Protein AF-0000000066996188 (afdb_homodimer)

Organism: NCBI:txid100816

pLDDT: mean 95.83, std 4.75, range [58.34, 98.81]

Solvent-accessible surface area (backbone atoms only — not comparable to full-atom values): 23812 Å² total; per-residue (Å²): 125,74,28,26,43,34,37,38,39,37,60,37,50,24,24,52,21,24,34,49,82,71,39,87,42,70,38,63,34,30,40,26,41,38,33,54,40,78,43,59,65,12,20,74,63,42,36,66,86,48,48,69,54,63,67,57,24,48,52,48,44,52,72,70,45,49,72,36,77,34,44,23,61,64,58,47,35,51,48,50,31,51,48,39,28,62,55,47,65,50,52,38,27,40,19,34,33,33,30,46,64,29,29,84,47,14,50,67,97,70,11,15,38,33,35,39,36,31,36,33,50,44,96,86,66,51,71,43,80,72,46,63,39,42,32,40,26,38,35,50,46,50,19,30,53,36,80,48,74,78,36,64,76,45,65,42,61,30,36,32,36,38,40,40,25,65,58,74,82,61,84,55,37,39,57,35,68,70,46,41,62,59,52,51,50,50,44,71,37,69,41,40,28,71,44,21,50,48,43,53,50,51,47,42,42,34,74,71,60,49,24,43,33,38,36,43,31,42,30,32,53,74,75,40,95,55,26,58,24,42,32,39,34,41,53,47,38,59,84,71,52,75,131,124,74,28,25,43,34,37,38,39,37,60,37,48,23,24,54,21,24,34,47,80,70,40,86,43,70,38,65,34,30,40,26,38,39,34,55,41,77,44,60,64,13,20,74,62,42,35,67,88,48,47,70,55,63,68,56,24,49,51,45,44,49,72,70,45,48,74,36,76,35,44,24,61,64,58,46,34,50,49,50,32,52,46,39,29,62,56,46,65,48,52,38,25,40,20,36,34,33,31,47,65,29,28,85,47,16,48,67,95,70,12,15,37,33,37,40,35,32,35,33,52,43,96,86,65,50,71,41,78,73,47,63,38,42,33,39,26,40,35,49,45,51,19,30,50,39,80,50,73,78,37,64,75,47,66,42,62,32,36,32,36,37,42,40,26,66,57,76,82,61,85,53,36,41,57,34,66,71,46,39,62,59,53,49,51,50,45,71,36,68,40,40,26,71,42,21,50,48,43,52,51,51,48,43,44,34,74,71,60,48,24,44,33,40,34,43,31,44,31,32,52,76,74,40,94,55,27,56,24,43,35,38,34,42,52,48,37,58,85,71,53,74,133

Radius of gyration: 23.63 Å; Cα contacts (8 Å, |Δi|>4): 1275; chains: 2; bounding box: 61×65×53 Å

Secondary structure (DSSP, 8-state):
---EEEEEEEEEEEEES--TTS----EEEEEEEEEE---HHHHHHT-GGGS--HHHHHHHHHHHHTT-EES-HHHHHHHHHHHHHHHHT-SEEEEEEEETTSSTTB-STT-EEEEEEEEEE-TTS-EEEEEEEEEEEEEEEEE---SSGGGGSS-EEEEEEEEEESPPPPSS--HHHHTHHHHHHHHH---SSHHHHHHHHHHIIIIIT--SEEEEEEE-TTS-TTEEEEEEEEEEEGGGS--/---EEEEEEEEEEEEES--TTS----EEEEEEEEEE---HHHHHHT-GGGS--HHHHHHHHHHHHTT-EES-HHHHHHHHHHHHHHHHT-SEEEEEEEETTSSTTB-STT-EEEEEEEEEE-TTS-EEEEEEEEEEEEEEEEE---SSGGGGSS-EEEEEEEEEESPPPPSS--HHHHTHHHHHHHHH---SSHHHHHHHHHHIIIIIT--SEEEEEEE-TTS-TTEEEEEEEEEEEGGGS--

Foldseek 3Di:
DADWDKDWFDWAWEQAFAAQVRHRGTAIKTKMKIAGDHCVVCVVPVDCVRAFDVVQLSVQLCVQGHHYHDQHLVVSQVSNQLSNCVSRVGFKMKMKMFGAGRAPQQDDPFAGKMKIWIWGADPVRDIDTDAMKIKGFFRWAWAQEAQDPVSRVGTAIKTKIKIFGDFDDDSGDRPNVLCVVLRVLRHPDNYHHLVVNQVVSQCCCCVVRPTFKMKMKMWGCVPDPVDSTDIDIDIDGPVRRDD/DADWDKDWFPWAWEQAFAAQVRHRGTAIKTKMKIFGDHCVVCVVPVDCVRAFDVVQLSVQLCVQGHHYHDQHPVVSQVSNQLSNCVSRVGFKMKMKMFGAGRAPQQDDPFAGKMKIWMWGADPVRDIDTDAMKIKGFFRWAWAQEAQDPVSRPGTAIKTKIKIFGDFDDDSGDRPNVLCVVLRVLRHPDHYHDLVVNQVVSQCCCCVVRPTFKMKMKMWGCVPDPVDSTDIDIDIDGPVRRDD

Sequence (486 aa):
MGDAVFLRNIRLSANVGLDCWHRDKAQPALVSLSLPTDIQLAGETDDVVNTINYGTVYKAIDSGLAGTSYDTLDAFTEAAARIGLEAGGGKTVKATVKLPKVILQAEGDDGGVAMDVEMAAGEDGTMTVQSKVLHVHNLRVACVLGVNDHERTGKQLVALNLDLYGGNLPAKTDYQKDFAPVIKLVEDSSYLTLEALCWAVAKLLILGLAFSTVRVSIEKPNAYGVVDCPGVVMTRSVMDIKPMGDAVFLRNIRLSANVGLDCWHRDKAQPALVSLSLPTDIQLAGETDDVVNTINYGTVYKAIDSGLAGTSYDTLDAFTEAAARIGLEAGGGKTVKATVKLPKVILQAEGDDGGVAMDVEMAAGEDGTMTVQSKVLHVHNLRVACVLGVNDHERTGKQLVALNLDLYGGNLPAKTDYQKDFAPVIKLVEDSSYLTLEALCWAVAKLLILGLAFSTVRVSIEKPNAYGVVDCPGVVMTRSVMDIKP

Structure (mmCIF, N/CA/C/O backbone):
data_AF-0000000066996188-model_v1
#
loop_
_entity.id
_entity.type
_entity.pdbx_description
1 polymer 'dihydroneopterin aldolase'
#
loop_
_atom_site.group_PDB
_atom_site.id
_atom_site.type_symbol
_atom_site.label_atom_id
_atom_site.label_alt_id
_atom_site.label_comp_id
_atom_site.label_asym_id
_atom_site.label_entity_id
_atom_site.label_seq_id
_atom_site.pdbx_PDB_ins_code
_atom_site.Cartn_x
_atom_site.Cartn_y
_atom_site.Cartn_z
_atom_site.occupancy
_atom_site.B_iso_or_equiv
_atom_site.auth_seq_id
_atom_site.auth_comp_id
_atom_site.auth_asym_id
_atom_site.auth_atom_id
_atom_site.pdbx_PDB_model_num
ATOM 1 N N . MET A 1 1 ? 4.879 -12.992 7.602 1 64.19 1 MET A N 1
ATOM 2 C CA . MET A 1 1 ? 4.16 -12.805 6.344 1 64.19 1 MET A CA 1
ATOM 3 C C . MET A 1 1 ? 4.121 -14.102 5.539 1 64.19 1 MET A C 1
ATOM 5 O O . MET A 1 1 ? 5.164 -14.695 5.262 1 64.19 1 MET A O 1
ATOM 9 N N . GLY A 1 2 ? 2.938 -14.797 5.52 1 85.81 2 GLY A N 1
ATOM 10 C CA . GLY A 1 2 ? 2.912 -16.172 5.051 1 85.81 2 GLY A CA 1
ATOM 11 C C . GLY A 1 2 ? 2.51 -16.312 3.594 1 85.81 2 GLY A C 1
ATOM 12 O O . GLY A 1 2 ? 2.383 -15.305 2.889 1 85.81 2 GLY A O 1
ATOM 13 N N . ASP A 1 3 ? 2.5 -17.438 3.08 1 97.12 3 ASP A N 1
ATOM 14 C CA . ASP A 1 3 ? 2.119 -17.75 1.708 1 97.12 3 ASP A CA 1
ATOM 15 C C . ASP A 1 3 ? 0.634 -17.484 1.474 1 97.12 3 ASP A C 1
ATOM 17 O O . ASP A 1 3 ? -0.176 -17.609 2.396 1 97.12 3 ASP A O 1
ATOM 21 N N . ALA A 1 4 ? 0.322 -17.047 0.292 1 98.19 4 ALA A N 1
ATOM 22 C CA . ALA A 1 4 ? -1.091 -16.859 -0.03 1 98.19 4 ALA A CA 1
ATOM 23 C C . ALA A 1 4 ? -1.323 -16.922 -1.536 1 98.19 4 ALA A C 1
ATOM 25 O O . ALA A 1 4 ? -0.408 -16.672 -2.324 1 98.19 4 ALA A O 1
ATOM 26 N N . VAL A 1 5 ? -2.461 -17.344 -1.923 1 97.94 5 VAL A N 1
ATOM 27 C CA . VAL A 1 5 ? -3.031 -17.125 -3.248 1 97.94 5 VAL A CA 1
ATOM 28 C C . VAL A 1 5 ? -3.996 -15.938 -3.211 1 97.94 5 VAL A C 1
ATOM 30 O O . VAL A 1 5 ? -4.773 -15.797 -2.262 1 97.94 5 VAL A O 1
ATOM 33 N N . PHE A 1 6 ? -3.881 -15.109 -4.215 1 98.38 6 PHE A N 1
ATOM 34 C CA . PHE A 1 6 ? -4.75 -13.938 -4.121 1 98.38 6 PHE A CA 1
ATOM 35 C C . PHE A 1 6 ? -5.352 -13.602 -5.48 1 98.38 6 PHE A C 1
ATOM 37 O O . PHE A 1 6 ? -4.852 -14.055 -6.516 1 98.38 6 PHE A O 1
ATOM 44 N N . LEU A 1 7 ? -6.469 -12.961 -5.504 1 98.25 7 LEU A N 1
ATOM 45 C CA . LEU A 1 7 ? -7.145 -12.312 -6.621 1 98.25 7 LEU A CA 1
ATOM 46 C C . LEU A 1 7 ? -7.336 -10.828 -6.348 1 98.25 7 LEU A C 1
ATOM 48 O O . LEU A 1 7 ? -7.875 -10.445 -5.305 1 98.25 7 LEU A O 1
ATOM 52 N N . ARG A 1 8 ? -6.891 -10.07 -7.301 1 97.88 8 ARG A N 1
ATOM 53 C CA . ARG A 1 8 ? -7.012 -8.633 -7.105 1 97.88 8 ARG A CA 1
ATOM 54 C C . ARG A 1 8 ? -8.07 -8.039 -8.031 1 97.88 8 ARG A C 1
ATOM 56 O O . ARG A 1 8 ? -8.047 -8.273 -9.242 1 97.88 8 ARG A O 1
ATOM 63 N N . ASN A 1 9 ? -9 -7.316 -7.484 1 97.62 9 ASN A N 1
ATOM 64 C CA . ASN A 1 9 ? -9.977 -6.465 -8.148 1 97.62 9 ASN A CA 1
ATOM 65 C C . ASN A 1 9 ? -10.773 -7.242 -9.203 1 97.62 9 ASN A C 1
ATOM 67 O O . ASN A 1 9 ? -10.742 -6.902 -10.383 1 97.62 9 ASN A O 1
ATOM 71 N N . ILE A 1 10 ? -11.461 -8.211 -8.766 1 98.19 10 ILE A N 1
ATOM 72 C CA . ILE A 1 10 ? -12.516 -8.766 -9.609 1 98.19 10 ILE A CA 1
ATOM 73 C C . ILE A 1 10 ? -13.586 -7.707 -9.859 1 98.19 10 ILE A C 1
ATOM 75 O O . ILE A 1 10 ? -14.234 -7.238 -8.914 1 98.19 10 ILE A O 1
ATOM 79 N N . ARG A 1 11 ? -13.742 -7.332 -11.062 1 97.31 11 ARG A N 1
ATOM 80 C CA . ARG A 1 11 ? -14.68 -6.266 -11.391 1 97.31 11 ARG A CA 1
ATOM 81 C C . ARG A 1 11 ? -16.094 -6.812 -11.57 1 97.31 11 ARG A C 1
ATOM 83 O O . ARG A 1 11 ? -16.328 -7.656 -12.43 1 97.31 11 ARG A O 1
ATOM 90 N N . LEU A 1 12 ? -16.938 -6.324 -10.734 1 97.5 12 LEU A N 1
ATOM 91 C CA . LEU A 1 12 ? -18.344 -6.711 -10.766 1 97.5 12 LEU A CA 1
ATOM 92 C C . LEU A 1 12 ? -19.234 -5.48 -10.844 1 97.5 12 LEU A C 1
ATOM 94 O O . LEU A 1 12 ? -18.781 -4.359 -10.602 1 97.5 12 LEU A O 1
ATOM 98 N N . SER A 1 13 ? -20.453 -5.699 -11.266 1 97.25 13 SER A N 1
ATOM 99 C CA . SER A 1 13 ? -21.547 -4.75 -11.109 1 97.25 13 SER A CA 1
ATOM 100 C C . SER A 1 13 ? -22.578 -5.25 -10.102 1 97.25 13 SER A C 1
ATOM 102 O O . SER A 1 13 ? -23.047 -6.387 -10.203 1 97.25 13 SER A O 1
ATOM 104 N N . ALA A 1 14 ? -22.797 -4.48 -9.047 1 97.31 14 ALA A N 1
ATOM 105 C CA . ALA A 1 14 ? -23.734 -4.875 -8 1 97.31 14 ALA A CA 1
ATOM 106 C C . ALA A 1 14 ? -24.406 -3.652 -7.379 1 97.31 14 ALA A C 1
ATOM 108 O O . ALA A 1 14 ? -23.891 -2.533 -7.5 1 97.31 14 ALA A O 1
ATOM 109 N N . ASN A 1 15 ? -25.609 -3.895 -6.863 1 97.56 15 ASN A N 1
ATOM 110 C CA . ASN A 1 15 ? -26.266 -2.875 -6.062 1 97.56 15 ASN A CA 1
ATOM 111 C C . ASN A 1 15 ? -25.859 -2.949 -4.598 1 97.56 15 ASN A C 1
ATOM 113 O O . ASN A 1 15 ? -26.344 -3.801 -3.852 1 97.56 15 ASN A O 1
ATOM 117 N N . VAL A 1 16 ? -24.953 -2.092 -4.184 1 97.94 16 VAL A N 1
ATOM 118 C CA . VAL A 1 16 ? -24.453 -2.074 -2.816 1 97.94 16 VAL A CA 1
ATOM 119 C C . VAL A 1 16 ? -24.781 -0.732 -2.162 1 97.94 16 VAL A C 1
ATOM 121 O O . VAL A 1 16 ? -24.078 0.26 -2.385 1 97.94 16 VAL A O 1
ATOM 124 N N . GLY A 1 17 ? -25.719 -0.728 -1.229 1 97.69 17 GLY A N 1
ATOM 125 C CA . GLY A 1 17 ? -26.188 0.537 -0.688 1 97.69 17 GLY A CA 1
ATOM 126 C C . GLY A 1 17 ? -26.672 1.502 -1.757 1 97.69 17 GLY A C 1
ATOM 127 O O . GLY A 1 17 ? -27.344 1.101 -2.707 1 97.69 17 GLY A O 1
ATOM 128 N N . LEU A 1 18 ? -26.406 2.801 -1.525 1 97.88 18 LEU A N 1
ATOM 129 C CA . LEU A 1 18 ? -26.797 3.834 -2.477 1 97.88 18 LEU A CA 1
ATOM 130 C C . LEU A 1 18 ? -25.594 4.383 -3.217 1 97.88 18 LEU A C 1
ATOM 132 O O . LEU A 1 18 ? -24.469 4.371 -2.686 1 97.88 18 LEU A O 1
ATOM 136 N N . ASP A 1 19 ? -25.844 4.773 -4.445 1 97.06 19 ASP A N 1
ATOM 137 C CA . ASP A 1 19 ? -24.75 5.367 -5.211 1 97.06 19 ASP A CA 1
ATOM 138 C C . ASP A 1 19 ? -24.484 6.805 -4.766 1 97.06 19 ASP A C 1
ATOM 140 O O . ASP A 1 19 ? -25.062 7.273 -3.785 1 97.06 19 ASP A O 1
ATOM 144 N N . CYS A 1 20 ? -23.562 7.531 -5.414 1 96.5 20 CYS A N 1
ATOM 145 C CA . CYS A 1 20 ? -23.078 8.844 -4.992 1 96.5 20 CYS A CA 1
ATOM 146 C C . CYS A 1 20 ? -24.172 9.891 -5.145 1 96.5 20 CYS A C 1
ATOM 148 O O . CYS A 1 20 ? -24.047 11.016 -4.652 1 96.5 20 CYS A O 1
ATOM 150 N N . TRP A 1 21 ? -25.266 9.531 -5.77 1 97.44 21 TRP A N 1
ATOM 151 C CA . TRP A 1 21 ? -26.406 10.43 -5.926 1 97.44 21 TRP A CA 1
ATOM 152 C C . TRP A 1 21 ? -27.594 9.969 -5.066 1 97.44 21 TRP A C 1
ATOM 154 O O . TRP A 1 21 ? -28.719 10.406 -5.277 1 97.44 21 TRP A O 1
ATOM 164 N N . HIS A 1 22 ? -27.312 9.07 -4.191 1 97.25 22 HIS A N 1
ATOM 165 C CA . HIS A 1 22 ? -28.281 8.578 -3.207 1 97.25 22 HIS A CA 1
ATOM 166 C C . HIS A 1 22 ? -29.328 7.684 -3.859 1 97.25 22 HIS A C 1
ATOM 168 O O . HIS A 1 22 ? -30.453 7.605 -3.389 1 97.25 22 HIS A O 1
ATOM 174 N N . ARG A 1 23 ? -29.016 7.051 -5.012 1 97.62 23 ARG A N 1
ATOM 175 C CA . ARG A 1 23 ? -29.953 6.207 -5.73 1 97.62 23 ARG A CA 1
ATOM 176 C C . ARG A 1 23 ? -29.641 4.73 -5.52 1 97.62 23 ARG A C 1
ATOM 178 O O . ARG A 1 23 ? -28.484 4.355 -5.316 1 97.62 23 ARG A O 1
ATOM 185 N N . ASP A 1 24 ? -30.672 3.971 -5.469 1 96.69 24 ASP A N 1
ATOM 186 C CA . ASP A 1 24 ? -30.562 2.518 -5.398 1 96.69 24 ASP A CA 1
ATOM 187 C C . ASP A 1 24 ? -30.281 1.921 -6.773 1 96.69 24 ASP A C 1
ATOM 189 O O . ASP A 1 24 ? -31.203 1.453 -7.453 1 96.69 24 ASP A O 1
ATOM 193 N N . LYS A 1 25 ? -29.016 1.917 -7.223 1 96.38 25 LYS A N 1
ATOM 194 C CA . LYS A 1 25 ? -28.594 1.493 -8.555 1 96.38 25 LYS A CA 1
ATOM 195 C C . LYS A 1 25 ? -27.312 0.667 -8.492 1 96.38 25 LYS A C 1
ATOM 197 O O . LYS A 1 25 ? -26.531 0.803 -7.555 1 96.38 25 LYS A O 1
ATOM 202 N N . ALA A 1 26 ? -27.219 -0.136 -9.531 1 96.62 26 ALA A N 1
ATOM 203 C CA . ALA A 1 26 ? -25.984 -0.905 -9.664 1 96.62 26 ALA A CA 1
ATOM 204 C C . ALA A 1 26 ? -24.781 0.017 -9.828 1 96.62 26 ALA A C 1
ATOM 206 O O . ALA A 1 26 ? -24.875 1.071 -10.461 1 96.62 26 ALA A O 1
ATOM 207 N N . GLN A 1 27 ? -23.672 -0.391 -9.273 1 96.31 27 GLN A N 1
ATOM 208 C CA . GLN A 1 27 ? -22.406 0.346 -9.359 1 96.31 27 GLN A CA 1
ATOM 209 C C . GLN A 1 27 ? -21.219 -0.604 -9.414 1 96.31 27 GLN A C 1
ATOM 211 O O . GLN A 1 27 ? -21.328 -1.773 -9.047 1 96.31 27 GLN A O 1
ATOM 216 N N . PRO A 1 28 ? -20.125 -0.096 -9.945 1 96.19 28 PRO A N 1
ATOM 217 C CA . PRO A 1 28 ? -18.938 -0.954 -9.953 1 96.19 28 PRO A CA 1
ATOM 218 C C . PRO A 1 28 ? -18.469 -1.336 -8.555 1 96.19 28 PRO A C 1
ATOM 220 O O . PRO A 1 28 ? -18.453 -0.495 -7.648 1 96.19 28 PRO A O 1
ATOM 223 N N . ALA A 1 29 ? -18.156 -2.607 -8.383 1 97.75 29 ALA A N 1
ATOM 224 C CA . ALA A 1 29 ? -17.562 -3.164 -7.168 1 97.75 29 ALA A CA 1
ATOM 225 C C . ALA A 1 29 ? -16.328 -4.004 -7.484 1 97.75 29 ALA A C 1
ATOM 227 O O . ALA A 1 29 ? -16.391 -4.898 -8.336 1 97.75 29 ALA A O 1
ATOM 228 N N . LEU A 1 30 ? -15.234 -3.674 -6.871 1 98.25 30 LEU A N 1
ATOM 229 C CA . LEU A 1 30 ? -13.984 -4.41 -7.062 1 98.25 30 LEU A CA 1
ATOM 230 C C . LEU A 1 30 ? -13.719 -5.34 -5.883 1 98.25 30 LEU A C 1
ATOM 232 O O . LEU A 1 30 ? -13.516 -4.879 -4.758 1 98.25 30 LEU A O 1
ATOM 236 N N . VAL A 1 31 ? -13.664 -6.617 -6.137 1 98.75 31 VAL A N 1
ATOM 237 C CA . VAL A 1 31 ? -13.5 -7.609 -5.078 1 98.75 31 VAL A CA 1
ATOM 238 C C . VAL A 1 31 ? -12.086 -8.195 -5.137 1 98.75 31 VAL A C 1
ATOM 240 O O . VAL A 1 31 ? -11.664 -8.703 -6.176 1 98.75 31 VAL A O 1
ATOM 243 N N . SER A 1 32 ? -11.398 -8.109 -4.086 1 98.81 32 SER A N 1
ATOM 244 C CA . SER A 1 32 ? -10.086 -8.734 -3.926 1 98.81 32 SER A CA 1
ATOM 245 C C . SER A 1 32 ? -10.102 -9.75 -2.785 1 98.81 32 SER A C 1
ATOM 247 O O . SER A 1 32 ? -10.758 -9.539 -1.766 1 98.81 32 SER A O 1
ATOM 249 N N . LEU A 1 33 ? -9.336 -10.812 -2.965 1 98.56 33 LEU A N 1
ATOM 250 C CA . LEU A 1 33 ? -9.227 -11.852 -1.95 1 98.56 33 LEU A CA 1
ATOM 251 C C . LEU A 1 33 ? -7.777 -12.281 -1.761 1 98.56 33 LEU A C 1
ATOM 253 O O . LEU A 1 33 ? -7.016 -12.359 -2.729 1 98.56 33 LEU A O 1
ATOM 257 N N . SER A 1 34 ? -7.422 -12.547 -0.577 1 98.5 34 SER A N 1
ATOM 258 C CA . SER A 1 34 ? -6.18 -13.219 -0.21 1 98.5 34 SER A CA 1
ATOM 259 C C . SER A 1 34 ? -6.449 -14.445 0.647 1 98.5 34 SER A C 1
ATOM 261 O O . SER A 1 34 ? -7.094 -14.352 1.694 1 98.5 34 SER A O 1
ATOM 263 N N . LEU A 1 35 ? -6.004 -15.508 0.183 1 97.75 35 LEU A N 1
ATOM 264 C CA . LEU A 1 35 ? -6.23 -16.781 0.846 1 97.75 35 LEU A CA 1
ATOM 265 C C . LEU A 1 35 ? -4.914 -17.391 1.324 1 97.75 35 LEU A C 1
ATOM 267 O O . LEU A 1 35 ? -4.188 -18 0.542 1 97.75 35 LEU A O 1
ATOM 271 N N . PRO A 1 36 ? -4.645 -17.234 2.607 1 96.81 36 PRO A N 1
ATOM 272 C CA . PRO A 1 36 ? -3.438 -17.875 3.145 1 96.81 36 PRO A CA 1
ATOM 273 C C . PRO A 1 36 ? -3.422 -19.391 2.936 1 96.81 36 PRO A C 1
ATOM 275 O O . PRO A 1 36 ? -4.418 -20.062 3.209 1 96.81 36 PRO 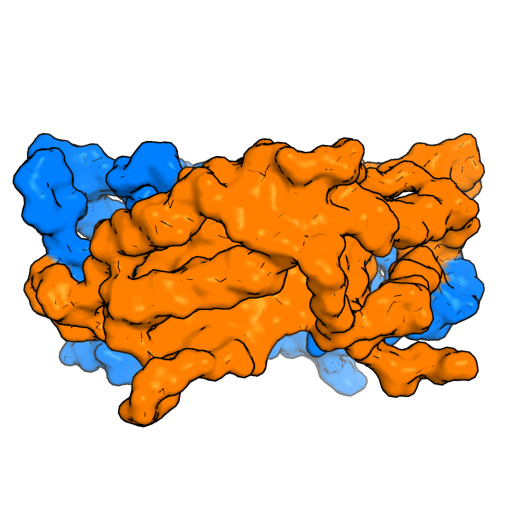A O 1
ATOM 278 N N . THR A 1 37 ? -2.367 -19.828 2.371 1 94.25 37 THR A N 1
ATOM 279 C CA . THR A 1 37 ? -2.176 -21.25 2.111 1 94.25 37 THR A CA 1
ATOM 280 C C . THR A 1 37 ? -0.696 -21.578 1.913 1 94.25 37 THR A C 1
ATOM 282 O O . THR A 1 37 ? 0.05 -20.766 1.358 1 94.25 37 THR A O 1
ATOM 285 N N . ASP A 1 38 ? -0.28 -22.734 2.455 1 93.56 38 ASP A N 1
ATOM 286 C CA . ASP A 1 38 ? 1.08 -23.188 2.18 1 93.56 38 ASP A CA 1
ATOM 287 C C . ASP A 1 38 ? 1.237 -23.594 0.716 1 93.56 38 ASP A C 1
ATOM 289 O O . ASP A 1 38 ? 0.588 -24.531 0.255 1 93.56 38 ASP A O 1
ATOM 293 N N . ILE A 1 39 ? 2.125 -22.891 0.03 1 93.94 39 ILE A N 1
ATOM 294 C CA . ILE A 1 39 ? 2.23 -23.188 -1.393 1 93.94 39 ILE A CA 1
ATOM 295 C C . ILE A 1 39 ? 3.564 -23.875 -1.676 1 93.94 39 ILE A C 1
ATOM 297 O O . ILE A 1 39 ? 4.008 -23.938 -2.826 1 93.94 39 ILE A O 1
ATOM 301 N N . GLN A 1 40 ? 4.188 -24.422 -0.676 1 93.5 40 GLN A N 1
ATOM 302 C CA . GLN A 1 40 ? 5.496 -25.047 -0.813 1 93.5 40 GLN A CA 1
ATOM 303 C C . GLN A 1 40 ? 5.41 -26.328 -1.654 1 93.5 40 GLN A C 1
ATOM 305 O O . GLN A 1 40 ? 6.199 -26.516 -2.582 1 93.5 40 GLN A O 1
ATOM 310 N N . LEU A 1 41 ? 4.5 -27.188 -1.338 1 95.19 41 LEU A N 1
ATOM 311 C CA . LEU A 1 41 ? 4.379 -28.453 -2.053 1 95.19 41 LEU A CA 1
ATOM 312 C C . LEU A 1 41 ? 4.094 -28.203 -3.533 1 95.19 41 LEU A C 1
ATOM 314 O O . LEU A 1 41 ? 4.699 -28.844 -4.395 1 95.19 41 LEU A O 1
ATOM 318 N N . ALA A 1 42 ? 3.172 -27.328 -3.807 1 95.38 42 ALA A N 1
ATOM 319 C CA . ALA A 1 42 ? 2.887 -26.984 -5.199 1 95.38 42 ALA A CA 1
ATOM 320 C C . ALA A 1 42 ? 4.125 -26.406 -5.883 1 95.38 42 ALA A C 1
ATOM 322 O O . ALA A 1 42 ? 4.371 -26.672 -7.059 1 95.38 42 ALA A O 1
ATOM 323 N N . GLY A 1 43 ? 4.871 -25.609 -5.191 1 95.31 43 GLY A N 1
ATOM 324 C CA . GLY A 1 43 ? 6.109 -25.062 -5.707 1 95.31 43 GLY A CA 1
ATOM 325 C C . GLY A 1 43 ? 7.137 -26.125 -6.059 1 95.31 43 GLY A C 1
ATOM 326 O O . GLY A 1 43 ? 7.812 -26.016 -7.086 1 95.31 43 GLY A O 1
ATOM 327 N N . GLU A 1 44 ? 7.16 -27.125 -5.258 1 95.38 44 GLU A N 1
ATOM 328 C CA . GLU A 1 44 ? 8.148 -28.188 -5.445 1 95.38 44 GLU A CA 1
ATOM 329 C C . GLU A 1 44 ? 7.707 -29.156 -6.531 1 95.38 44 GLU A C 1
ATOM 331 O O . GLU A 1 44 ? 8.531 -29.672 -7.285 1 95.38 44 GLU A O 1
ATOM 336 N N . THR A 1 45 ? 6.422 -29.328 -6.676 1 96.44 45 THR A N 1
ATOM 337 C CA . THR A 1 45 ? 5.934 -30.406 -7.531 1 96.44 45 THR A CA 1
ATOM 338 C C . THR A 1 45 ? 5.398 -29.859 -8.852 1 96.44 45 THR A C 1
ATOM 340 O O . THR A 1 45 ? 5.164 -30.609 -9.797 1 96.44 45 THR A O 1
ATOM 343 N N . ASP A 1 46 ? 5.168 -28.531 -8.891 1 97.38 46 ASP A N 1
ATOM 344 C CA . ASP A 1 46 ? 4.574 -27.906 -10.062 1 97.38 46 ASP A CA 1
ATOM 345 C C . ASP A 1 46 ? 3.25 -28.562 -10.438 1 97.38 46 ASP A C 1
ATOM 347 O O . ASP A 1 46 ? 3.039 -28.922 -11.594 1 97.38 46 ASP A O 1
ATOM 351 N N . ASP A 1 47 ? 2.541 -28.781 -9.406 1 95.12 47 ASP A N 1
ATOM 352 C CA . ASP A 1 47 ? 1.245 -29.438 -9.555 1 95.12 47 ASP A CA 1
ATOM 353 C C . ASP A 1 47 ? 0.136 -28.625 -8.898 1 95.12 47 ASP A C 1
ATOM 355 O O . ASP A 1 47 ? 0.137 -28.438 -7.684 1 95.12 47 ASP A O 1
ATOM 359 N N . VAL A 1 48 ? -0.772 -28.266 -9.68 1 91.06 48 VAL A N 1
ATOM 360 C CA . VAL A 1 48 ? -1.819 -27.328 -9.266 1 91.06 48 VAL A CA 1
ATOM 361 C C . VAL A 1 48 ? -2.715 -28 -8.219 1 91.06 48 VAL A C 1
ATOM 363 O O . VAL A 1 48 ? -3.385 -27.312 -7.445 1 91.06 48 VAL A O 1
ATOM 366 N N . VAL A 1 49 ? -2.689 -29.328 -8.109 1 92.31 49 VAL A N 1
ATOM 367 C CA . VAL A 1 49 ? -3.551 -30.047 -7.176 1 92.31 49 VAL A CA 1
ATOM 368 C C . VAL A 1 49 ? -3.121 -29.75 -5.742 1 92.31 49 VAL A C 1
ATOM 370 O O . VAL A 1 49 ? -3.891 -29.953 -4.801 1 92.31 49 VAL A O 1
ATOM 373 N N . ASN A 1 50 ? -1.939 -29.188 -5.559 1 93.5 50 ASN A N 1
ATOM 374 C CA . ASN A 1 50 ? -1.364 -28.953 -4.238 1 93.5 50 ASN A CA 1
ATOM 375 C C . ASN A 1 50 ? -1.526 -27.5 -3.803 1 93.5 50 ASN A C 1
ATOM 377 O O . ASN A 1 50 ? -0.849 -27.047 -2.879 1 93.5 50 ASN A O 1
ATOM 381 N N . THR A 1 51 ? -2.383 -26.734 -4.469 1 93.38 51 THR A N 1
ATOM 382 C CA . THR A 1 51 ? -2.627 -25.328 -4.121 1 93.38 51 THR A CA 1
ATOM 383 C C . THR A 1 51 ? -4.078 -24.953 -4.398 1 93.38 51 THR A C 1
ATOM 385 O O . THR A 1 51 ? -4.898 -25.812 -4.734 1 93.38 51 THR A O 1
ATOM 388 N N . ILE A 1 52 ? -4.402 -23.719 -4.055 1 94.56 52 ILE A N 1
ATOM 389 C CA . ILE A 1 52 ? -5.75 -23.219 -4.277 1 94.56 52 ILE A CA 1
ATOM 390 C C . ILE A 1 52 ? -5.926 -22.844 -5.746 1 94.56 52 ILE A C 1
ATOM 392 O O . ILE A 1 52 ? -5.086 -22.141 -6.32 1 94.56 52 ILE A O 1
ATOM 396 N N . ASN A 1 53 ? -6.957 -23.391 -6.348 1 94 53 ASN A N 1
ATOM 397 C CA . ASN A 1 53 ? -7.32 -23 -7.703 1 94 53 ASN A CA 1
ATOM 398 C C . ASN A 1 53 ? -8.023 -21.656 -7.727 1 94 53 ASN A C 1
ATOM 400 O O . ASN A 1 53 ? -9.211 -21.562 -7.41 1 94 53 ASN A O 1
ATOM 404 N N . TYR A 1 54 ? -7.27 -20.625 -8.164 1 94.94 54 TYR A N 1
ATOM 405 C CA . TYR A 1 54 ? -7.848 -19.281 -8.125 1 94.94 54 TYR A CA 1
ATOM 406 C C . TYR A 1 54 ? -8.961 -19.141 -9.148 1 94.94 54 TYR A C 1
ATOM 408 O O . TYR A 1 54 ? -9.812 -18.25 -9.031 1 94.94 54 TYR A O 1
ATOM 416 N N . GLY A 1 55 ? -8.961 -19.938 -10.234 1 94.88 55 GLY A N 1
ATOM 417 C CA . GLY A 1 55 ? -10.062 -19.922 -11.188 1 94.88 55 GLY A CA 1
ATOM 418 C C . GLY A 1 55 ? -11.391 -20.312 -10.562 1 94.88 55 GLY A C 1
ATOM 419 O O . GLY A 1 55 ? -12.422 -19.672 -10.836 1 94.88 55 GLY A O 1
ATOM 420 N N . THR A 1 56 ? -11.336 -21.344 -9.758 1 96.06 56 THR A N 1
ATOM 421 C CA . THR A 1 56 ? -12.523 -21.797 -9.039 1 96.06 56 THR A CA 1
ATOM 422 C C . THR A 1 56 ? -13.039 -20.688 -8.117 1 96.06 56 THR A C 1
ATOM 424 O O . THR A 1 56 ? -14.25 -20.453 -8.047 1 96.06 56 THR A O 1
ATOM 427 N N . VAL A 1 57 ? -12.164 -20.047 -7.418 1 97.56 57 VAL A N 1
ATOM 428 C CA . VAL A 1 57 ? -12.531 -18.969 -6.492 1 97.56 57 VAL A CA 1
ATOM 429 C C . VAL A 1 57 ? -13.148 -17.812 -7.262 1 97.56 57 VAL A C 1
ATOM 431 O O . VAL A 1 57 ? -14.203 -17.281 -6.875 1 97.56 57 VAL A O 1
ATOM 434 N N . TYR A 1 58 ? -12.547 -17.453 -8.383 1 97.75 58 TYR A N 1
ATOM 435 C CA . TYR A 1 58 ? -13.07 -16.375 -9.211 1 97.75 58 TYR A CA 1
ATOM 436 C C . TYR A 1 58 ? -14.492 -16.672 -9.672 1 97.75 58 TYR A C 1
ATOM 438 O O . TYR A 1 58 ? -15.391 -15.836 -9.516 1 97.75 58 TYR A O 1
ATOM 446 N N . LYS A 1 59 ? -14.656 -17.812 -10.195 1 97.25 59 LYS A N 1
ATOM 447 C CA . LYS A 1 59 ? -15.969 -18.203 -10.719 1 97.25 59 LYS A CA 1
ATOM 448 C C . LYS A 1 59 ? -17.031 -18.172 -9.617 1 97.25 59 LYS A C 1
ATOM 450 O O . LYS A 1 59 ? -18.156 -17.75 -9.844 1 97.25 59 LYS A O 1
ATOM 455 N N . ALA A 1 60 ? -16.656 -18.656 -8.453 1 98.25 60 ALA A N 1
ATOM 456 C CA . ALA A 1 60 ? -17.578 -18.641 -7.316 1 98.25 60 ALA A CA 1
ATOM 457 C C . ALA A 1 60 ? -17.984 -17.203 -6.957 1 98.25 60 ALA A C 1
ATOM 459 O O . ALA A 1 60 ? -19.172 -16.938 -6.715 1 98.25 60 ALA A O 1
ATOM 460 N N . ILE A 1 61 ? -17.031 -16.281 -6.91 1 98.5 61 ILE A N 1
ATOM 461 C CA . ILE A 1 61 ? -17.297 -14.891 -6.574 1 98.5 61 ILE A CA 1
ATOM 462 C C . ILE A 1 61 ? -18.203 -14.258 -7.633 1 98.5 61 ILE A C 1
ATOM 464 O O . ILE A 1 61 ? -19.188 -13.609 -7.305 1 98.5 61 ILE A O 1
ATOM 468 N N . ASP A 1 62 ? -17.828 -14.43 -8.875 1 97.5 62 ASP A N 1
ATOM 469 C CA . ASP A 1 62 ? -18.578 -13.852 -9.984 1 97.5 62 ASP A CA 1
ATOM 470 C C . ASP A 1 62 ? -20.031 -14.336 -9.977 1 97.5 62 ASP A C 1
ATOM 472 O O . ASP A 1 62 ? -20.953 -13.531 -10.016 1 97.5 62 ASP A O 1
ATOM 476 N N . SER A 1 63 ? -20.219 -15.656 -9.859 1 97.44 63 SER A N 1
ATOM 477 C CA . SER A 1 63 ? -21.562 -16.25 -9.859 1 97.44 63 SER A CA 1
ATOM 478 C C . SER A 1 63 ? -22.344 -15.844 -8.617 1 97.44 63 SER A C 1
ATOM 480 O O . SER A 1 63 ? -23.562 -15.688 -8.672 1 97.44 63 SER A O 1
ATOM 482 N N . GLY A 1 64 ? -2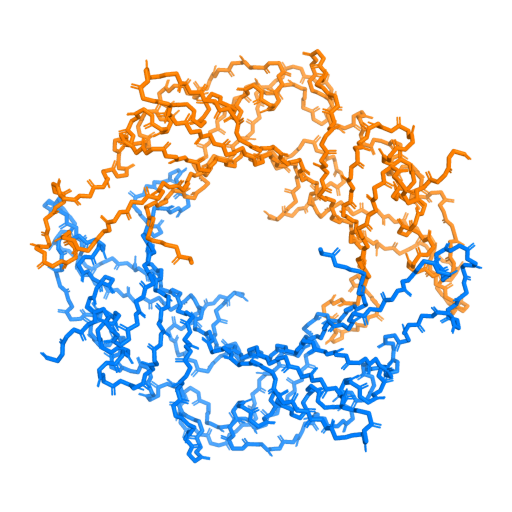1.688 -15.664 -7.539 1 98 64 GLY A N 1
ATOM 483 C CA . GLY A 1 64 ? -22.344 -15.438 -6.262 1 98 64 GLY A CA 1
ATOM 484 C C . GLY A 1 64 ? -22.703 -13.977 -6.027 1 98 64 GLY A C 1
ATOM 485 O O . GLY A 1 64 ? -23.625 -13.68 -5.273 1 98 64 GLY A O 1
ATOM 486 N N . LEU A 1 65 ? -21.938 -13.055 -6.668 1 98 65 LEU A N 1
ATOM 487 C CA . LEU A 1 65 ? -22.094 -11.672 -6.242 1 98 65 LEU A CA 1
ATOM 488 C C . LEU A 1 65 ? -22.531 -10.781 -7.406 1 98 65 LEU A C 1
ATOM 490 O O . LEU A 1 65 ? -23.062 -9.695 -7.199 1 98 65 LEU A O 1
ATOM 494 N N . ALA A 1 66 ? -22.203 -11.133 -8.609 1 96.06 66 ALA A N 1
ATOM 495 C CA . ALA A 1 66 ? -22.562 -10.305 -9.758 1 96.06 66 ALA A CA 1
ATOM 496 C C . ALA A 1 66 ? -24.062 -10.125 -9.859 1 96.06 66 ALA A C 1
ATOM 498 O O . ALA A 1 66 ? -24.828 -11.094 -9.758 1 96.06 66 ALA A O 1
ATOM 499 N N . GLY A 1 67 ? -24.531 -8.859 -9.977 1 95.69 67 GLY A N 1
ATOM 500 C CA . GLY A 1 67 ? -25.938 -8.562 -10.188 1 95.69 67 GLY A CA 1
ATOM 501 C C . GLY A 1 67 ? -26.766 -8.664 -8.93 1 95.69 67 GLY A C 1
ATOM 502 O O . GLY A 1 67 ? -28 -8.578 -8.977 1 95.69 67 GLY A O 1
ATOM 503 N N . THR A 1 68 ? -26.094 -8.797 -7.82 1 96.75 68 THR A N 1
ATOM 504 C CA . THR A 1 68 ? -26.828 -8.93 -6.559 1 96.75 68 THR A CA 1
ATOM 505 C C . THR A 1 68 ? -27.062 -7.559 -5.926 1 96.75 68 THR A C 1
ATOM 507 O O . THR A 1 68 ? -26.547 -6.547 -6.414 1 96.75 68 THR A O 1
ATOM 510 N N . SER A 1 69 ? -27.906 -7.621 -4.906 1 97.69 69 SER A N 1
ATOM 511 C CA . SER A 1 69 ? -28.219 -6.418 -4.141 1 97.69 69 SER A CA 1
ATOM 512 C C . SER A 1 69 ? -27.969 -6.637 -2.65 1 97.69 69 SER A C 1
ATOM 514 O O . SER A 1 69 ? -28.406 -7.633 -2.08 1 97.69 69 SER A O 1
ATOM 516 N N . TYR A 1 70 ? -27.219 -5.824 -2.068 1 97.94 70 TYR A N 1
ATOM 517 C CA . TYR A 1 70 ? -26.969 -5.77 -0.63 1 97.94 70 TYR A CA 1
ATOM 518 C C . TYR A 1 70 ? -27.219 -4.371 -0.085 1 97.94 70 TYR A C 1
ATOM 520 O O . TYR A 1 70 ? -26.875 -3.377 -0.727 1 97.94 70 TYR A O 1
ATOM 528 N N . ASP A 1 71 ? -27.703 -4.301 1.078 1 97.69 71 ASP A N 1
ATOM 529 C CA . ASP A 1 71 ? -27.984 -3 1.677 1 97.69 71 ASP A CA 1
ATOM 530 C C . ASP A 1 71 ? -26.703 -2.312 2.145 1 97.69 71 ASP A C 1
ATOM 532 O O . ASP A 1 71 ? -26.641 -1.083 2.189 1 97.69 71 ASP A O 1
ATOM 536 N N . THR A 1 72 ? -25.766 -3.09 2.541 1 97.62 72 THR A N 1
ATOM 537 C CA . THR A 1 72 ? -24.562 -2.49 3.1 1 97.62 72 THR A CA 1
ATOM 538 C C . THR A 1 72 ? -23.312 -3.096 2.465 1 97.62 72 THR A C 1
ATOM 540 O O . THR A 1 72 ? -23.312 -4.27 2.088 1 97.62 72 THR A O 1
ATOM 543 N N . LEU A 1 73 ? -22.281 -2.264 2.387 1 97.75 73 LEU A N 1
ATOM 544 C CA . LEU A 1 73 ? -20.984 -2.746 1.938 1 97.75 73 LEU A CA 1
ATOM 545 C C . LEU A 1 73 ? -20.453 -3.834 2.869 1 97.75 73 LEU A C 1
ATOM 547 O O . LEU A 1 73 ? -19.797 -4.773 2.42 1 97.75 73 LEU A O 1
ATOM 551 N N . ASP A 1 74 ? -20.812 -3.717 4.113 1 97 74 ASP A N 1
ATOM 552 C CA . ASP A 1 74 ? -20.438 -4.711 5.117 1 97 74 ASP A CA 1
ATOM 553 C C . ASP A 1 74 ? -20.953 -6.098 4.73 1 97 74 ASP A C 1
ATOM 555 O O . ASP A 1 74 ? -20.188 -7.055 4.66 1 97 74 ASP A O 1
ATOM 559 N N . ALA A 1 75 ? -22.188 -6.109 4.504 1 97.5 75 ALA A N 1
ATOM 560 C CA . ALA A 1 75 ? -22.812 -7.383 4.176 1 97.5 75 ALA A CA 1
ATOM 561 C C . ALA A 1 75 ? -22.266 -7.949 2.871 1 97.5 75 ALA A C 1
ATOM 563 O O . ALA A 1 75 ? -22.016 -9.156 2.76 1 97.5 75 ALA A O 1
ATOM 564 N N . PHE A 1 76 ? -22.125 -7.086 1.908 1 98.44 76 PHE A N 1
ATOM 565 C CA . PHE A 1 76 ? -21.578 -7.496 0.615 1 98.44 76 PHE A CA 1
ATOM 566 C C . PHE A 1 76 ? -20.172 -8.055 0.766 1 98.44 76 PHE A C 1
ATOM 568 O O . PHE A 1 76 ? -19.859 -9.102 0.193 1 98.44 76 PHE A O 1
ATOM 575 N N . THR A 1 77 ? -19.312 -7.395 1.535 1 98.69 77 THR A N 1
ATOM 576 C CA . THR A 1 77 ? -17.922 -7.82 1.729 1 98.69 77 THR A CA 1
ATOM 577 C C . THR A 1 77 ? -17.875 -9.125 2.512 1 98.69 77 THR A C 1
ATOM 579 O O . THR A 1 77 ? -17.047 -10 2.217 1 98.69 77 THR A O 1
ATOM 582 N N . GLU A 1 78 ? -18.719 -9.242 3.504 1 98.25 78 GLU A N 1
ATOM 583 C CA . GLU A 1 78 ? -18.781 -10.5 4.25 1 98.25 78 GLU A CA 1
ATOM 584 C C . GLU A 1 78 ? -19.203 -11.656 3.344 1 98.25 78 GLU A C 1
ATOM 586 O O . GLU A 1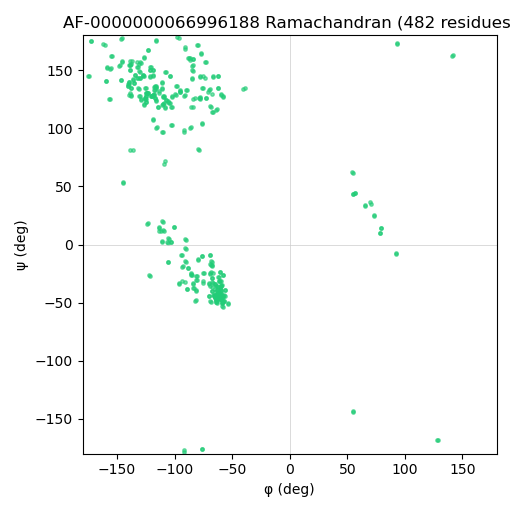 78 ? -18.703 -12.766 3.477 1 98.25 78 GLU A O 1
ATOM 591 N N . ALA A 1 79 ? -20.156 -11.383 2.482 1 98.56 79 ALA A N 1
ATOM 592 C CA . ALA A 1 79 ? -20.562 -12.406 1.517 1 98.56 79 ALA A CA 1
ATOM 593 C C . ALA A 1 79 ? -19.375 -12.805 0.627 1 98.56 79 ALA A C 1
ATOM 595 O O . ALA A 1 79 ? -19.156 -13.992 0.379 1 98.56 79 ALA A O 1
ATOM 596 N N . ALA A 1 80 ? -18.641 -11.859 0.164 1 98.81 80 ALA A N 1
ATOM 597 C CA . ALA A 1 80 ? -17.453 -12.141 -0.641 1 98.81 80 ALA A CA 1
ATOM 598 C C . ALA A 1 80 ? -16.469 -13.016 0.125 1 98.81 80 ALA A C 1
ATOM 600 O O . ALA A 1 80 ? -15.938 -13.984 -0.422 1 98.81 80 ALA A O 1
ATOM 601 N N . ALA A 1 81 ? -16.266 -12.641 1.385 1 98.69 81 ALA A N 1
ATOM 602 C CA . ALA A 1 81 ? -15.352 -13.398 2.234 1 98.69 81 ALA A CA 1
ATOM 603 C C . ALA A 1 81 ? -15.828 -14.844 2.389 1 98.69 81 ALA A C 1
ATOM 605 O O . ALA A 1 81 ? -15.031 -15.781 2.242 1 98.69 81 ALA A O 1
ATOM 606 N N . ARG A 1 82 ? -17.078 -14.984 2.631 1 98.12 82 ARG A N 1
ATOM 607 C CA . ARG A 1 82 ? -17.641 -16.312 2.83 1 98.12 82 ARG A CA 1
ATOM 608 C C . ARG A 1 82 ? -17.5 -17.156 1.569 1 98.12 82 ARG A C 1
ATOM 610 O O . ARG A 1 82 ? -17.047 -18.312 1.629 1 98.12 82 ARG A O 1
ATOM 617 N N . ILE A 1 83 ? -17.891 -16.641 0.449 1 98.25 83 ILE A N 1
ATOM 618 C CA . ILE A 1 83 ? -17.844 -17.344 -0.828 1 98.25 83 ILE A CA 1
ATOM 619 C C . ILE A 1 83 ? -16.391 -17.719 -1.15 1 98.25 83 ILE A C 1
ATOM 621 O O . ILE A 1 83 ? -16.109 -18.844 -1.545 1 98.25 83 ILE A O 1
ATOM 625 N N . GLY A 1 84 ? -15.477 -16.734 -0.984 1 97.94 84 GLY A N 1
ATOM 626 C CA . GLY A 1 84 ? -14.062 -17 -1.247 1 97.94 84 GLY A CA 1
ATOM 627 C C . GLY A 1 84 ? -13.484 -18.094 -0.372 1 97.94 84 GLY A C 1
ATOM 628 O O . GLY A 1 84 ? -12.75 -18.953 -0.855 1 97.94 84 GLY A O 1
ATOM 629 N N . LEU A 1 85 ? -13.82 -17.969 0.879 1 97.12 85 LEU A N 1
ATOM 630 C CA . LEU A 1 85 ? -13.312 -18.953 1.832 1 97.12 85 LEU A CA 1
ATOM 631 C C . LEU A 1 85 ? -13.82 -20.344 1.489 1 97.12 85 LEU A C 1
ATOM 633 O O . LEU A 1 85 ? -13.047 -21.312 1.485 1 97.12 85 LEU A O 1
ATOM 637 N N . GLU A 1 86 ? -15.055 -20.484 1.183 1 96.19 86 GLU A N 1
ATOM 638 C CA . GLU A 1 86 ? -15.656 -21.766 0.831 1 96.19 86 GLU A CA 1
ATOM 639 C C . GLU A 1 86 ? -15.055 -22.328 -0.455 1 96.19 86 GLU A C 1
ATOM 641 O O . GLU A 1 86 ? -14.688 -23.5 -0.515 1 96.19 86 GLU A O 1
ATOM 646 N N . ALA A 1 87 ? -14.953 -21.531 -1.439 1 96.69 87 ALA A N 1
ATOM 647 C CA . ALA A 1 87 ? -14.445 -21.969 -2.738 1 96.69 87 ALA A CA 1
ATOM 648 C C . ALA A 1 87 ? -12.961 -22.328 -2.66 1 96.69 87 ALA A C 1
ATOM 650 O O . ALA A 1 87 ? -12.5 -23.234 -3.355 1 96.69 87 ALA A O 1
ATOM 651 N N . GLY A 1 88 ? -12.211 -21.578 -1.867 1 94.75 88 GLY A N 1
ATOM 652 C CA . GLY A 1 88 ? -10.773 -21.781 -1.763 1 94.75 88 GLY A CA 1
ATOM 653 C C . GLY A 1 88 ? -10.398 -22.938 -0.839 1 94.75 88 GLY A C 1
ATOM 654 O O . GLY A 1 88 ? -9.297 -23.484 -0.943 1 94.75 88 GLY A O 1
ATOM 655 N N . GLY A 1 89 ? -11.273 -23.234 0.14 1 90.31 89 GLY A N 1
ATOM 656 C CA . GLY A 1 89 ? -11.062 -24.344 1.051 1 90.31 89 GLY A CA 1
ATOM 657 C C . GLY A 1 89 ? -10.078 -24.031 2.162 1 90.31 89 GLY A C 1
ATOM 658 O O . G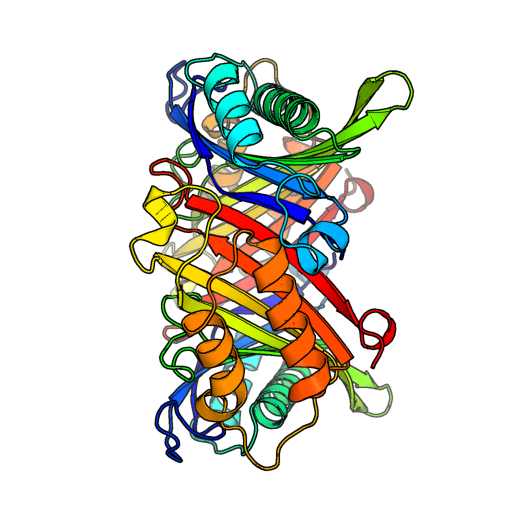LY A 1 89 ? -9.555 -24.938 2.816 1 90.31 89 GLY A O 1
ATOM 659 N N . GLY A 1 90 ? -9.672 -22.859 2.482 1 88.94 90 GLY A N 1
ATOM 660 C CA . GLY A 1 90 ? -8.703 -22.5 3.51 1 88.94 90 GLY A CA 1
ATOM 661 C C . GLY A 1 90 ? -9.352 -22.203 4.848 1 88.94 90 GLY A C 1
ATOM 662 O O . GLY A 1 90 ? -10.547 -22.438 5.039 1 88.94 90 GLY A O 1
ATOM 663 N N . LYS A 1 91 ? -8.547 -21.812 5.766 1 92.94 91 LYS A N 1
ATOM 664 C CA . LYS A 1 91 ? -8.992 -21.562 7.129 1 92.94 91 LYS A CA 1
ATOM 665 C C . LYS A 1 91 ? -9.352 -20.078 7.32 1 92.94 91 LYS A C 1
ATOM 667 O O . LYS A 1 91 ? -10.195 -19.75 8.148 1 92.94 91 LYS A O 1
ATOM 672 N N . THR A 1 92 ? -8.672 -19.297 6.609 1 96.62 92 THR A N 1
ATOM 673 C CA . THR A 1 92 ? -8.906 -17.859 6.746 1 96.62 92 THR A CA 1
ATOM 674 C C . THR A 1 92 ? -8.906 -17.188 5.379 1 96.62 92 THR A C 1
ATOM 676 O O . THR A 1 92 ? -8.406 -17.75 4.398 1 96.62 92 THR A O 1
ATOM 679 N N . VAL A 1 93 ? -9.531 -16.031 5.316 1 98.06 93 VAL A N 1
ATOM 680 C CA . VAL A 1 93 ? -9.547 -15.227 4.102 1 98.06 93 VAL A CA 1
ATOM 681 C C . VAL A 1 93 ? -9.547 -13.742 4.469 1 98.06 93 VAL A C 1
ATOM 683 O O . VAL A 1 93 ? -10.086 -13.359 5.508 1 98.06 93 VAL A O 1
ATOM 686 N N . LYS A 1 94 ? -8.852 -13 3.734 1 98.5 94 LYS A N 1
ATOM 687 C CA . LYS A 1 94 ? -9.008 -11.547 3.727 1 98.5 94 LYS A CA 1
ATOM 688 C C . LYS A 1 94 ? -9.727 -11.078 2.463 1 98.5 94 LYS A C 1
ATOM 690 O O . LYS A 1 94 ? -9.281 -11.367 1.35 1 98.5 94 LYS A O 1
ATOM 695 N N . ALA A 1 95 ? -10.781 -10.414 2.623 1 98.75 95 ALA A N 1
ATOM 696 C CA . ALA A 1 95 ? -11.547 -9.867 1.505 1 98.75 95 ALA A CA 1
ATOM 697 C C . ALA A 1 95 ? -11.594 -8.344 1.564 1 98.75 95 ALA A C 1
ATOM 699 O O . ALA A 1 95 ? -11.75 -7.762 2.641 1 98.75 95 ALA A O 1
ATOM 700 N N . THR A 1 96 ? -11.391 -7.73 0.469 1 98.81 96 THR A N 1
ATOM 701 C CA . THR A 1 96 ? -11.562 -6.293 0.305 1 98.81 96 THR A CA 1
ATOM 702 C C . THR A 1 96 ? -12.531 -5.992 -0.84 1 98.81 96 THR A C 1
ATOM 704 O O . THR A 1 96 ? -12.367 -6.504 -1.948 1 98.81 96 THR A O 1
ATOM 707 N N . VAL A 1 97 ? -13.5 -5.223 -0.574 1 98.75 97 VAL A N 1
ATOM 708 C CA . VAL A 1 97 ? -14.367 -4.73 -1.639 1 98.75 97 VAL A CA 1
ATOM 709 C C . VAL A 1 97 ? -14.273 -3.207 -1.717 1 98.75 97 VAL A C 1
ATOM 711 O O . VAL A 1 97 ? -14.445 -2.516 -0.709 1 98.75 97 VAL A O 1
ATOM 714 N N . LYS A 1 98 ? -14.055 -2.703 -2.846 1 98.44 98 LYS A N 1
ATOM 715 C CA . LYS A 1 98 ? -13.977 -1.267 -3.09 1 98.44 98 LYS A CA 1
ATOM 716 C C . LYS A 1 98 ? -15.125 -0.793 -3.977 1 98.44 98 LYS A C 1
ATOM 718 O O . LYS A 1 98 ? -15.461 -1.444 -4.969 1 98.44 98 LYS A O 1
ATOM 723 N N . LEU A 1 99 ? -15.75 0.233 -3.568 1 98.06 99 LEU A N 1
ATOM 724 C CA . LEU A 1 99 ? -16.672 1.013 -4.391 1 98.06 99 LEU A CA 1
ATOM 725 C C . LEU A 1 99 ? -16.016 2.307 -4.859 1 98.06 99 LEU A C 1
ATOM 727 O O . LEU A 1 99 ? -15.969 3.289 -4.113 1 98.06 99 LEU A O 1
ATOM 731 N N . PRO A 1 100 ? -15.602 2.344 -6.098 1 97.69 100 PRO A N 1
ATOM 732 C CA . PRO A 1 100 ? -14.734 3.449 -6.516 1 97.69 100 PRO A CA 1
ATOM 733 C C . PRO A 1 100 ? -15.508 4.734 -6.797 1 97.69 100 PRO A C 1
ATOM 735 O O . PRO A 1 100 ? -14.922 5.82 -6.824 1 97.69 100 PRO A O 1
ATOM 738 N N . LYS A 1 101 ? -16.828 4.742 -6.902 1 95.94 101 LYS A N 1
ATOM 739 C CA . LYS A 1 101 ? -17.547 5.91 -7.402 1 95.94 101 LYS A CA 1
ATOM 740 C C . LYS A 1 101 ? -18.594 6.387 -6.391 1 95.94 101 LYS A C 1
ATOM 742 O O . LYS A 1 101 ? -19.453 7.211 -6.719 1 95.94 101 LYS A O 1
ATOM 747 N N . VAL A 1 102 ? -18.453 5.969 -5.195 1 96.75 102 VAL A N 1
ATOM 748 C CA . VAL A 1 102 ? -19.578 6.082 -4.281 1 96.75 102 VAL A CA 1
ATOM 749 C C . VAL A 1 102 ? -19.547 7.445 -3.586 1 96.75 102 VAL A C 1
ATOM 751 O O . VAL A 1 102 ? -20.547 7.867 -2.99 1 96.75 102 VAL A O 1
ATOM 754 N N . ILE A 1 103 ? -18.453 8.102 -3.547 1 97.69 103 ILE A N 1
ATOM 755 C CA . ILE A 1 103 ? -18.328 9.461 -3.031 1 97.69 103 ILE A CA 1
ATOM 756 C C . ILE A 1 103 ? -17.844 10.391 -4.141 1 97.69 103 ILE A C 1
ATOM 758 O O . ILE A 1 103 ? -16.828 10.133 -4.777 1 97.69 103 ILE A O 1
ATOM 762 N N . LEU A 1 104 ? -18.531 11.5 -4.367 1 96.75 104 LEU A N 1
ATOM 763 C CA . LEU A 1 104 ? -18.281 12.414 -5.473 1 96.75 104 LEU A CA 1
ATOM 764 C C . LEU A 1 104 ? -16.875 12.992 -5.379 1 96.75 104 LEU A C 1
ATOM 766 O O . LEU A 1 104 ? -16.219 13.234 -6.402 1 96.75 104 LEU A O 1
ATOM 770 N N . GLN A 1 105 ? -16.359 13.164 -4.195 1 96.75 105 GLN A N 1
ATOM 771 C CA . GLN A 1 105 ? -15.094 13.852 -3.988 1 96.75 105 GLN A CA 1
ATOM 772 C C . GLN A 1 105 ? -13.938 12.859 -3.916 1 96.75 105 GLN A C 1
ATOM 774 O O . GLN A 1 105 ? -12.781 13.25 -3.775 1 96.75 105 GLN A O 1
ATOM 779 N N . ALA A 1 106 ? -14.289 11.594 -3.865 1 96 106 ALA A N 1
ATOM 780 C CA . ALA A 1 106 ? -13.242 10.586 -3.83 1 96 106 ALA A CA 1
ATOM 781 C C . ALA A 1 106 ? -12.891 10.109 -5.238 1 96 106 ALA A C 1
ATOM 783 O O . ALA A 1 106 ? -13.609 9.297 -5.82 1 96 106 ALA A O 1
ATOM 784 N N . GLU A 1 107 ? -11.891 10.664 -5.762 1 83.69 107 GLU A N 1
ATOM 785 C CA . GLU A 1 107 ? -11.68 10.414 -7.188 1 83.69 107 GLU A CA 1
ATOM 786 C C . GLU A 1 107 ? -10.297 9.812 -7.441 1 83.69 107 GLU A C 1
ATOM 788 O O . GLU A 1 107 ? -9.469 9.758 -6.535 1 83.69 107 GLU A O 1
ATOM 793 N N . GLY A 1 108 ? -10.125 9.305 -8.711 1 83.88 108 GLY A N 1
ATOM 794 C CA . GLY A 1 108 ? -8.883 8.695 -9.164 1 83.88 108 GLY A CA 1
ATOM 795 C C . GLY A 1 108 ? -8.859 7.191 -8.992 1 83.88 108 GLY A C 1
ATOM 796 O O . GLY A 1 108 ? -9.773 6.609 -8.414 1 83.88 108 GLY A O 1
ATOM 797 N N . ASP A 1 109 ? -7.816 6.547 -9.516 1 80.81 109 ASP A N 1
ATOM 798 C CA . ASP A 1 109 ? -7.695 5.094 -9.516 1 80.81 109 ASP A CA 1
ATOM 799 C C . ASP A 1 109 ? -7.691 4.539 -8.094 1 80.81 109 ASP A C 1
ATOM 801 O O . ASP A 1 109 ? -8.125 3.412 -7.855 1 80.81 109 ASP A O 1
ATOM 805 N N . ASP A 1 110 ? -7.301 5.426 -7.262 1 89.81 110 ASP A N 1
ATOM 806 C CA . ASP A 1 110 ? -7.184 4.949 -5.887 1 89.81 110 ASP A CA 1
ATOM 807 C C . ASP A 1 110 ? -8.32 5.488 -5.02 1 89.81 110 ASP A C 1
ATOM 809 O O . ASP A 1 110 ? -8.391 5.195 -3.826 1 89.81 110 ASP A O 1
ATOM 813 N N . GLY A 1 111 ? -9.211 6.219 -5.59 1 96.69 111 GLY A N 1
ATOM 814 C CA . GLY A 1 111 ? -10.273 6.836 -4.82 1 96.69 111 GLY A CA 1
ATOM 815 C C . GLY A 1 111 ? -11.453 5.91 -4.586 1 96.69 111 GLY A C 1
ATOM 816 O O . GLY A 1 111 ? -11.602 4.898 -5.273 1 96.69 111 GLY A O 1
ATOM 817 N N . GLY A 1 112 ? -12.266 6.227 -3.551 1 98 112 GLY A N 1
ATOM 818 C CA . GLY A 1 112 ? -13.469 5.469 -3.258 1 98 112 GLY A CA 1
ATOM 819 C C . GLY A 1 112 ? -13.555 5.016 -1.813 1 98 112 GLY A C 1
ATOM 820 O O . GLY A 1 112 ? -12.875 5.566 -0.944 1 98 112 GLY A O 1
ATOM 821 N N . VAL A 1 113 ? -14.492 4.133 -1.577 1 98.31 113 VAL A N 1
ATOM 822 C CA . VAL A 1 113 ? -14.672 3.535 -0.26 1 98.31 113 VAL A CA 1
ATOM 823 C C . VAL A 1 113 ? -14.406 2.033 -0.334 1 98.31 113 VAL A C 1
ATOM 825 O O . VAL A 1 113 ? -14.828 1.368 -1.286 1 98.31 113 VAL A O 1
ATOM 828 N N . ALA A 1 114 ? -13.695 1.541 0.588 1 98.5 114 ALA A N 1
ATOM 829 C CA . ALA A 1 114 ? -13.391 0.112 0.621 1 98.5 114 ALA A CA 1
ATOM 830 C C . ALA A 1 114 ? -13.633 -0.467 2.012 1 98.5 114 ALA A C 1
ATOM 832 O O . ALA A 1 114 ? -13.555 0.25 3.012 1 98.5 114 ALA A O 1
ATOM 833 N N . MET A 1 115 ? -13.922 -1.71 2.043 1 98.38 115 MET A N 1
ATOM 834 C CA . MET A 1 115 ? -14.078 -2.461 3.285 1 98.38 115 MET A CA 1
ATOM 835 C C . MET A 1 115 ? -13.18 -3.691 3.293 1 98.38 115 MET A C 1
ATOM 837 O O . MET A 1 115 ? -13.188 -4.48 2.346 1 98.38 115 MET A O 1
ATOM 841 N N . ASP A 1 116 ? -12.359 -3.818 4.293 1 98.75 116 ASP A N 1
ATOM 842 C CA . ASP A 1 116 ? -11.594 -5.031 4.555 1 98.75 116 ASP A CA 1
ATOM 843 C C . ASP A 1 116 ? -12.305 -5.922 5.574 1 98.75 116 ASP A C 1
ATOM 845 O O . ASP A 1 116 ? -12.727 -5.445 6.629 1 98.75 116 ASP A O 1
ATOM 849 N N . VAL A 1 117 ? -12.391 -7.16 5.277 1 98.44 117 VAL A N 1
ATOM 850 C CA . VAL A 1 117 ? -12.93 -8.141 6.215 1 98.44 117 VAL A CA 1
ATOM 851 C C . VAL A 1 117 ? -11.992 -9.336 6.309 1 98.44 117 VAL A C 1
ATOM 853 O O . VAL A 1 117 ? -11.539 -9.867 5.285 1 98.44 117 VAL A O 1
ATOM 856 N N . GLU A 1 118 ? -11.625 -9.688 7.449 1 98.38 118 GLU A N 1
ATOM 857 C CA . GLU A 1 118 ? -10.969 -10.969 7.707 1 98.38 118 GLU A CA 1
ATOM 858 C C . GLU A 1 118 ? -11.945 -11.977 8.312 1 98.38 118 GLU A C 1
ATOM 860 O O . GLU A 1 118 ? -12.633 -11.664 9.289 1 98.38 118 GLU A O 1
ATOM 865 N N . MET A 1 119 ? -12 -13.07 7.719 1 98.31 119 MET A N 1
ATOM 866 C CA . MET A 1 119 ? -12.93 -14.109 8.148 1 98.31 119 MET A CA 1
ATOM 867 C C . MET A 1 119 ? -12.203 -15.43 8.359 1 98.31 119 MET A C 1
ATOM 869 O O . MET A 1 119 ? -11.25 -15.742 7.641 1 98.31 119 MET A O 1
ATOM 873 N N . ALA A 1 120 ? -12.688 -16.203 9.375 1 97.62 120 ALA A N 1
ATOM 874 C CA . ALA A 1 120 ? -12.102 -17.516 9.672 1 97.62 120 ALA A CA 1
ATOM 875 C C . ALA A 1 120 ? -13.18 -18.594 9.773 1 97.62 120 ALA A C 1
ATOM 877 O O . ALA A 1 120 ? -14.289 -18.312 10.234 1 97.62 120 ALA A O 1
ATOM 878 N N . ALA A 1 121 ? -12.766 -19.688 9.297 1 94.69 121 ALA A N 1
ATOM 879 C CA . ALA A 1 121 ? -13.625 -20.859 9.461 1 94.69 121 ALA A CA 1
ATOM 880 C C . ALA A 1 121 ? -13.281 -21.609 10.742 1 94.69 121 ALA A C 1
ATOM 882 O O . ALA A 1 121 ? -12.117 -21.938 10.984 1 94.69 121 ALA A O 1
ATOM 883 N N . GLY A 1 122 ? -14.336 -21.844 11.508 1 91.12 122 GLY A N 1
ATOM 884 C CA . GLY A 1 122 ? -14.133 -22.656 12.688 1 91.12 122 GLY A CA 1
ATOM 885 C C . GLY A 1 122 ? -14.102 -24.141 12.391 1 91.12 122 GLY A C 1
ATOM 886 O O . GLY A 1 122 ? -14.391 -24.562 11.266 1 91.12 122 GLY A O 1
ATOM 887 N N . GLU A 1 123 ? -13.75 -24.922 13.414 1 89.81 123 GLU A N 1
ATOM 888 C CA . GLU A 1 123 ? -13.703 -26.375 13.273 1 89.81 123 GLU A CA 1
ATOM 889 C C . GLU A 1 123 ? -15.086 -26.938 12.953 1 89.81 123 GLU A C 1
ATOM 891 O O . GLU A 1 123 ? -15.203 -27.953 12.266 1 89.81 123 GLU A O 1
ATOM 896 N N . ASP A 1 124 ? -16.109 -26.266 13.375 1 89.62 124 ASP A N 1
ATOM 897 C CA . ASP A 1 124 ? -17.469 -26.75 13.164 1 89.62 124 ASP A CA 1
ATOM 898 C C . ASP A 1 124 ? -18.047 -26.203 11.852 1 89.62 124 ASP A C 1
ATOM 900 O O . ASP A 1 124 ? -19.219 -26.406 11.555 1 89.62 124 ASP A O 1
ATOM 904 N N . GLY A 1 125 ? -17.25 -25.5 11.109 1 85.62 125 GLY A N 1
ATOM 905 C CA . GLY A 1 125 ? -17.672 -24.969 9.828 1 85.62 125 GLY A CA 1
ATOM 906 C C . GLY A 1 125 ? -18.234 -23.562 9.914 1 85.62 125 GLY A C 1
ATOM 907 O O . GLY A 1 125 ? -18.547 -22.953 8.891 1 85.62 125 GLY A O 1
ATOM 908 N N . THR A 1 126 ? -18.375 -23.188 11.141 1 92.81 126 THR A N 1
ATOM 909 C CA . THR A 1 126 ? -18.891 -21.828 11.305 1 92.81 126 THR A CA 1
ATOM 910 C C . THR A 1 126 ? -17.859 -20.797 10.859 1 92.81 126 THR A C 1
ATOM 912 O O . THR A 1 126 ? -16.672 -20.953 11.125 1 92.81 126 THR A O 1
ATOM 915 N N . MET A 1 127 ? -18.297 -19.844 10.109 1 95.31 127 MET A N 1
ATOM 916 C CA . MET A 1 127 ? -17.422 -18.766 9.672 1 95.31 127 MET A CA 1
ATOM 917 C C . MET A 1 127 ? -17.625 -17.516 10.531 1 95.31 127 MET A C 1
ATOM 919 O O . MET A 1 127 ? -18.766 -17.094 10.75 1 95.31 127 MET A O 1
ATOM 923 N N . THR A 1 128 ? -16.547 -17 11.016 1 97 128 THR A N 1
ATOM 924 C CA . THR A 1 128 ? -16.609 -15.867 11.922 1 97 128 THR A CA 1
ATOM 925 C C . THR A 1 128 ? -15.758 -14.711 11.406 1 97 128 THR A C 1
ATOM 927 O O . THR A 1 128 ? -14.625 -14.922 10.961 1 97 128 THR A O 1
ATOM 930 N N . VAL A 1 129 ? -16.312 -13.516 11.453 1 97.25 129 VAL A N 1
ATOM 931 C CA . VAL A 1 129 ? -15.562 -12.312 11.102 1 97.25 129 VAL A CA 1
ATOM 932 C C . VAL A 1 129 ? -14.555 -11.984 12.195 1 97.25 129 VAL A C 1
ATOM 934 O O . VAL A 1 129 ? -14.922 -11.875 13.367 1 97.25 129 VAL A O 1
ATOM 937 N N . GLN A 1 130 ? -13.312 -11.836 11.805 1 97.19 130 GLN A N 1
ATOM 938 C CA . GLN A 1 130 ? -12.25 -11.562 12.766 1 97.19 130 GLN A CA 1
ATOM 939 C C . GLN A 1 130 ? -11.953 -10.07 12.859 1 97.19 130 GLN A C 1
ATOM 941 O O . GLN A 1 130 ? -11.516 -9.586 13.898 1 97.19 130 GLN A O 1
ATOM 946 N N . SER A 1 131 ? -12.07 -9.359 11.852 1 97.5 131 SER A N 1
ATOM 947 C CA . SER A 1 131 ? -11.82 -7.918 11.828 1 97.5 131 SER A CA 1
ATOM 948 C C . SER A 1 131 ? -12.516 -7.254 10.648 1 97.5 131 SER A C 1
ATOM 950 O O . SER A 1 131 ? -12.812 -7.91 9.648 1 97.5 131 SER A O 1
ATOM 952 N N . LYS A 1 132 ? -12.859 -6.012 10.797 1 97.25 132 LYS A N 1
ATOM 953 C CA . LYS A 1 132 ? -13.445 -5.148 9.773 1 97.25 132 LYS A CA 1
ATOM 954 C C . LYS A 1 132 ? -12.828 -3.752 9.82 1 97.25 132 LYS A C 1
ATOM 956 O O . LYS A 1 132 ? -12.617 -3.195 10.898 1 97.25 132 LYS A O 1
ATOM 961 N N . VAL A 1 133 ? -12.484 -3.232 8.68 1 98.44 133 VAL A N 1
ATOM 962 C CA . VAL A 1 133 ? -11.969 -1.871 8.586 1 98.44 133 VAL A CA 1
ATOM 963 C C . VAL A 1 133 ? -12.578 -1.169 7.379 1 98.44 133 VAL A C 1
ATOM 965 O O . VAL A 1 133 ? -12.562 -1.706 6.266 1 98.44 133 VAL A O 1
ATOM 968 N N . LEU A 1 134 ? -13.125 -0.021 7.562 1 98.56 134 LEU A N 1
ATOM 969 C CA . LEU A 1 134 ? -13.648 0.816 6.484 1 98.56 134 LEU A CA 1
ATOM 970 C C . LEU A 1 134 ? -12.609 1.847 6.051 1 98.56 134 LEU A C 1
ATOM 972 O O . LEU A 1 134 ? -12.008 2.518 6.891 1 98.56 134 LEU A O 1
ATOM 976 N N . HIS A 1 135 ? -12.391 1.938 4.781 1 98.62 135 HIS A N 1
ATOM 977 C CA . HIS A 1 135 ? -11.445 2.898 4.227 1 98.62 135 HIS A CA 1
ATOM 978 C C . HIS A 1 135 ? -12.148 3.914 3.334 1 98.62 135 HIS A C 1
ATOM 980 O O . HIS A 1 135 ? -13.047 3.555 2.564 1 98.62 135 HIS A O 1
ATOM 986 N N . VAL A 1 136 ? -11.805 5.129 3.461 1 98.56 136 VAL A N 1
ATOM 987 C CA . VAL A 1 136 ? -12.102 6.164 2.477 1 98.56 136 VAL A CA 1
ATOM 988 C C . VAL A 1 136 ? -10.797 6.672 1.858 1 98.56 136 VAL A C 1
ATOM 990 O O . VAL A 1 136 ? -9.93 7.199 2.562 1 98.56 136 VAL A O 1
ATOM 993 N N . HIS A 1 137 ? -10.727 6.477 0.591 1 98.31 137 HIS A N 1
ATOM 994 C CA . HIS A 1 137 ? -9.461 6.75 -0.076 1 98.31 137 HIS A CA 1
ATOM 995 C C . HIS A 1 137 ? -9.562 7.965 -0.988 1 98.31 137 HIS A C 1
ATOM 997 O O . HIS A 1 137 ? -10.531 8.094 -1.747 1 98.31 137 HIS A O 1
ATOM 1003 N N . ASN A 1 138 ? -8.562 8.797 -0.864 1 97.5 138 ASN A N 1
ATOM 1004 C CA . ASN A 1 138 ? -8.312 9.914 -1.774 1 97.5 138 ASN A CA 1
ATOM 1005 C C . ASN A 1 138 ? -9.516 10.852 -1.848 1 97.5 138 ASN A C 1
ATOM 1007 O O . ASN A 1 138 ? -10 11.164 -2.938 1 97.5 138 ASN A O 1
ATOM 1011 N N . LEU A 1 139 ? -10.078 11.164 -0.732 1 97.69 139 LEU A N 1
ATOM 1012 C CA . LEU A 1 139 ? -11.055 12.242 -0.634 1 97.69 139 LEU A CA 1
ATOM 1013 C C . LEU A 1 139 ? -10.406 13.594 -0.895 1 97.69 139 LEU A C 1
ATOM 1015 O O . LEU A 1 139 ? -9.562 14.047 -0.115 1 97.69 139 LEU A O 1
ATOM 1019 N N . ARG A 1 140 ? -10.766 14.258 -1.965 1 97.06 140 ARG A N 1
ATOM 1020 C CA . ARG A 1 140 ? -10.18 15.531 -2.373 1 97.06 140 ARG A CA 1
ATOM 1021 C C . ARG A 1 140 ? -11.125 16.688 -2.068 1 97.06 140 ARG A C 1
ATOM 1023 O O . ARG A 1 140 ? -12.25 16.734 -2.578 1 97.06 140 ARG A O 1
ATOM 1030 N N . VAL A 1 141 ? -10.625 17.578 -1.292 1 97.88 141 VAL A N 1
ATOM 1031 C CA . VAL A 1 141 ? -11.461 18.688 -0.852 1 97.88 141 VAL A CA 1
ATOM 1032 C C . VAL A 1 141 ? -10.641 19.984 -0.849 1 97.88 141 VAL A C 1
ATOM 1034 O O . VAL A 1 141 ? -9.477 19.984 -0.439 1 97.88 141 VAL A O 1
ATOM 1037 N N . ALA A 1 142 ? -11.227 21.078 -1.347 1 97.75 142 ALA A N 1
ATOM 1038 C CA . ALA A 1 142 ? -10.547 22.359 -1.374 1 97.75 142 ALA A CA 1
ATOM 1039 C C . ALA A 1 142 ? -10.82 23.156 -0.097 1 97.75 142 ALA A C 1
ATOM 1041 O O . ALA A 1 142 ? -11.953 23.203 0.38 1 97.75 142 ALA A O 1
ATOM 1042 N N . CYS A 1 143 ? -9.719 23.719 0.51 1 98.19 143 CYS A N 1
ATOM 1043 C CA . CYS A 1 143 ? -9.867 24.547 1.698 1 98.19 143 CYS A CA 1
ATOM 1044 C C . CYS A 1 143 ? -8.703 25.531 1.824 1 98.19 143 CYS A C 1
ATOM 1046 O O . CYS A 1 143 ? -7.738 25.453 1.065 1 98.19 143 CYS A O 1
ATOM 1048 N N . VAL A 1 144 ? -8.914 26.578 2.648 1 97.81 144 VAL A N 1
ATOM 1049 C CA . VAL A 1 144 ? -7.809 27.453 3.029 1 97.81 144 VAL A CA 1
ATOM 1050 C C . VAL A 1 144 ? -6.961 26.781 4.105 1 97.81 144 VAL A C 1
ATOM 1052 O O . VAL A 1 144 ? -7.488 26.312 5.121 1 97.81 144 VAL A O 1
ATOM 1055 N N . LEU A 1 145 ? -5.66 26.688 3.844 1 97.44 145 LEU A N 1
ATOM 1056 C CA . LEU A 1 145 ? -4.793 25.938 4.75 1 97.44 145 LEU A CA 1
ATOM 1057 C C . LEU A 1 145 ? -3.348 26.406 4.625 1 97.44 145 LEU A C 1
ATOM 1059 O O . LEU A 1 145 ? -2.803 26.453 3.52 1 97.44 145 LEU A O 1
ATOM 1063 N N . GLY A 1 146 ? -2.846 26.766 5.734 1 95.44 146 GLY A N 1
ATOM 1064 C CA . GLY A 1 146 ? -1.421 27.047 5.691 1 95.44 146 GLY A CA 1
ATOM 1065 C C . GLY A 1 146 ? -1.026 28.25 6.543 1 95.44 146 GLY A C 1
ATOM 1066 O O . GLY A 1 146 ? -1.862 29.094 6.863 1 95.44 146 GLY A O 1
ATOM 1067 N N . VAL A 1 147 ? 0.293 28.359 6.859 1 93.81 147 VAL A N 1
ATOM 1068 C CA . VAL A 1 147 ? 0.804 29.422 7.738 1 93.81 147 VAL A CA 1
ATOM 1069 C C . VAL A 1 147 ? 1.259 30.609 6.902 1 93.81 147 VAL A C 1
ATOM 1071 O O . VAL A 1 147 ? 1.393 31.719 7.418 1 93.81 147 VAL A O 1
ATOM 1074 N N . ASN A 1 148 ? 1.483 30.359 5.652 1 92.44 148 ASN A N 1
ATOM 1075 C CA . ASN A 1 148 ? 1.997 31.422 4.809 1 92.44 148 ASN A CA 1
ATOM 1076 C C . ASN A 1 148 ? 0.871 32.312 4.277 1 92.44 148 ASN A C 1
ATOM 1078 O O . ASN A 1 148 ? -0.204 31.812 3.934 1 92.44 148 ASN A O 1
ATOM 1082 N N . ASP A 1 149 ? 1.182 33.562 4.062 1 94.19 149 ASP A N 1
ATOM 1083 C CA . ASP A 1 149 ? 0.169 34.531 3.65 1 94.19 149 ASP A CA 1
ATOM 1084 C C . ASP A 1 149 ? -0.442 34.156 2.305 1 94.19 149 ASP A C 1
ATOM 1086 O O . ASP A 1 149 ? -1.655 34.25 2.117 1 94.19 149 ASP A O 1
ATOM 1090 N N . HIS A 1 150 ? 0.354 33.719 1.398 1 93.44 150 HIS A N 1
ATOM 1091 C CA . HIS A 1 150 ? -0.141 33.438 0.059 1 93.44 150 HIS A CA 1
ATOM 1092 C C . HIS A 1 150 ? -1.087 32.219 0.071 1 93.44 150 HIS A C 1
ATOM 1094 O O . HIS A 1 150 ? -1.949 32.094 -0.801 1 93.44 150 HIS A O 1
ATOM 1100 N N . GLU A 1 151 ? -0.966 31.375 1.013 1 93.44 151 GLU A N 1
ATOM 1101 C CA . GLU A 1 151 ? -1.802 30.188 1.126 1 93.44 151 GLU A CA 1
ATOM 1102 C C . GLU A 1 151 ? -3.191 30.531 1.65 1 93.44 151 GLU A C 1
ATOM 1104 O O . GLU A 1 151 ? -4.086 29.688 1.671 1 93.44 151 GLU A O 1
ATOM 1109 N N . ARG A 1 152 ? -3.334 31.75 2.09 1 94.69 152 ARG A N 1
ATOM 1110 C CA . ARG A 1 152 ? -4.574 32.125 2.762 1 94.69 152 ARG A CA 1
ATOM 1111 C C . ARG A 1 152 ? -5.48 32.938 1.837 1 94.69 152 ARG A C 1
ATOM 1113 O O . ARG A 1 152 ? -6.586 33.312 2.223 1 94.69 152 ARG A O 1
ATOM 1120 N N . THR A 1 153 ? -5 33.094 0.663 1 94.5 153 THR A N 1
ATOM 1121 C CA . THR A 1 153 ? -5.723 33.969 -0.279 1 94.5 153 THR A CA 1
ATOM 1122 C C . THR A 1 153 ? -6.723 33.125 -1.086 1 94.5 153 THR A C 1
ATOM 1124 O O . THR A 1 153 ? -7.609 33.688 -1.737 1 94.5 153 THR A O 1
ATOM 1127 N N . GLY A 1 154 ? -6.633 31.828 -1.073 1 94.75 154 GLY A N 1
ATOM 1128 C CA . GLY A 1 154 ? -7.527 30.953 -1.805 1 94.75 154 GLY A CA 1
ATOM 1129 C C . GLY A 1 154 ? -7.5 29.516 -1.294 1 94.75 154 GLY A C 1
ATOM 1130 O O . GLY A 1 154 ? -6.645 29.156 -0.48 1 94.75 154 GLY A O 1
ATOM 1131 N N . LYS A 1 155 ? -8.406 28.812 -1.854 1 97.25 155 LYS A N 1
ATOM 1132 C CA . LYS A 1 155 ? -8.5 27.422 -1.429 1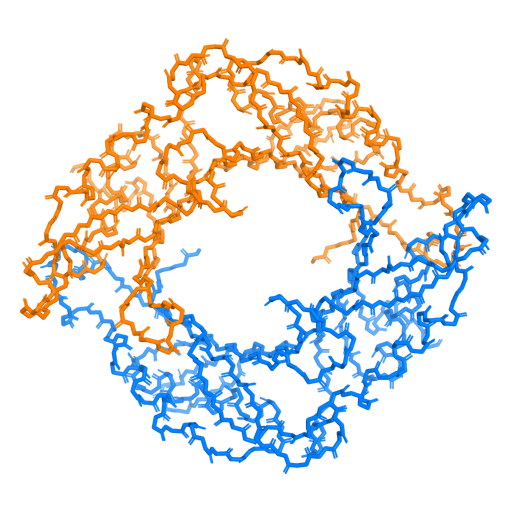 97.25 155 LYS A CA 1
ATOM 1133 C C . LYS A 1 155 ? -7.52 26.547 -2.201 1 97.25 155 LYS A C 1
ATOM 1135 O O . LYS A 1 155 ? -7.238 26.812 -3.373 1 97.25 155 LYS A O 1
ATOM 1140 N N . GLN A 1 156 ? -6.977 25.609 -1.552 1 96.69 156 GLN A N 1
ATOM 1141 C CA . GLN A 1 156 ? -6.141 24.578 -2.164 1 96.69 156 GLN A CA 1
ATOM 1142 C C . GLN A 1 156 ? -6.707 23.188 -1.913 1 96.69 156 GLN A C 1
ATOM 1144 O O . GLN A 1 156 ? -7.367 22.953 -0.898 1 96.69 156 GLN A O 1
ATOM 1149 N N . LEU A 1 157 ? -6.402 22.266 -2.838 1 95.56 157 LEU A N 1
ATOM 1150 C CA . LEU A 1 157 ? -6.859 20.891 -2.666 1 95.56 157 LEU A CA 1
ATOM 1151 C C . LEU A 1 157 ? -6.02 20.172 -1.621 1 95.56 157 LEU A C 1
ATOM 1153 O O . LEU A 1 157 ? -4.793 20.312 -1.595 1 95.56 157 LEU A O 1
ATOM 1157 N N . VAL A 1 158 ? -6.703 19.469 -0.76 1 97.62 158 VAL A N 1
ATOM 1158 C CA . VAL A 1 158 ? -6.07 18.484 0.112 1 97.62 158 VAL A CA 1
ATOM 1159 C C . VAL A 1 158 ? -6.645 17.094 -0.167 1 97.62 158 VAL A C 1
ATOM 1161 O O . VAL A 1 158 ? -7.75 16.969 -0.695 1 97.62 158 VAL A O 1
ATOM 1164 N N . ALA A 1 159 ? -5.836 16.109 0.04 1 97.38 159 ALA A N 1
ATOM 1165 C CA . ALA A 1 159 ? -6.266 14.711 -0.101 1 97.38 159 ALA A CA 1
ATOM 1166 C C . ALA A 1 159 ? -6.336 14.023 1.257 1 97.38 159 ALA A C 1
ATOM 1168 O O . ALA A 1 159 ? -5.367 14.039 2.02 1 97.38 159 ALA A O 1
ATOM 1169 N N . LEU A 1 160 ? -7.43 13.438 1.563 1 98.25 160 LEU A N 1
ATOM 1170 C CA . LEU A 1 160 ? -7.617 12.727 2.822 1 98.25 160 LEU A CA 1
ATOM 1171 C C . LEU A 1 160 ? -7.719 11.219 2.588 1 98.25 160 LEU A C 1
ATOM 1173 O O . LEU A 1 160 ? -8.352 10.773 1.629 1 98.25 160 LEU A O 1
ATOM 1177 N N . ASN A 1 161 ? -7.121 10.461 3.418 1 98.5 161 ASN A N 1
ATOM 1178 C CA . ASN A 1 161 ? -7.297 9.016 3.539 1 98.5 161 ASN A CA 1
ATOM 1179 C C . ASN A 1 161 ? -7.676 8.617 4.961 1 98.5 161 ASN A C 1
ATOM 1181 O O . ASN A 1 161 ? -7.023 9.023 5.922 1 98.5 161 ASN A O 1
ATOM 1185 N N . LEU A 1 162 ? -8.703 7.836 5.051 1 98.75 162 LEU A N 1
ATOM 1186 C CA . LEU A 1 162 ? -9.258 7.477 6.352 1 98.75 162 LEU A CA 1
ATOM 1187 C C . LEU A 1 162 ? -9.289 5.961 6.523 1 98.75 162 LEU A C 1
ATOM 1189 O O . LEU A 1 162 ? -9.703 5.234 5.617 1 98.75 162 LEU A O 1
ATOM 1193 N N . ASP A 1 163 ? -8.805 5.445 7.586 1 98.75 163 ASP A N 1
ATOM 1194 C CA . ASP A 1 163 ? -9.055 4.094 8.078 1 98.75 163 ASP A CA 1
ATOM 1195 C C . ASP A 1 163 ? -9.922 4.121 9.336 1 98.75 163 ASP A C 1
ATOM 1197 O O . ASP A 1 163 ? -9.539 4.715 10.344 1 98.75 163 ASP A O 1
ATOM 1201 N N . LEU A 1 164 ? -11 3.482 9.25 1 98.62 164 LEU A N 1
ATOM 1202 C CA . LEU A 1 164 ? -12.031 3.643 10.266 1 98.62 164 LEU A CA 1
ATOM 1203 C C . LEU A 1 164 ? -12.406 2.297 10.883 1 98.62 164 LEU A C 1
ATOM 1205 O O . LEU A 1 164 ? -12.719 1.347 10.164 1 98.62 164 LEU A O 1
ATOM 1209 N N . TYR A 1 165 ? -12.414 2.264 12.219 1 97.81 165 TYR A N 1
ATOM 1210 C CA . TYR A 1 165 ? -12.688 1.038 12.961 1 97.81 165 TYR A CA 1
ATOM 1211 C C . TYR A 1 165 ? -13.898 1.217 13.875 1 97.81 165 TYR A C 1
ATOM 1213 O O . TYR A 1 165 ? -14.117 2.303 14.414 1 97.81 165 TYR A O 1
ATOM 1221 N N . GLY A 1 166 ? -14.672 0.112 14 1 95 166 GLY A N 1
ATOM 1222 C CA . GLY A 1 166 ? -15.719 0.038 15.008 1 95 166 GLY A CA 1
ATOM 1223 C C . GLY A 1 166 ? -16.891 0.954 14.719 1 95 166 GLY A C 1
ATOM 1224 O O . GLY A 1 166 ? -17.484 1.53 15.633 1 95 166 GLY A O 1
ATOM 1225 N N . GLY A 1 167 ? -17.281 1.135 13.539 1 88.44 167 GLY A N 1
ATOM 1226 C CA . GLY A 1 167 ? -18.453 1.927 13.203 1 88.44 167 GLY A CA 1
ATOM 1227 C C . GLY A 1 167 ? -19.734 1.137 13.273 1 88.44 167 GLY A C 1
ATOM 1228 O O . GLY A 1 167 ? -19.734 -0.093 13.188 1 88.44 167 GLY A O 1
ATOM 1229 N N . ASN A 1 168 ? -20.797 1.906 13.516 1 85.56 168 ASN A N 1
ATOM 1230 C CA . ASN A 1 168 ? -22.109 1.276 13.492 1 85.56 168 ASN A CA 1
ATOM 1231 C C . ASN A 1 168 ? -22.562 0.951 12.07 1 85.56 168 ASN A C 1
ATOM 1233 O O . ASN A 1 168 ? -22.297 1.716 11.141 1 85.56 168 ASN A O 1
ATOM 1237 N N . LEU A 1 169 ? -23.219 -0.161 12.039 1 82.81 169 LEU A N 1
ATOM 1238 C CA . LEU A 1 169 ? -23.75 -0.545 10.734 1 82.81 169 LEU A CA 1
ATOM 1239 C C . LEU A 1 169 ? -25.078 0.141 10.469 1 82.81 169 LEU A C 1
ATOM 1241 O O . LEU A 1 169 ? -26.016 0.041 11.273 1 82.81 169 LEU A O 1
ATOM 1245 N N . PRO A 1 170 ? -25.078 0.809 9.359 1 87.06 170 PRO A N 1
ATOM 1246 C CA . PRO A 1 170 ? -26.375 1.376 8.977 1 87.06 170 PRO A CA 1
ATOM 1247 C C . PRO A 1 170 ? -27.328 0.333 8.398 1 87.06 170 PRO A C 1
ATOM 1249 O O . PRO A 1 170 ? -26.906 -0.785 8.086 1 87.06 170 PRO A O 1
ATOM 1252 N N . ALA A 1 171 ? -28.594 0.711 8.336 1 91.75 171 ALA A N 1
ATOM 1253 C CA . ALA A 1 171 ? -29.547 -0.161 7.652 1 91.75 171 ALA A CA 1
ATOM 1254 C C . ALA A 1 171 ? -29.203 -0.28 6.168 1 91.75 171 ALA A C 1
ATOM 1256 O O . ALA A 1 171 ? -29.219 -1.379 5.609 1 91.75 171 ALA A O 1
ATOM 1257 N N . LYS A 1 172 ? -28.906 0.886 5.613 1 95.94 172 LYS A N 1
ATOM 1258 C CA . LYS A 1 172 ? -28.469 0.956 4.223 1 95.94 172 LYS A CA 1
ATOM 1259 C C . LYS A 1 172 ? -27.328 1.961 4.059 1 95.94 172 LYS A C 1
ATOM 1261 O O . LYS A 1 172 ? -27.422 3.09 4.547 1 95.94 172 LYS A O 1
ATOM 1266 N N . THR A 1 173 ? -26.266 1.571 3.406 1 95.38 173 THR A N 1
ATOM 1267 C CA . THR A 1 173 ? -25.094 2.445 3.26 1 95.38 173 THR A CA 1
ATOM 1268 C C . THR A 1 173 ? -25.406 3.594 2.301 1 95.38 173 THR A C 1
ATOM 1270 O O . THR A 1 173 ? -25.984 3.379 1.231 1 95.38 173 THR A O 1
ATOM 1273 N N . ASP A 1 174 ? -25.125 4.758 2.662 1 97.56 174 ASP A N 1
ATOM 1274 C CA . ASP A 1 174 ? -25.109 5.992 1.882 1 97.56 174 ASP A CA 1
ATOM 1275 C C . ASP A 1 174 ? -23.875 6.824 2.195 1 97.56 174 ASP A C 1
ATOM 1277 O O . ASP A 1 174 ? -23.953 7.812 2.928 1 97.56 174 ASP A O 1
ATOM 1281 N N . TYR A 1 175 ? -22.797 6.43 1.549 1 97.44 175 TYR A N 1
ATOM 1282 C CA . TYR A 1 175 ? -21.516 6.984 1.947 1 97.44 175 TYR A CA 1
ATOM 1283 C C . TYR A 1 175 ? -21.406 8.453 1.569 1 97.44 175 TYR A C 1
ATOM 1285 O O . TYR A 1 175 ? -20.75 9.234 2.256 1 97.44 175 TYR A O 1
ATOM 1293 N N . GLN A 1 176 ? -22.016 8.852 0.451 1 97.38 176 GLN A N 1
ATOM 1294 C CA . GLN A 1 176 ? -22.031 10.266 0.114 1 97.38 176 GLN A CA 1
ATOM 1295 C C . GLN A 1 176 ? -22.656 11.094 1.234 1 97.38 176 GLN A C 1
ATOM 1297 O O . GLN A 1 176 ? -22.141 12.148 1.604 1 97.38 176 GLN A O 1
ATOM 1302 N N . LYS A 1 177 ? -23.719 10.594 1.732 1 97.44 177 LYS A N 1
ATOM 1303 C CA . LYS A 1 177 ? -24.391 11.258 2.854 1 97.44 177 LYS A CA 1
ATOM 1304 C C . LYS A 1 177 ? -23.562 11.133 4.129 1 97.44 177 LYS A C 1
ATOM 1306 O O . LYS A 1 177 ? -23.375 12.117 4.852 1 97.44 177 LYS A O 1
ATOM 1311 N N . ASP A 1 178 ? -23.031 9.977 4.426 1 96.62 178 ASP A N 1
ATOM 1312 C CA . ASP A 1 178 ? -22.359 9.672 5.688 1 96.62 178 ASP A CA 1
ATOM 1313 C C . ASP A 1 178 ? -21.094 10.5 5.844 1 96.62 178 ASP A C 1
ATOM 1315 O O . ASP A 1 178 ? -20.734 10.883 6.961 1 96.62 178 ASP A O 1
ATOM 1319 N N . PHE A 1 179 ? -20.406 10.789 4.715 1 97.81 179 PHE A N 1
ATOM 1320 C CA . PHE A 1 179 ? -19.141 11.484 4.828 1 97.81 179 PHE A CA 1
ATOM 1321 C C . PHE A 1 179 ? -19.266 12.938 4.395 1 97.81 179 PHE A C 1
ATOM 1323 O O . PHE A 1 179 ? -18.281 13.68 4.375 1 97.81 179 PHE A O 1
ATOM 1330 N N . ALA A 1 180 ? -20.484 13.406 4.086 1 97.88 180 ALA A N 1
ATOM 1331 C CA . ALA A 1 180 ? -20.75 14.805 3.752 1 97.88 180 ALA A CA 1
ATOM 1332 C C . ALA A 1 180 ? -20.281 15.734 4.875 1 97.88 180 ALA A C 1
ATOM 1334 O O . ALA A 1 180 ? -19.719 16.797 4.621 1 97.88 180 ALA A O 1
ATOM 1335 N N . PRO A 1 181 ? -20.469 15.359 6.164 1 98.5 181 PRO A N 1
ATOM 1336 C CA . PRO A 1 181 ? -20.016 16.25 7.234 1 98.5 181 PRO A CA 1
ATOM 1337 C C . PRO A 1 181 ? -18.5 16.422 7.238 1 98.5 181 PRO A C 1
ATOM 1339 O O . PRO A 1 181 ? -18 17.5 7.605 1 98.5 181 PRO A O 1
ATOM 1342 N N . VAL A 1 182 ? -17.75 15.383 6.91 1 98.69 182 VAL A N 1
ATOM 1343 C CA . VAL A 1 182 ? -16.297 15.484 6.84 1 98.69 182 VAL A CA 1
ATOM 1344 C C . VAL A 1 182 ? -15.898 16.453 5.73 1 98.69 182 VAL A C 1
ATOM 1346 O O . VAL A 1 182 ? -15.055 17.328 5.938 1 98.69 182 VAL A O 1
ATOM 1349 N N . ILE A 1 183 ? -16.5 16.281 4.586 1 98.38 183 ILE A N 1
ATOM 1350 C CA . ILE A 1 183 ? -16.234 17.141 3.434 1 98.38 183 ILE A CA 1
ATOM 1351 C C . ILE A 1 183 ? -16.547 18.594 3.785 1 98.38 183 ILE A C 1
ATOM 1353 O O . ILE A 1 183 ? -15.734 19.484 3.529 1 98.38 183 ILE A O 1
ATOM 1357 N N . LYS A 1 184 ? -17.703 18.812 4.375 1 98.62 184 LYS A N 1
ATOM 1358 C CA . LYS A 1 184 ? -18.125 20.156 4.75 1 98.62 184 LYS A CA 1
ATOM 1359 C C . LYS A 1 184 ? -17.172 20.781 5.766 1 98.62 184 LYS A C 1
ATOM 1361 O O . LYS A 1 184 ? -16.812 21.953 5.652 1 98.62 184 LYS A O 1
ATOM 1366 N N . LEU A 1 185 ? -16.766 19.969 6.738 1 98.75 185 LEU A N 1
ATOM 1367 C CA . LEU A 1 185 ? -15.82 20.453 7.734 1 98.75 185 LEU A CA 1
ATOM 1368 C C . LEU A 1 185 ? -14.539 20.953 7.074 1 98.75 185 LEU A C 1
ATOM 1370 O O . LEU A 1 185 ? -14.07 22.062 7.375 1 98.75 185 LEU A O 1
ATOM 1374 N N . VAL A 1 186 ? -13.977 20.172 6.188 1 98.69 186 VAL A N 1
ATOM 1375 C CA . VAL A 1 186 ? -12.727 20.531 5.527 1 98.69 186 VAL A CA 1
ATOM 1376 C C . VAL A 1 186 ? -12.93 21.766 4.648 1 98.69 186 VAL A C 1
ATOM 1378 O O . VAL A 1 186 ? -12.148 22.703 4.715 1 98.69 186 VAL A O 1
ATOM 1381 N N . GLU A 1 187 ? -13.977 21.781 3.914 1 98.06 187 GLU A N 1
ATOM 1382 C CA . GLU A 1 187 ? -14.273 22.891 3.006 1 98.06 187 GLU A CA 1
ATOM 1383 C C . GLU A 1 187 ? -14.398 24.219 3.762 1 98.06 187 GLU A C 1
ATOM 1385 O O . GLU A 1 187 ? -14.008 25.266 3.25 1 98.06 187 GLU A O 1
ATOM 1390 N N . ASP A 1 188 ? -14.93 24.156 4.934 1 98.06 188 ASP A N 1
ATOM 1391 C CA . ASP A 1 188 ? -15.25 25.359 5.699 1 98.06 188 ASP A CA 1
ATOM 1392 C C . ASP A 1 188 ? -14.078 25.766 6.586 1 98.06 188 ASP A C 1
ATOM 1394 O O . ASP A 1 188 ? -14.102 26.828 7.203 1 98.06 188 ASP A O 1
ATOM 1398 N N . SER A 1 189 ? -13.062 24.984 6.57 1 97.19 189 SER A N 1
ATOM 1399 C CA . SER A 1 189 ? -11.977 25.234 7.516 1 97.19 189 SER A CA 1
ATOM 1400 C C . SER A 1 189 ? -10.969 26.234 6.953 1 97.19 189 SER A C 1
ATOM 1402 O O . SER A 1 189 ? -10.977 26.516 5.754 1 97.19 189 SER A O 1
ATOM 1404 N N . SER A 1 190 ? -10.234 26.828 7.855 1 97.56 190 SER A N 1
ATOM 1405 C CA . SER A 1 190 ? -9.125 27.719 7.52 1 97.56 190 SER A CA 1
ATOM 1406 C C . SER A 1 190 ? -7.988 27.594 8.523 1 97.56 190 SER A C 1
ATOM 1408 O O . SER A 1 190 ? -7.516 28.594 9.07 1 97.56 190 SER A O 1
ATOM 1410 N N . TYR A 1 191 ? -7.57 26.406 8.727 1 97.81 191 TYR A N 1
ATOM 1411 C CA . TYR A 1 191 ? -6.523 26.125 9.695 1 97.81 191 TYR A CA 1
ATOM 1412 C C . TYR A 1 191 ? -5.164 26.594 9.188 1 97.81 191 TYR A C 1
ATOM 1414 O O . TYR A 1 191 ? -4.957 26.703 7.977 1 97.81 191 TYR A O 1
ATOM 1422 N N . LEU A 1 192 ? -4.305 26.812 10.109 1 97.38 192 LEU A N 1
ATOM 1423 C CA . LEU A 1 192 ? -2.926 27.125 9.758 1 97.38 192 LEU A CA 1
ATOM 1424 C C . LEU A 1 192 ? -2.119 25.859 9.508 1 97.38 192 LEU A C 1
ATOM 1426 O O . LEU A 1 192 ? -1.215 25.844 8.672 1 97.38 192 LEU A O 1
ATOM 1430 N N . THR A 1 193 ? -2.436 24.797 10.219 1 97.12 193 THR A N 1
ATOM 1431 C CA . THR A 1 193 ? -1.614 23.594 10.148 1 97.12 193 THR A CA 1
ATOM 1432 C C . THR A 1 193 ? -2.439 22.406 9.68 1 97.12 193 THR A C 1
ATOM 1434 O O . THR A 1 193 ? -3.637 22.312 9.961 1 97.12 193 THR A O 1
ATOM 1437 N N . LEU A 1 194 ? -1.75 21.453 8.977 1 97.94 194 LEU A N 1
ATOM 1438 C CA . LEU A 1 194 ? -2.352 20.172 8.625 1 97.94 194 LEU A CA 1
ATOM 1439 C C . LEU A 1 194 ? -2.789 19.406 9.875 1 97.94 194 LEU A C 1
ATOM 1441 O O . LEU A 1 194 ? -3.824 18.734 9.867 1 97.94 194 LEU A O 1
ATOM 1445 N N . GLU A 1 195 ? -2.01 19.562 10.93 1 98 195 GLU A N 1
ATOM 1446 C CA . GLU A 1 195 ? -2.256 18.859 12.18 1 98 195 GLU A CA 1
ATOM 1447 C C . GLU A 1 195 ? -3.602 19.25 12.781 1 98 195 GLU A C 1
ATOM 1449 O O . GLU A 1 195 ? -4.352 18.391 13.25 1 98 195 GLU A O 1
ATOM 1454 N N . ALA A 1 196 ? -3.85 20.516 12.758 1 98.5 196 ALA A N 1
ATOM 1455 C CA . ALA A 1 196 ? -5.113 21 13.305 1 98.5 196 ALA A CA 1
ATOM 1456 C C . ALA A 1 196 ? -6.297 20.484 12.492 1 98.5 196 ALA A C 1
ATOM 1458 O O . ALA A 1 196 ? -7.324 20.094 13.047 1 98.5 196 ALA A O 1
ATOM 1459 N N . LEU A 1 197 ? -6.145 20.547 11.195 1 98.62 197 LEU A N 1
ATOM 1460 C CA . LEU A 1 197 ? -7.191 20.016 10.328 1 98.62 197 LEU A CA 1
ATOM 1461 C C . LEU A 1 197 ? -7.395 18.531 10.57 1 98.62 197 LEU A C 1
ATOM 1463 O O . LEU A 1 197 ? -8.531 18.062 10.695 1 98.62 197 LEU A O 1
ATOM 1467 N N . CYS A 1 198 ? -6.332 17.812 10.656 1 98.38 198 CYS A N 1
ATOM 1468 C CA . CYS A 1 198 ? -6.371 16.375 10.906 1 98.38 198 CYS A CA 1
ATOM 1469 C C . CYS A 1 198 ? -7.066 16.062 12.219 1 98.38 198 CYS A C 1
ATOM 1471 O O . CYS A 1 198 ? -7.887 15.148 12.297 1 98.38 198 CYS A O 1
ATOM 1473 N N . TRP A 1 199 ? -6.723 16.812 13.18 1 97.88 199 TRP A N 1
ATOM 1474 C CA . TRP A 1 199 ? -7.32 16.656 14.5 1 97.88 199 TRP A CA 1
ATOM 1475 C C . TRP A 1 199 ? -8.828 16.891 14.453 1 97.88 199 TRP A C 1
ATOM 1477 O O . TRP A 1 199 ? -9.602 16.141 15.031 1 97.88 199 TRP A O 1
ATOM 1487 N N . ALA A 1 200 ? -9.242 17.922 13.781 1 98.56 200 ALA A N 1
ATOM 1488 C CA . ALA A 1 200 ? -10.664 18.234 13.648 1 98.56 200 ALA A CA 1
ATOM 1489 C C . ALA A 1 200 ? -11.422 17.109 12.961 1 98.56 200 ALA A C 1
ATOM 1491 O O . ALA A 1 200 ? -12.523 16.734 13.383 1 98.56 200 ALA A O 1
ATOM 1492 N N . VAL A 1 201 ? -10.836 16.562 11.93 1 98.75 201 VAL A N 1
ATOM 1493 C CA . VAL A 1 201 ? -11.461 15.477 11.195 1 98.75 201 VAL A CA 1
ATOM 1494 C C . VAL A 1 201 ? -11.562 14.242 12.086 1 98.75 201 VAL A C 1
ATOM 1496 O O . VAL A 1 201 ? -12.617 13.594 12.141 1 98.75 201 VAL A O 1
ATOM 1499 N N . ALA A 1 202 ? -10.492 13.945 12.82 1 98.5 202 ALA A N 1
ATOM 1500 C CA . ALA A 1 202 ? -10.5 12.797 13.719 1 98.5 202 ALA A CA 1
ATOM 1501 C C . ALA A 1 202 ? -11.609 12.922 14.758 1 98.5 202 ALA A C 1
ATOM 1503 O O . ALA A 1 202 ? -12.336 11.961 15.023 1 98.5 202 ALA A O 1
ATOM 1504 N N . LYS A 1 203 ? -11.742 14.094 15.297 1 98.19 203 LYS A N 1
ATOM 1505 C CA . LYS A 1 203 ? -12.773 14.336 16.297 1 98.19 203 LYS A CA 1
ATOM 1506 C C . LYS A 1 203 ? -14.172 14.125 15.711 1 98.19 203 LYS A C 1
ATOM 1508 O O . LYS A 1 203 ? -15.023 13.5 16.344 1 98.19 203 LYS A O 1
ATOM 1513 N N . LEU A 1 204 ? -14.383 14.648 14.547 1 98.38 204 LEU A N 1
ATOM 1514 C CA . LEU A 1 204 ? -15.68 14.5 13.898 1 98.38 204 LEU A CA 1
ATOM 1515 C C . LEU A 1 204 ? -16 13.031 13.656 1 98.38 204 LEU A C 1
ATOM 1517 O O . LEU A 1 204 ? -17.125 12.594 13.898 1 98.38 204 LEU A O 1
ATOM 1521 N N . LEU A 1 205 ? -15.062 12.25 13.195 1 98.38 205 LEU A N 1
ATOM 1522 C CA . LEU A 1 205 ? -15.266 10.844 12.883 1 98.38 205 LEU A CA 1
ATOM 1523 C C . LEU A 1 205 ? -15.617 10.047 14.133 1 98.38 205 LEU A C 1
ATOM 1525 O O . LEU A 1 205 ? -16.469 9.164 14.094 1 98.38 205 LEU A O 1
ATOM 1529 N N . ILE A 1 206 ? -14.953 10.383 15.227 1 97.88 206 ILE A N 1
ATOM 1530 C CA . ILE A 1 206 ? -15.141 9.633 16.453 1 97.88 206 ILE A CA 1
ATOM 1531 C C . ILE A 1 206 ? -16.406 10.109 17.172 1 97.88 206 ILE A C 1
ATOM 1533 O O . ILE A 1 206 ? -17.266 9.305 17.516 1 97.88 206 ILE A O 1
ATOM 1537 N N . LEU A 1 207 ? -16.578 11.422 17.328 1 96.94 207 LEU A N 1
ATOM 1538 C CA . LEU A 1 207 ? -17.672 11.969 18.109 1 96.94 207 LEU A CA 1
ATOM 1539 C C . LEU A 1 207 ? -18.938 12.07 17.281 1 96.94 207 LEU A C 1
ATOM 1541 O O . LEU A 1 207 ? -20.047 11.898 17.797 1 96.94 207 LEU A O 1
ATOM 1545 N N . GLY A 1 208 ? -18.812 12.406 16.031 1 95.75 208 GLY A N 1
ATOM 1546 C CA . GLY A 1 208 ? -19.969 12.633 15.172 1 95.75 208 GLY A CA 1
ATOM 1547 C C . GLY A 1 208 ? -20.453 11.375 14.469 1 95.75 208 GLY A C 1
ATOM 1548 O O . GLY A 1 208 ? -21.656 11.156 14.328 1 95.75 208 GLY A O 1
ATOM 1549 N N . LEU A 1 209 ? -19.5 10.562 14.055 1 95.88 209 LEU A N 1
ATOM 1550 C CA . LEU A 1 209 ? -19.891 9.414 13.242 1 95.88 209 LEU A CA 1
ATOM 1551 C C . LEU A 1 209 ? -19.688 8.109 14.008 1 95.88 209 LEU A C 1
ATOM 1553 O O . LEU A 1 209 ? -19.891 7.023 13.469 1 95.88 209 LEU A O 1
ATOM 1557 N N . ALA A 1 210 ? -19.266 8.164 15.266 1 95.81 210 ALA A N 1
ATOM 1558 C CA . ALA A 1 210 ? -19.266 7.094 16.266 1 95.81 210 ALA A CA 1
ATOM 1559 C C . ALA A 1 210 ? -18.328 5.969 15.867 1 95.81 210 ALA A C 1
ATOM 1561 O O . ALA A 1 210 ? -18.625 4.789 16.078 1 95.81 210 ALA A O 1
ATOM 1562 N N . PHE A 1 211 ? -17.203 6.254 15.195 1 97.62 211 PHE A N 1
ATOM 1563 C CA . PHE A 1 211 ? -16.141 5.277 15.031 1 97.62 211 PHE A CA 1
ATOM 1564 C C . PHE A 1 211 ? -15.305 5.172 16.312 1 97.62 211 PHE A C 1
ATOM 1566 O O . PHE A 1 211 ? -15.094 6.172 17 1 97.62 211 PHE A O 1
ATOM 1573 N N . SER A 1 212 ? -14.836 3.986 16.625 1 97.44 212 SER A N 1
ATOM 1574 C CA . SER A 1 212 ? -14.102 3.779 17.875 1 97.44 212 SER A CA 1
ATOM 1575 C C . SER A 1 212 ? -12.648 4.211 17.734 1 97.44 212 SER A C 1
ATOM 1577 O O . SER A 1 212 ? -12.031 4.668 18.703 1 97.44 212 SER A O 1
ATOM 1579 N N . THR A 1 213 ? -12.055 3.941 16.641 1 98.06 213 THR A N 1
ATOM 1580 C CA . THR A 1 213 ? -10.68 4.297 16.328 1 98.06 213 THR A CA 1
ATOM 1581 C C . THR A 1 213 ? -10.555 4.746 14.867 1 98.06 213 THR A C 1
ATOM 1583 O O . THR A 1 213 ? -11.156 4.145 13.977 1 98.06 213 THR A O 1
ATOM 1586 N N . VAL A 1 214 ? -9.773 5.824 14.656 1 98.44 214 VAL A N 1
ATOM 1587 C CA . VAL A 1 214 ? -9.633 6.348 13.297 1 98.44 214 VAL A CA 1
ATOM 1588 C C . VAL A 1 214 ? -8.156 6.652 13.023 1 98.44 214 VAL A C 1
ATOM 1590 O O . VAL A 1 214 ? -7.426 7.082 13.914 1 98.44 214 VAL A O 1
ATOM 1593 N N . ARG A 1 215 ? -7.703 6.32 11.836 1 98.75 215 ARG A N 1
ATOM 1594 C CA . ARG A 1 215 ? -6.453 6.805 11.266 1 98.75 215 ARG A CA 1
ATOM 1595 C C . ARG A 1 215 ? -6.715 7.797 10.133 1 98.75 215 ARG A C 1
ATOM 1597 O O . ARG A 1 215 ? -7.352 7.453 9.141 1 98.75 215 ARG A O 1
ATOM 1604 N N . VAL A 1 216 ? -6.273 9 10.312 1 98.75 216 VAL A N 1
ATOM 1605 C CA . VAL A 1 216 ? -6.516 10.078 9.367 1 98.75 216 VAL A CA 1
ATOM 1606 C C . VAL A 1 216 ? -5.191 10.555 8.773 1 98.75 216 VAL A C 1
ATOM 1608 O O . VAL A 1 216 ? -4.266 10.898 9.508 1 98.75 216 VAL A O 1
ATOM 1611 N N . SER A 1 217 ? -5.141 10.5 7.516 1 98.5 217 SER A N 1
ATOM 1612 C CA . SER A 1 217 ? -4.004 11.055 6.781 1 98.5 217 SER A CA 1
ATOM 1613 C C . SER A 1 217 ? -4.438 12.195 5.867 1 98.5 217 SER A C 1
ATOM 1615 O O . SER A 1 217 ? -5.434 12.078 5.152 1 98.5 217 SER A O 1
ATOM 1617 N N . ILE A 1 218 ? -3.727 13.305 5.898 1 98.44 218 ILE A N 1
ATOM 1618 C CA . ILE A 1 218 ? -4.016 14.445 5.035 1 98.44 218 ILE A CA 1
ATOM 1619 C C . ILE A 1 218 ? -2.729 14.922 4.359 1 98.44 218 ILE A C 1
ATOM 1621 O O . ILE A 1 218 ? -1.687 15.031 5.008 1 98.44 218 ILE A O 1
ATOM 1625 N N . GLU A 1 219 ? -2.859 15.141 3.119 1 97.19 219 GLU A N 1
ATOM 1626 C CA . GLU A 1 219 ? -1.689 15.539 2.344 1 97.19 219 GLU A CA 1
ATOM 1627 C C . GLU A 1 219 ? -1.989 16.766 1.481 1 97.19 219 GLU A C 1
ATOM 1629 O O . GLU A 1 219 ? -3.15 17.062 1.19 1 97.19 219 GLU A O 1
ATOM 1634 N N . LYS A 1 220 ? -0.953 17.531 1.124 1 96.81 220 LYS A N 1
ATOM 1635 C CA . LYS A 1 220 ? -1 18.672 0.227 1 96.81 220 LYS A CA 1
ATOM 1636 C C . LYS A 1 220 ? -0.306 18.375 -1.097 1 96.81 220 LYS A C 1
ATOM 1638 O O . LYS A 1 220 ? 0.891 18.625 -1.25 1 96.81 220 LYS A O 1
ATOM 1643 N N . PRO A 1 221 ? -1.114 18 -2.068 1 93.69 221 PRO A N 1
ATOM 1644 C CA . PRO A 1 221 ? -0.484 17.578 -3.322 1 93.69 221 PRO A CA 1
ATOM 1645 C C . PRO A 1 221 ? 0.179 18.734 -4.062 1 93.69 221 PRO A C 1
ATOM 1647 O O . PRO A 1 221 ? 1.088 18.531 -4.867 1 93.69 221 PRO A O 1
ATOM 1650 N N . ASN A 1 222 ? -0.133 19.953 -3.738 1 91.38 222 ASN A N 1
ATOM 1651 C CA . ASN A 1 222 ? 0.381 21.078 -4.512 1 91.38 222 ASN A CA 1
ATOM 1652 C C . ASN A 1 222 ? 1.342 21.938 -3.688 1 91.38 222 ASN A C 1
ATOM 1654 O O . ASN A 1 222 ? 1.664 23.062 -4.07 1 91.38 222 ASN A O 1
ATOM 1658 N N . ALA A 1 223 ? 1.78 21.375 -2.576 1 90.31 223 ALA A N 1
ATOM 1659 C CA . ALA A 1 223 ? 2.645 22.156 -1.696 1 90.31 223 ALA A CA 1
ATOM 1660 C C . ALA A 1 223 ? 3.975 22.484 -2.373 1 90.31 223 ALA A C 1
ATOM 1662 O O . ALA A 1 223 ? 4.508 23.578 -2.225 1 90.31 223 ALA A O 1
ATOM 1663 N N . TYR A 1 224 ? 4.566 21.516 -3.037 1 89.69 224 TYR A N 1
ATOM 1664 C CA . TYR A 1 224 ? 5.832 21.688 -3.746 1 89.69 224 TYR A CA 1
ATOM 1665 C C . TYR A 1 224 ? 5.75 21.109 -5.152 1 89.69 224 TYR A C 1
ATOM 1667 O O . TYR A 1 224 ? 5.164 20.031 -5.363 1 89.69 224 TYR A O 1
ATOM 1675 N N . GLY A 1 225 ? 6.395 21.766 -6.066 1 86 225 GLY A N 1
ATOM 1676 C CA . GLY A 1 225 ? 6.367 21.312 -7.453 1 86 225 GLY A CA 1
ATOM 1677 C C . GLY A 1 225 ? 7.074 20 -7.672 1 86 225 GLY A C 1
ATOM 1678 O O . GLY A 1 225 ? 6.719 19.234 -8.57 1 86 225 GLY A O 1
ATOM 1679 N N . VAL A 1 226 ? 8.078 19.703 -6.855 1 90.56 226 VAL A N 1
ATOM 1680 C CA . VAL A 1 226 ? 8.93 18.547 -7.129 1 90.56 226 VAL A CA 1
ATOM 1681 C C . VAL A 1 226 ? 8.727 17.5 -6.043 1 90.56 226 VAL A C 1
ATOM 1683 O O . VAL A 1 226 ? 9.555 16.594 -5.879 1 90.56 226 VAL A O 1
ATOM 1686 N N . VAL A 1 227 ? 7.723 17.703 -5.258 1 91.81 227 VAL A N 1
ATOM 1687 C CA . VAL A 1 227 ? 7.32 16.719 -4.242 1 91.81 227 VAL A CA 1
ATOM 1688 C C . VAL A 1 227 ? 5.887 16.266 -4.508 1 91.81 227 VAL A C 1
ATOM 1690 O O . VAL A 1 227 ? 4.996 17.094 -4.738 1 91.81 227 VAL A O 1
ATOM 1693 N N . ASP A 1 228 ? 5.699 14.906 -4.57 1 91.44 228 ASP A N 1
ATOM 1694 C CA . ASP A 1 228 ? 4.312 14.477 -4.738 1 91.44 228 ASP A CA 1
ATOM 1695 C C . ASP A 1 228 ? 3.416 15.086 -3.66 1 91.44 228 ASP A C 1
ATOM 1697 O O . ASP A 1 228 ? 2.371 15.664 -3.969 1 91.44 228 ASP A O 1
ATOM 1701 N N . CYS A 1 229 ? 3.947 14.875 -2.363 1 91.5 229 CYS A N 1
ATOM 1702 C CA . CYS A 1 229 ? 3.168 15.578 -1.346 1 91.5 229 CYS A CA 1
ATOM 1703 C C . CYS A 1 229 ? 3.83 15.461 0.022 1 91.5 229 CYS A C 1
ATOM 1705 O O . CYS A 1 229 ? 4.473 14.453 0.323 1 91.5 229 CYS A O 1
ATOM 1707 N N . PRO A 1 230 ? 3.697 16.562 0.799 1 96.31 230 PRO A N 1
ATOM 1708 C CA . PRO A 1 230 ? 3.805 16.422 2.254 1 96.31 230 PRO A CA 1
ATOM 1709 C C . PRO A 1 230 ? 2.473 16.078 2.914 1 96.31 230 PRO A C 1
ATOM 1711 O O . PRO A 1 230 ? 1.416 16.219 2.297 1 96.31 230 PRO A O 1
ATOM 1714 N N . GLY A 1 231 ? 2.596 15.555 4.129 1 97.81 231 GLY A N 1
ATOM 1715 C CA . GLY A 1 231 ? 1.359 15.25 4.836 1 97.81 231 GLY A CA 1
ATOM 1716 C C . GLY A 1 231 ? 1.581 14.82 6.27 1 97.81 231 GLY A C 1
ATOM 1717 O O . GLY A 1 231 ? 2.717 14.797 6.75 1 97.81 231 GLY A O 1
ATOM 1718 N N . VAL A 1 232 ? 0.479 14.633 6.957 1 98.25 232 VAL A N 1
ATOM 1719 C CA . VAL A 1 232 ? 0.489 14.125 8.328 1 98.25 232 VAL A CA 1
ATOM 1720 C C . VAL A 1 232 ? -0.489 12.961 8.453 1 98.25 232 VAL A C 1
ATOM 1722 O O . VAL A 1 232 ? -1.394 12.805 7.629 1 98.25 232 VAL A O 1
ATOM 1725 N N . VAL A 1 233 ? -0.225 12.188 9.422 1 98.56 233 VAL A N 1
ATOM 1726 C CA . VAL A 1 233 ? -1.132 11.094 9.758 1 98.56 233 VAL A CA 1
ATOM 1727 C C . VAL A 1 233 ? -1.254 10.969 11.273 1 98.56 233 VAL A C 1
ATOM 1729 O O . VAL A 1 233 ? -0.275 11.156 12 1 98.56 233 VAL A O 1
ATOM 1732 N N . MET A 1 234 ? -2.428 10.711 11.75 1 97.62 234 MET A N 1
ATOM 1733 C CA . MET A 1 234 ? -2.631 10.453 13.172 1 97.62 234 MET A CA 1
ATOM 1734 C C . MET A 1 234 ? -3.617 9.312 13.375 1 97.62 234 MET A C 1
ATOM 1736 O O . MET A 1 234 ? -4.492 9.078 12.539 1 97.62 234 MET A O 1
ATOM 1740 N N . THR A 1 235 ? -3.475 8.609 14.406 1 98.19 235 THR A N 1
ATOM 1741 C CA . THR A 1 235 ? -4.422 7.605 14.891 1 98.19 235 THR A CA 1
ATOM 1742 C C . THR A 1 235 ? -4.973 8 16.25 1 98.19 235 THR A C 1
ATOM 1744 O O . THR A 1 235 ? -4.215 8.367 17.156 1 98.19 235 THR A O 1
ATOM 1747 N N . ARG A 1 236 ? -6.254 8.031 16.344 1 97.75 236 ARG A N 1
ATOM 1748 C CA . ARG A 1 236 ? -6.914 8.375 17.594 1 97.75 236 ARG A CA 1
ATOM 1749 C C . ARG A 1 236 ? -8.055 7.414 17.906 1 97.75 236 ARG A C 1
ATOM 1751 O O . ARG A 1 236 ? -8.727 6.926 16.984 1 97.75 236 ARG A O 1
ATOM 1758 N N . SER A 1 237 ? -8.266 7.152 19.156 1 96.94 237 SER A N 1
ATOM 1759 C CA . SER A 1 237 ? -9.406 6.391 19.641 1 96.94 237 SER A CA 1
ATOM 1760 C C . SER A 1 237 ? -10.305 7.25 20.531 1 96.94 237 SER A C 1
ATOM 1762 O O . SER A 1 237 ? -9.961 8.391 20.859 1 96.94 237 SER A O 1
ATOM 1764 N N . VAL A 1 238 ? -11.414 6.609 20.922 1 95.62 238 VAL A N 1
ATOM 1765 C CA . VAL A 1 238 ? -12.359 7.277 21.828 1 95.62 238 VAL A CA 1
ATOM 1766 C C . VAL A 1 238 ? -11.648 7.68 23.109 1 95.62 238 VAL A C 1
ATOM 1768 O O . VAL A 1 238 ? -11.984 8.703 23.719 1 95.62 238 VAL A O 1
ATOM 1771 N N . MET A 1 239 ? -10.633 7.016 23.469 1 94.5 239 MET A N 1
ATOM 1772 C CA . MET A 1 239 ? -9.906 7.266 24.703 1 94.5 239 MET A CA 1
ATOM 1773 C C . MET A 1 239 ? -9.047 8.523 24.594 1 94.5 239 MET A C 1
ATOM 1775 O O . MET A 1 239 ? -8.703 9.141 25.609 1 94.5 239 MET A O 1
ATOM 1779 N N . ASP A 1 240 ? -8.695 8.875 23.375 1 93.62 240 ASP A N 1
ATOM 1780 C CA . ASP A 1 240 ? -7.82 10.023 23.125 1 93.62 240 ASP A CA 1
ATOM 1781 C C . ASP A 1 240 ? -8.625 11.32 23.062 1 93.62 240 ASP A C 1
ATOM 1783 O O . ASP A 1 240 ? -8.062 12.414 23.125 1 93.62 240 ASP A O 1
ATOM 1787 N N . ILE A 1 241 ? -9.898 11.211 22.719 1 90 241 ILE A N 1
ATOM 1788 C CA . ILE A 1 241 ? -10.711 12.398 22.438 1 90 241 ILE A CA 1
ATOM 1789 C C . ILE A 1 241 ? -11.719 12.617 23.562 1 90 241 ILE A C 1
ATOM 1791 O O . ILE A 1 241 ? -12.516 11.727 23.859 1 90 241 ILE A O 1
ATOM 1795 N N . LYS A 1 242 ? -11.297 13.047 24.781 1 70.56 242 LYS A N 1
ATOM 1796 C CA . LYS A 1 242 ? -12.219 13.328 25.891 1 70.56 242 LYS A CA 1
ATOM 1797 C C . LYS A 1 242 ? -13.469 14.047 25.391 1 70.56 242 LYS A C 1
ATOM 1799 O O . LYS A 1 242 ? -13.375 14.992 24.609 1 70.56 242 LYS A O 1
ATOM 1804 N N . PRO A 1 243 ? -14.727 13.523 25.906 1 58.34 243 PRO A N 1
ATOM 1805 C CA . PRO A 1 243 ? -15.922 14.297 25.562 1 58.34 243 PRO A CA 1
ATOM 1806 C C . PRO A 1 243 ? -15.82 15.758 26 1 58.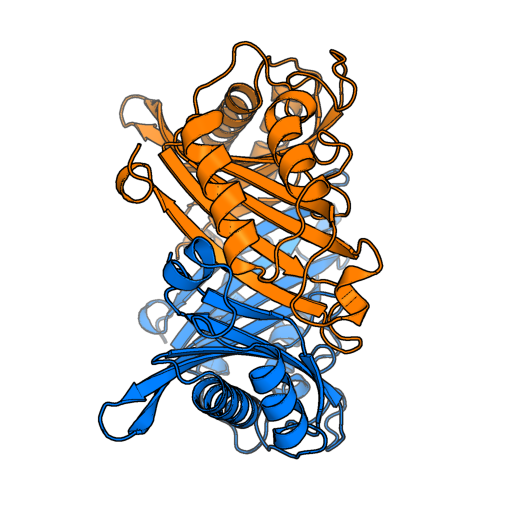34 243 PRO A C 1
ATOM 1808 O O . PRO A 1 243 ? -15.109 16.062 26.953 1 58.34 243 PRO A O 1
ATOM 1811 N N . MET B 1 1 ? -0.028 2.105 15.375 1 64.06 1 MET B N 1
ATOM 1812 C CA . MET B 1 1 ? 0.243 2.998 14.25 1 64.06 1 MET B CA 1
ATOM 1813 C C . MET B 1 1 ? 0.212 4.457 14.695 1 64.06 1 MET B C 1
ATOM 1815 O O . MET B 1 1 ? -0.773 4.91 15.281 1 64.06 1 MET B O 1
ATOM 1819 N N . GLY B 1 2 ? 1.416 5.117 14.82 1 85.88 2 GLY B N 1
ATOM 1820 C CA . GLY B 1 2 ? 1.482 6.379 15.539 1 85.88 2 GLY B CA 1
ATOM 1821 C C . GLY B 1 2 ? 1.455 7.59 14.625 1 85.88 2 GLY B C 1
ATOM 1822 O O . GLY B 1 2 ? 1.229 7.457 13.414 1 85.88 2 GLY B O 1
ATOM 1823 N N . ASP B 1 3 ? 1.476 8.719 15.125 1 97.12 3 ASP B N 1
ATOM 1824 C CA . ASP B 1 3 ? 1.482 9.992 14.406 1 97.12 3 ASP B CA 1
ATOM 1825 C C . ASP B 1 3 ? 2.783 10.18 13.633 1 97.12 3 ASP B C 1
ATOM 1827 O O . ASP B 1 3 ? 3.834 9.672 14.039 1 97.12 3 ASP B O 1
ATOM 1831 N N . ALA B 1 4 ? 2.672 10.789 12.492 1 98.25 4 ALA B N 1
ATOM 1832 C CA . ALA B 1 4 ? 3.891 11.086 11.742 1 98.25 4 ALA B CA 1
ATOM 1833 C C . ALA B 1 4 ? 3.68 12.266 10.797 1 98.25 4 ALA B C 1
ATOM 1835 O O . ALA B 1 4 ? 2.551 12.547 10.391 1 98.25 4 ALA B O 1
ATOM 1836 N N . VAL B 1 5 ? 4.703 12.969 10.523 1 97.94 5 VAL B N 1
ATOM 1837 C CA . VAL B 1 5 ? 4.824 13.867 9.383 1 97.94 5 VAL B CA 1
ATOM 1838 C C . VAL B 1 5 ? 5.59 13.18 8.258 1 97.94 5 VAL B C 1
ATOM 1840 O O . VAL B 1 5 ? 6.582 12.492 8.508 1 97.94 5 VAL B O 1
ATOM 1843 N N . PHE B 1 6 ? 5.074 13.344 7.062 1 98.38 6 PHE B N 1
ATOM 1844 C CA . PHE B 1 6 ? 5.766 12.609 6.012 1 98.38 6 PHE B CA 1
ATOM 1845 C C . PHE B 1 6 ? 5.887 13.453 4.75 1 98.38 6 PHE B C 1
ATOM 1847 O O . PHE B 1 6 ? 5.168 14.445 4.59 1 98.38 6 PHE B O 1
ATOM 1854 N N . LEU B 1 7 ? 6.852 13.188 3.938 1 98.19 7 LEU B N 1
ATOM 1855 C CA . LEU B 1 7 ? 7.074 13.664 2.574 1 98.19 7 LEU B CA 1
ATOM 1856 C C . LEU B 1 7 ? 7.141 12.492 1.597 1 98.19 7 LEU B C 1
ATOM 1858 O O . LEU B 1 7 ? 7.906 11.555 1.803 1 98.19 7 LEU B O 1
ATOM 1862 N N . ARG B 1 8 ? 6.336 12.625 0.588 1 97.88 8 ARG B N 1
ATOM 1863 C CA . ARG B 1 8 ? 6.32 11.531 -0.383 1 97.88 8 ARG B CA 1
ATOM 1864 C C . ARG B 1 8 ? 6.973 11.961 -1.694 1 97.88 8 ARG B C 1
ATOM 1866 O O . ARG B 1 8 ? 6.625 13 -2.256 1 97.88 8 ARG B O 1
ATOM 1873 N N . ASN B 1 9 ? 7.914 11.203 -2.156 1 97.62 9 ASN B N 1
ATOM 1874 C CA . ASN B 1 9 ? 8.539 11.258 -3.477 1 97.62 9 ASN B CA 1
ATOM 1875 C C . ASN B 1 9 ? 9.078 12.656 -3.783 1 97.62 9 ASN B C 1
ATOM 1877 O O . ASN B 1 9 ? 8.648 13.289 -4.746 1 97.62 9 ASN B O 1
ATOM 1881 N N . ILE B 1 10 ? 9.992 13.078 -3.002 1 98.19 10 ILE B N 1
ATOM 1882 C CA . ILE B 1 10 ? 10.812 14.211 -3.426 1 98.19 10 ILE B CA 1
ATOM 1883 C C . ILE B 1 10 ? 11.617 13.828 -4.668 1 98.19 10 ILE B C 1
ATOM 1885 O O . ILE B 1 10 ? 12.445 12.914 -4.621 1 98.19 10 ILE B O 1
ATOM 1889 N N . ARG B 1 11 ? 11.344 14.469 -5.734 1 97.31 11 ARG B N 1
ATOM 1890 C CA . ARG B 1 11 ? 11.984 14.125 -7 1 97.31 11 ARG B CA 1
ATOM 1891 C C . ARG B 1 11 ? 13.344 14.805 -7.121 1 97.31 11 ARG B C 1
ATOM 1893 O O . ARG B 1 11 ? 13.438 16.031 -7.113 1 97.31 11 ARG B O 1
ATOM 1900 N N . LEU B 1 12 ? 14.336 13.977 -7.223 1 97.5 12 LEU B N 1
ATOM 1901 C CA . LEU B 1 12 ? 15.703 14.445 -7.375 1 97.5 12 LEU B CA 1
ATOM 1902 C C . LEU B 1 12 ? 16.375 13.805 -8.586 1 97.5 12 LEU B C 1
ATOM 1904 O O . LEU B 1 12 ? 15.859 12.82 -9.125 1 97.5 12 LEU B O 1
ATOM 1908 N N . SER B 1 13 ? 17.438 14.422 -9.023 1 97.31 13 SER B N 1
ATOM 1909 C CA . SER B 1 13 ? 18.391 13.828 -9.953 1 97.31 13 SER B CA 1
ATOM 1910 C C . SER B 1 13 ? 19.719 13.562 -9.273 1 97.31 13 SER B C 1
ATOM 1912 O O . SER B 1 13 ? 20.297 14.453 -8.641 1 97.31 13 SER B O 1
ATOM 1914 N N . ALA B 1 14 ? 20.125 12.305 -9.25 1 97.38 14 ALA B N 1
ATOM 1915 C CA . ALA B 1 14 ? 21.375 11.93 -8.602 1 97.38 14 ALA B CA 1
ATOM 1916 C C . ALA B 1 14 ? 22.031 10.75 -9.312 1 97.38 14 ALA B C 1
ATOM 1918 O O . ALA B 1 14 ? 21.375 10.023 -10.062 1 97.38 14 ALA B O 1
ATOM 1919 N N . ASN B 1 15 ? 23.359 10.688 -9.164 1 97.56 15 ASN B N 1
ATOM 1920 C CA . ASN B 1 15 ? 24.094 9.508 -9.609 1 97.56 15 ASN B CA 1
ATOM 1921 C C . ASN B 1 15 ? 24.125 8.43 -8.531 1 97.56 15 ASN B C 1
ATOM 1923 O O . ASN B 1 15 ? 24.922 8.523 -7.586 1 97.56 15 ASN B O 1
ATOM 1927 N N . VAL B 1 16 ? 23.297 7.438 -8.648 1 98 16 VAL B N 1
ATOM 1928 C CA . VAL B 1 16 ? 23.219 6.352 -7.672 1 98 16 VAL B CA 1
ATOM 1929 C C . VAL B 1 16 ? 23.547 5.027 -8.352 1 98 16 VAL B C 1
ATOM 1931 O O . VAL B 1 16 ? 22.703 4.43 -9.016 1 98 16 VAL B O 1
ATOM 1934 N N . GLY B 1 17 ? 24.734 4.48 -8.055 1 97.81 17 GLY B N 1
ATOM 1935 C CA . GLY B 1 17 ? 25.172 3.307 -8.789 1 97.81 17 GLY B CA 1
ATOM 1936 C C . GLY B 1 17 ? 25.188 3.506 -10.289 1 97.81 17 GLY B C 1
ATOM 1937 O O . GLY B 1 17 ? 25.609 4.555 -10.781 1 97.81 17 GLY B O 1
ATOM 1938 N N . LEU B 1 18 ? 24.812 2.426 -11.023 1 97.94 18 LEU B N 1
ATOM 1939 C CA . LEU B 1 18 ? 24.766 2.48 -12.477 1 97.94 18 LEU B CA 1
ATOM 1940 C C . LEU B 1 18 ? 23.312 2.492 -12.969 1 97.94 18 LEU B C 1
ATOM 1942 O O . LEU B 1 18 ? 22.422 1.97 -12.305 1 97.94 18 LEU B O 1
ATOM 1946 N N . ASP B 1 19 ? 23.141 3.164 -14.094 1 97.06 19 ASP B N 1
ATOM 1947 C CA . ASP B 1 19 ? 21.797 3.182 -14.672 1 97.06 19 ASP B CA 1
ATOM 1948 C C . ASP B 1 19 ? 21.484 1.86 -15.367 1 97.06 19 ASP B C 1
ATOM 1950 O O . ASP B 1 19 ? 22.266 0.906 -15.281 1 97.06 19 ASP B O 1
ATOM 1954 N N . CYS B 1 20 ? 20.328 1.72 -16.031 1 96.5 20 CYS B N 1
ATOM 1955 C CA . CYS B 1 20 ? 19.828 0.468 -16.594 1 96.5 20 CYS B CA 1
ATOM 1956 C C . CYS B 1 20 ? 20.672 0.022 -17.766 1 96.5 20 CYS B C 1
ATOM 1958 O O . CYS B 1 20 ? 20.531 -1.107 -18.25 1 96.5 20 CYS B O 1
ATOM 1960 N N . TRP B 1 21 ? 21.562 0.86 -18.203 1 97.44 21 TRP B N 1
ATOM 1961 C CA . TRP B 1 21 ? 22.484 0.527 -19.297 1 97.44 21 TRP B CA 1
ATOM 1962 C C . TRP B 1 21 ? 23.906 0.358 -18.781 1 97.44 21 TRP B C 1
ATOM 1964 O O . TRP B 1 21 ? 24.859 0.369 -19.562 1 97.44 21 TRP B O 1
ATOM 1974 N N . HIS B 1 22 ? 24.031 0.29 -17.516 1 97.25 22 HIS B N 1
ATOM 1975 C CA . HIS B 1 22 ? 25.297 0.026 -16.828 1 97.25 22 HIS B CA 1
ATOM 1976 C C . HIS B 1 22 ? 26.219 1.24 -16.891 1 97.25 22 HIS B C 1
ATOM 1978 O O . HIS B 1 22 ? 27.438 1.097 -16.875 1 97.25 22 HIS B O 1
ATOM 1984 N N . ARG B 1 23 ? 25.672 2.469 -17.047 1 97.62 23 ARG B N 1
ATOM 1985 C CA . ARG B 1 23 ? 26.469 3.684 -17.156 1 97.62 23 ARG B CA 1
ATOM 1986 C C . ARG B 1 23 ? 26.438 4.477 -15.859 1 97.62 23 ARG B C 1
ATOM 1988 O O . ARG B 1 23 ? 25.438 4.43 -15.117 1 97.62 23 ARG B O 1
ATOM 1995 N N . ASP B 1 24 ? 27.516 5.082 -15.562 1 96.69 24 ASP B N 1
ATOM 1996 C CA . ASP B 1 24 ? 27.625 5.988 -14.422 1 96.69 24 ASP B CA 1
ATOM 1997 C C . ASP B 1 24 ? 27.031 7.355 -14.75 1 96.69 24 ASP B C 1
ATOM 1999 O O . ASP B 1 24 ? 27.75 8.289 -15.094 1 96.69 24 ASP B O 1
ATOM 2003 N N . LYS B 1 25 ? 25.703 7.516 -14.664 1 96.44 25 LYS B N 1
ATOM 2004 C CA . LYS B 1 25 ? 24.969 8.719 -15.047 1 96.44 25 LYS B CA 1
ATOM 2005 C C . LYS B 1 25 ? 23.891 9.055 -14.023 1 96.44 25 LYS B C 1
ATOM 2007 O O . LYS B 1 25 ? 23.406 8.172 -13.312 1 96.44 25 LYS B O 1
ATOM 2012 N N . ALA B 1 26 ? 23.594 10.336 -14.047 1 96.69 26 ALA B N 1
ATOM 2013 C CA . ALA B 1 26 ? 22.484 10.781 -13.203 1 96.69 26 ALA B CA 1
ATOM 2014 C C . ALA B 1 26 ? 21.172 10.125 -13.617 1 96.69 26 ALA B C 1
ATOM 2016 O O . ALA B 1 26 ? 20.938 9.891 -14.805 1 96.69 26 ALA B O 1
ATOM 2017 N N . GLN B 1 27 ? 20.344 9.844 -12.641 1 96.25 27 GLN B N 1
ATOM 2018 C CA . GLN B 1 27 ? 19.031 9.25 -12.859 1 96.25 27 GLN B CA 1
ATOM 2019 C C . GLN B 1 27 ? 18.016 9.766 -11.852 1 96.25 27 GLN B C 1
ATOM 2021 O O . GLN B 1 27 ? 18.391 10.297 -10.797 1 96.25 27 GLN B O 1
ATOM 2026 N N . PRO B 1 28 ? 16.75 9.664 -12.219 1 96.25 28 PRO B N 1
ATOM 2027 C CA . PRO B 1 28 ? 15.742 10.086 -11.25 1 96.25 28 PRO B CA 1
ATOM 2028 C C . PRO B 1 28 ? 15.766 9.258 -9.969 1 96.25 28 PRO B C 1
ATOM 2030 O O . PRO B 1 28 ? 15.914 8.031 -10.031 1 96.25 28 PRO B O 1
ATOM 2033 N N . ALA B 1 29 ? 15.688 9.945 -8.852 1 97.75 29 ALA B N 1
ATOM 2034 C CA . ALA B 1 29 ? 15.562 9.352 -7.523 1 97.75 29 ALA B CA 1
ATOM 2035 C C . ALA B 1 29 ? 14.414 9.977 -6.742 1 97.75 29 ALA B C 1
ATOM 2037 O O . ALA B 1 29 ? 14.344 11.203 -6.617 1 97.75 29 ALA B O 1
ATOM 2038 N N . LEU B 1 30 ? 13.516 9.164 -6.281 1 98.25 30 LEU B N 1
ATOM 2039 C CA . LEU B 1 30 ? 12.383 9.633 -5.492 1 98.25 30 LEU B CA 1
ATOM 2040 C C . LEU B 1 30 ? 12.594 9.352 -4.008 1 98.25 30 LEU B C 1
ATOM 2042 O O . LEU B 1 30 ? 12.672 8.195 -3.596 1 98.25 30 LEU B O 1
ATOM 2046 N N . VAL B 1 31 ? 12.641 10.391 -3.213 1 98.75 31 VAL B N 1
ATOM 2047 C CA . VAL B 1 31 ? 12.922 10.258 -1.789 1 98.75 31 VAL B CA 1
ATOM 2048 C C . VAL B 1 31 ? 11.648 10.5 -0.982 1 98.75 31 VAL B C 1
ATOM 2050 O O . VAL B 1 31 ? 11.008 11.547 -1.124 1 98.75 31 VAL B O 1
ATOM 2053 N N . SER B 1 32 ? 11.297 9.586 -0.195 1 98.81 32 SER B N 1
ATOM 2054 C CA . SER B 1 32 ? 10.188 9.711 0.75 1 98.81 32 SER B CA 1
ATOM 2055 C C . SER B 1 32 ? 10.672 9.555 2.188 1 98.81 32 SER B C 1
ATOM 2057 O O . SER B 1 32 ? 11.57 8.758 2.463 1 98.81 32 SER B O 1
ATOM 2059 N N . LEU B 1 33 ? 10.039 10.297 3.08 1 98.56 33 LEU B N 1
ATOM 2060 C CA . LEU B 1 33 ? 10.375 10.234 4.496 1 98.56 33 LEU B CA 1
ATOM 2061 C C . LEU B 1 33 ? 9.117 10.188 5.355 1 98.56 33 LEU B C 1
ATOM 2063 O O . LEU B 1 33 ? 8.125 10.852 5.043 1 98.56 33 LEU B O 1
ATOM 2067 N N . SER B 1 34 ? 9.156 9.445 6.375 1 98.44 34 SER B N 1
ATOM 2068 C CA . SER B 1 34 ? 8.18 9.461 7.457 1 98.44 34 SER B CA 1
ATOM 2069 C C . SER B 1 34 ? 8.852 9.688 8.805 1 98.44 34 SER B C 1
ATOM 2071 O O . SER B 1 34 ? 9.75 8.938 9.195 1 98.44 34 SER B O 1
ATOM 2073 N N . LEU B 1 35 ? 8.438 10.68 9.43 1 97.75 35 LEU B N 1
ATOM 2074 C CA . LEU B 1 35 ? 9.016 11.07 10.719 1 97.75 35 LEU B CA 1
ATOM 2075 C C . LEU B 1 35 ? 7.984 10.953 11.836 1 97.75 35 LEU B C 1
ATOM 2077 O O . LEU B 1 35 ? 7.145 11.836 12.016 1 97.75 35 LEU B O 1
ATOM 2081 N N . PRO B 1 36 ? 8.078 9.875 12.594 1 96.88 36 PRO B N 1
ATOM 2082 C CA . PRO B 1 36 ? 7.176 9.75 13.742 1 96.88 36 PRO B CA 1
ATOM 2083 C C . PRO B 1 36 ? 7.305 10.906 14.719 1 96.88 36 PRO B C 1
ATOM 2085 O O . PRO B 1 36 ? 8.414 11.289 15.094 1 96.88 36 PRO B O 1
ATOM 2088 N N . THR B 1 37 ? 6.207 11.477 15.016 1 94.38 37 THR B N 1
ATOM 2089 C CA . THR B 1 37 ? 6.141 12.594 15.953 1 94.38 37 THR B CA 1
ATOM 2090 C C . THR B 1 37 ? 4.723 12.758 16.5 1 94.38 37 THR B C 1
ATOM 2092 O O . THR B 1 37 ? 3.746 12.523 15.789 1 94.38 37 THR B O 1
ATOM 2095 N N . ASP B 1 38 ? 4.645 13.078 17.812 1 93.75 38 ASP B N 1
ATOM 2096 C CA . ASP B 1 38 ? 3.336 13.406 18.359 1 93.75 38 ASP B CA 1
ATOM 2097 C C . ASP B 1 38 ? 2.816 14.727 17.812 1 93.75 38 ASP B C 1
ATOM 2099 O O . ASP B 1 38 ? 3.426 15.773 18.016 1 93.75 38 ASP B O 1
ATOM 2103 N N . ILE B 1 39 ? 1.681 14.648 17.141 1 94.06 39 ILE B N 1
ATOM 2104 C CA . ILE B 1 39 ? 1.205 15.875 16.516 1 94.06 39 ILE B CA 1
ATOM 2105 C C . ILE B 1 39 ? -0.052 16.359 17.219 1 94.06 39 ILE B C 1
ATOM 2107 O O . ILE B 1 39 ? -0.799 17.188 16.688 1 94.06 39 ILE B O 1
ATOM 2111 N N . GLN B 1 40 ? -0.28 15.922 18.422 1 93.75 40 GLN B N 1
ATOM 2112 C CA . GLN B 1 40 ? -1.479 16.266 19.172 1 93.75 40 GLN B CA 1
ATOM 2113 C C . GLN B 1 40 ? -1.478 17.734 19.562 1 93.75 40 GLN B C 1
ATOM 2115 O O . GLN B 1 40 ? -2.473 18.438 19.359 1 93.75 40 GLN B O 1
ATOM 2120 N N . LEU B 1 41 ? -0.406 18.203 20.109 1 95.38 41 LEU B N 1
ATOM 2121 C CA . LEU B 1 41 ? -0.336 19.594 20.562 1 95.38 41 LEU B CA 1
ATOM 2122 C C . LEU B 1 41 ? -0.536 20.547 19.391 1 95.38 41 LEU B C 1
ATOM 2124 O O . LEU B 1 41 ? -1.274 21.531 19.516 1 95.38 41 LEU B O 1
ATOM 2128 N N . ALA B 1 42 ? 0.133 20.281 18.297 1 95.56 42 ALA B N 1
ATOM 2129 C CA . ALA B 1 42 ? -0.059 21.109 17.094 1 95.56 42 ALA B CA 1
ATOM 2130 C C . ALA B 1 42 ? -1.508 21.047 16.625 1 95.56 42 ALA B C 1
ATOM 2132 O O . ALA B 1 42 ? -2.059 22.062 16.172 1 95.56 42 ALA B O 1
ATOM 2133 N N . GLY B 1 43 ? -2.104 19.922 16.719 1 95.5 43 GLY B N 1
ATOM 2134 C CA . GLY B 1 43 ? -3.506 19.766 16.359 1 95.5 43 GLY B CA 1
ATOM 2135 C C . GLY B 1 43 ? -4.438 20.594 17.219 1 95.5 43 GLY B C 1
ATOM 2136 O O . GLY B 1 43 ? -5.395 21.188 16.719 1 95.5 43 GLY B O 1
ATOM 2137 N N . GLU B 1 44 ? -4.094 20.688 18.453 1 95.56 44 GLU B N 1
ATOM 2138 C CA . GLU B 1 44 ? -4.938 21.406 19.391 1 95.56 44 GLU B CA 1
ATOM 2139 C C . GLU B 1 44 ? -4.711 22.906 19.312 1 95.56 44 GLU B C 1
ATOM 2141 O O . GLU B 1 44 ? -5.648 23.688 19.469 1 95.56 44 GLU B O 1
ATOM 2146 N N . THR B 1 45 ? -3.514 23.297 18.969 1 96.56 45 THR B N 1
ATOM 2147 C CA . THR B 1 45 ? -3.16 24.703 19.078 1 96.56 45 THR B CA 1
ATOM 2148 C C . THR B 1 45 ? -3.113 25.359 17.703 1 96.56 45 THR B C 1
ATOM 2150 O O . THR B 1 45 ? -3.072 26.594 17.609 1 96.56 45 THR B O 1
ATOM 2153 N N . ASP B 1 46 ? -3.078 24.547 16.656 1 97.5 46 ASP B N 1
ATOM 2154 C CA . ASP B 1 46 ? -2.943 25.062 15.297 1 97.5 46 ASP B CA 1
ATOM 2155 C C . ASP B 1 46 ? -1.714 25.953 15.164 1 97.5 46 ASP B C 1
ATOM 2157 O O . ASP B 1 46 ? -1.806 27.062 14.656 1 97.5 46 ASP B O 1
ATOM 2161 N N . ASP B 1 47 ? -0.707 25.453 15.75 1 95.38 47 ASP B N 1
ATOM 2162 C CA . ASP B 1 47 ? 0.56 26.172 15.758 1 95.38 47 ASP B CA 1
ATOM 2163 C C . ASP B 1 47 ? 1.696 25.297 15.234 1 95.38 47 ASP B C 1
ATOM 2165 O O . ASP B 1 47 ? 2.027 24.281 15.836 1 95.38 47 ASP B O 1
ATOM 2169 N N . VAL B 1 48 ? 2.273 25.75 14.234 1 91.25 48 VAL B N 1
ATOM 2170 C CA . VAL B 1 48 ? 3.266 24.969 13.5 1 91.25 48 VAL B CA 1
ATOM 2171 C C . VAL B 1 48 ? 4.504 24.766 14.367 1 91.25 48 VAL B C 1
ATOM 2173 O O . VAL B 1 48 ? 5.273 23.828 14.141 1 91.25 48 VAL B O 1
ATOM 2176 N N . VAL B 1 49 ? 4.684 25.562 15.398 1 92.62 49 VAL B N 1
ATOM 2177 C CA . VAL B 1 49 ? 5.867 25.469 16.25 1 92.62 49 VAL B CA 1
ATOM 2178 C C . VAL B 1 49 ? 5.84 24.156 17.031 1 92.62 49 VAL B C 1
ATOM 2180 O O . VAL B 1 49 ? 6.867 23.703 17.531 1 92.62 49 VAL B O 1
ATOM 2183 N N . ASN B 1 50 ? 4.695 23.5 17.078 1 93.75 50 ASN B N 1
ATOM 2184 C CA . ASN B 1 50 ? 4.504 22.297 17.891 1 93.75 50 ASN B CA 1
ATOM 2185 C C . ASN B 1 50 ? 4.59 21.031 17.031 1 93.75 50 ASN B C 1
ATOM 2187 O O . ASN B 1 50 ? 4.16 19.953 17.469 1 93.75 50 ASN B O 1
ATOM 2191 N N . THR B 1 51 ? 5.105 21.125 15.812 1 93.5 51 THR B N 1
ATOM 2192 C CA . THR B 1 51 ? 5.254 19.969 14.93 1 93.5 51 THR B CA 1
ATOM 2193 C C . THR B 1 51 ? 6.504 20.109 14.07 1 93.5 51 THR B C 1
ATOM 2195 O O . THR B 1 51 ? 7.293 21.031 14.258 1 93.5 51 THR B O 1
ATOM 2198 N N . ILE B 1 52 ? 6.746 19.078 13.281 1 94.62 52 ILE B N 1
ATOM 2199 C CA . ILE B 1 52 ? 7.898 19.078 12.383 1 94.62 52 ILE B CA 1
ATOM 2200 C C . ILE B 1 52 ? 7.594 19.922 11.156 1 94.62 52 ILE B C 1
ATOM 2202 O O . ILE B 1 52 ? 6.539 19.766 10.531 1 94.62 52 ILE B O 1
ATOM 2206 N N . ASN B 1 53 ? 8.469 20.859 10.898 1 94.06 53 ASN B N 1
ATOM 2207 C CA . ASN B 1 53 ? 8.375 21.641 9.672 1 94.06 53 ASN B CA 1
ATOM 2208 C C . ASN B 1 53 ? 8.852 20.844 8.461 1 94.06 53 ASN B C 1
ATOM 2210 O O . ASN B 1 53 ? 10.055 20.719 8.234 1 94.06 53 ASN B O 1
ATOM 2214 N N . TYR B 1 54 ? 7.867 20.375 7.656 1 94.88 54 TYR B N 1
ATOM 2215 C CA . TYR B 1 54 ? 8.242 19.531 6.535 1 94.88 54 TYR B CA 1
ATOM 2216 C C . TYR B 1 54 ? 8.984 20.328 5.469 1 94.88 54 TYR B C 1
ATOM 2218 O O . TYR B 1 54 ? 9.695 19.75 4.641 1 94.88 54 TYR B O 1
ATOM 2226 N N . GLY B 1 55 ? 8.773 21.656 5.391 1 94.88 55 GLY B N 1
ATOM 2227 C CA . GLY B 1 55 ? 9.539 22.484 4.469 1 94.88 55 GLY B CA 1
ATOM 2228 C C . GLY B 1 55 ? 11.031 22.469 4.742 1 94.88 55 GLY B C 1
ATOM 2229 O O . GLY B 1 55 ? 11.836 22.375 3.814 1 94.88 55 GLY B O 1
ATOM 2230 N N . THR B 1 56 ? 11.352 22.547 6.016 1 96 56 THR B N 1
ATOM 2231 C CA . THR B 1 56 ? 12.75 22.484 6.426 1 96 56 THR B CA 1
ATOM 2232 C C . THR B 1 56 ? 13.367 21.141 6.039 1 96 56 THR B C 1
ATOM 2234 O O . THR B 1 56 ? 14.492 21.078 5.543 1 96 56 THR B O 1
ATOM 2237 N N . VAL B 1 57 ? 12.641 20.078 6.246 1 97.5 57 VAL B N 1
ATOM 2238 C CA . VAL B 1 57 ? 13.117 18.734 5.926 1 97.5 57 VAL B CA 1
ATOM 2239 C C . VAL B 1 57 ? 13.32 18.594 4.418 1 97.5 57 VAL B C 1
ATOM 2241 O O . VAL B 1 57 ? 14.352 18.109 3.965 1 97.5 57 VAL B O 1
ATOM 2244 N N . TYR B 1 58 ? 12.367 19.094 3.643 1 97.69 58 TYR B N 1
ATOM 2245 C CA . TYR B 1 58 ? 12.469 19.047 2.189 1 97.69 58 TYR B CA 1
ATOM 2246 C C . TYR B 1 58 ? 13.727 19.781 1.709 1 97.69 58 TYR B C 1
ATOM 2248 O O . TYR B 1 58 ? 14.508 19.219 0.928 1 97.69 58 TYR B O 1
ATOM 2256 N N . LYS B 1 59 ? 13.883 20.969 2.178 1 97.19 59 LYS B N 1
ATOM 2257 C CA . LYS B 1 59 ? 15.023 21.766 1.747 1 97.19 59 LYS B CA 1
ATOM 2258 C C . LYS B 1 59 ? 16.344 21.094 2.09 1 97.19 59 LYS B C 1
ATOM 2260 O O . LYS B 1 59 ? 17.297 21.125 1.303 1 97.19 59 LYS B O 1
ATOM 2265 N N . ALA B 1 60 ? 16.406 20.5 3.266 1 98.19 60 ALA B N 1
ATOM 2266 C CA . ALA B 1 60 ? 17.609 19.781 3.682 1 98.19 60 ALA B CA 1
ATOM 2267 C C . ALA B 1 60 ? 17.906 18.625 2.74 1 98.19 60 ALA B C 1
ATOM 2269 O O . ALA B 1 60 ? 19.062 18.422 2.342 1 98.19 60 ALA B O 1
ATOM 2270 N N . ILE B 1 61 ? 16.891 17.844 2.377 1 98.5 61 ILE B N 1
ATOM 2271 C CA . ILE B 1 61 ? 17.047 16.703 1.486 1 98.5 61 ILE B CA 1
ATOM 2272 C C . ILE B 1 61 ? 17.5 17.172 0.109 1 98.5 61 ILE B C 1
ATOM 2274 O O . ILE B 1 61 ? 18.453 16.641 -0.457 1 98.5 61 ILE B O 1
ATOM 2278 N N . ASP B 1 62 ? 16.812 18.156 -0.411 1 97.5 62 ASP B N 1
ATOM 2279 C CA . ASP B 1 62 ? 17.125 18.688 -1.738 1 97.5 62 ASP B CA 1
ATOM 2280 C C . ASP B 1 62 ? 18.562 19.203 -1.811 1 97.5 62 ASP B C 1
ATOM 2282 O O . ASP B 1 62 ? 19.312 18.812 -2.703 1 97.5 62 ASP B O 1
ATOM 2286 N N . SER B 1 63 ? 18.953 20.016 -0.833 1 97.44 63 SER B N 1
ATOM 2287 C CA . SER B 1 63 ? 20.281 20.594 -0.793 1 97.44 63 SER B CA 1
ATOM 2288 C C . SER B 1 63 ? 21.344 19.516 -0.555 1 97.44 63 SER B C 1
ATOM 2290 O O . SER B 1 63 ? 22.469 19.609 -1.063 1 97.44 63 SER B O 1
ATOM 2292 N N . GLY B 1 64 ? 21.016 18.516 0.162 1 98 64 GLY B N 1
ATOM 2293 C CA . GLY B 1 64 ? 21.984 17.516 0.589 1 98 64 GLY B CA 1
ATOM 2294 C C . GLY B 1 64 ? 22.203 16.422 -0.436 1 98 64 GLY B C 1
ATOM 2295 O O . GLY B 1 64 ? 23.266 15.797 -0.464 1 98 64 GLY B O 1
ATOM 2296 N N . LEU B 1 65 ? 21.172 16.172 -1.282 1 98 65 LEU B N 1
ATOM 2297 C CA . LEU B 1 65 ? 21.266 14.961 -2.078 1 98 65 LEU B CA 1
ATOM 2298 C C . LEU B 1 65 ? 21.203 15.281 -3.568 1 98 65 LEU B C 1
ATOM 2300 O O . LEU B 1 65 ? 21.641 14.469 -4.398 1 98 65 LEU B O 1
ATOM 2304 N N . ALA B 1 66 ? 20.594 16.344 -3.947 1 96.06 66 ALA B N 1
ATOM 2305 C CA . ALA B 1 66 ? 20.484 16.672 -5.367 1 96.06 66 ALA B CA 1
ATOM 2306 C C . ALA B 1 66 ? 21.859 16.828 -6.004 1 96.06 66 ALA B C 1
ATOM 2308 O O . ALA B 1 66 ? 22.734 17.516 -5.457 1 96.06 66 ALA B O 1
ATOM 2309 N N . GLY B 1 67 ? 22.078 16.141 -7.137 1 95.75 67 GLY B N 1
ATOM 2310 C CA . GLY B 1 67 ? 23.312 16.297 -7.898 1 95.75 67 GLY B CA 1
ATOM 2311 C C . GLY B 1 67 ? 24.484 15.547 -7.293 1 95.75 67 GLY B C 1
ATOM 2312 O O . GLY B 1 67 ? 25.625 15.68 -7.75 1 95.75 67 GLY B O 1
ATOM 2313 N N . THR B 1 68 ? 24.203 14.734 -6.324 1 96.75 68 THR B N 1
ATOM 2314 C CA . THR B 1 68 ? 25.266 14 -5.664 1 96.75 68 THR B CA 1
ATOM 2315 C C . THR B 1 68 ? 25.5 12.648 -6.344 1 96.75 68 THR B C 1
ATOM 2317 O O . THR B 1 68 ? 24.75 12.258 -7.234 1 96.75 68 THR B O 1
ATOM 2320 N N . SER B 1 69 ? 26.625 12.062 -5.926 1 97.75 69 SER B N 1
ATOM 2321 C CA . SER B 1 69 ? 26.969 10.742 -6.422 1 97.75 69 SER B CA 1
ATOM 2322 C C . SER B 1 69 ? 27.219 9.766 -5.273 1 97.75 69 SER B C 1
ATOM 2324 O O . SER B 1 69 ? 27.938 10.078 -4.324 1 97.75 69 SER B O 1
ATOM 2326 N N . TYR B 1 70 ? 26.562 8.695 -5.293 1 98 70 TYR B N 1
ATOM 2327 C CA . TYR B 1 70 ? 26.75 7.582 -4.375 1 98 70 TYR B CA 1
ATOM 2328 C C . TYR B 1 70 ? 26.969 6.277 -5.133 1 98 70 TYR B C 1
ATOM 2330 O O . TYR B 1 70 ? 26.312 6.027 -6.148 1 98 70 TYR B O 1
ATOM 2338 N N . ASP B 1 71 ? 27.766 5.441 -4.609 1 97.81 71 ASP B N 1
ATOM 2339 C CA . ASP B 1 71 ? 28.047 4.172 -5.273 1 97.81 71 ASP B CA 1
ATOM 2340 C C . ASP B 1 71 ? 26.875 3.201 -5.113 1 97.81 71 ASP B C 1
ATOM 2342 O O . ASP B 1 71 ? 26.656 2.344 -5.973 1 97.81 71 ASP B O 1
ATOM 2346 N N . THR B 1 72 ? 26.219 3.297 -4.016 1 97.81 72 THR B N 1
ATOM 2347 C CA . THR B 1 72 ? 25.156 2.322 -3.76 1 97.81 72 THR B CA 1
ATOM 2348 C C . THR B 1 72 ? 23.875 3.02 -3.35 1 97.81 72 THR B C 1
ATOM 2350 O O . THR B 1 72 ? 23.906 4.078 -2.715 1 97.81 72 THR B O 1
ATOM 2353 N N . LEU B 1 73 ? 22.766 2.387 -3.719 1 97.94 73 LEU B N 1
ATOM 2354 C CA . LEU B 1 73 ? 21.469 2.859 -3.26 1 97.94 73 LEU B CA 1
ATOM 2355 C C . LEU B 1 73 ? 21.375 2.838 -1.737 1 97.94 73 LEU B C 1
ATOM 2357 O O . LEU B 1 73 ? 20.75 3.707 -1.133 1 97.94 73 LEU B O 1
ATOM 2361 N N . ASP B 1 74 ? 22.062 1.897 -1.153 1 97.25 74 ASP B N 1
ATOM 2362 C CA . ASP B 1 74 ? 22.125 1.782 0.3 1 97.25 74 ASP B CA 1
ATOM 2363 C C . ASP B 1 74 ? 22.688 3.061 0.927 1 97.25 74 ASP B C 1
ATOM 2365 O O . ASP B 1 74 ? 22.047 3.648 1.808 1 97.25 74 ASP B O 1
ATOM 2369 N N . ALA B 1 75 ? 23.781 3.406 0.438 1 97.69 75 ALA B N 1
ATOM 2370 C CA . ALA B 1 75 ? 24.453 4.586 0.984 1 97.69 75 ALA B CA 1
ATOM 2371 C C . ALA B 1 75 ? 23.609 5.84 0.759 1 97.69 75 ALA B C 1
ATOM 2373 O O . ALA B 1 75 ? 23.516 6.695 1.645 1 97.69 75 ALA B O 1
ATOM 2374 N N . PHE B 1 76 ? 23.078 5.953 -0.419 1 98.5 76 PHE B N 1
ATOM 2375 C CA . PHE B 1 76 ? 22.25 7.098 -0.754 1 98.5 76 PHE B CA 1
ATOM 2376 C C . PHE B 1 76 ? 21.031 7.172 0.162 1 98.5 76 PHE B C 1
ATOM 2378 O O . PHE B 1 76 ? 20.688 8.242 0.671 1 98.5 76 PHE B O 1
ATOM 2385 N N . THR B 1 77 ? 20.359 6.055 0.4 1 98.69 77 THR B N 1
ATOM 2386 C CA . THR B 1 77 ? 19.156 6.008 1.234 1 98.69 77 THR B CA 1
ATOM 2387 C C . THR B 1 77 ? 19.5 6.301 2.691 1 98.69 77 THR B C 1
ATOM 2389 O O . THR B 1 77 ? 18.75 6.988 3.389 1 98.69 77 THR B O 1
ATOM 2392 N N . GLU B 1 78 ? 20.625 5.766 3.133 1 98.31 78 GLU B N 1
ATOM 2393 C CA . GLU B 1 78 ? 21.062 6.066 4.488 1 98.31 78 GLU B CA 1
ATOM 2394 C C . GLU B 1 78 ? 21.359 7.555 4.656 1 98.31 78 GLU B C 1
ATOM 2396 O O . GLU B 1 78 ? 21.062 8.133 5.703 1 98.31 78 GLU B O 1
ATOM 2401 N N . ALA B 1 79 ? 21.953 8.141 3.643 1 98.56 79 ALA B N 1
ATOM 2402 C CA . ALA B 1 79 ? 22.188 9.578 3.682 1 98.56 79 ALA B CA 1
ATOM 2403 C C . ALA B 1 79 ? 20.875 10.344 3.773 1 98.56 79 ALA B C 1
ATOM 2405 O O . ALA B 1 79 ? 20.75 11.289 4.551 1 98.56 79 ALA B O 1
ATOM 2406 N N . ALA B 1 80 ? 19.906 9.938 3.014 1 98.81 80 ALA B N 1
ATOM 2407 C CA . ALA B 1 80 ? 18.594 10.555 3.074 1 98.81 80 ALA B CA 1
ATOM 2408 C C . ALA B 1 80 ? 18 10.445 4.477 1 98.81 80 ALA B C 1
ATOM 2410 O O . ALA B 1 80 ? 17.453 11.422 5.004 1 98.81 80 ALA B O 1
ATOM 2411 N N . ALA B 1 81 ? 18.125 9.258 5.027 1 98.69 81 ALA B N 1
ATOM 2412 C CA . ALA B 1 81 ? 17.609 9.016 6.375 1 98.69 81 ALA B CA 1
ATOM 2413 C C . ALA B 1 81 ? 18.297 9.93 7.391 1 98.69 81 ALA B C 1
ATOM 2415 O O . ALA B 1 81 ? 17.625 10.555 8.219 1 98.69 81 ALA B O 1
ATOM 2416 N N . ARG B 1 82 ? 19.562 10.016 7.285 1 98.12 82 ARG B N 1
ATOM 2417 C CA . ARG B 1 82 ? 20.328 10.836 8.219 1 98.12 82 ARG B CA 1
ATOM 2418 C C . ARG B 1 82 ? 19.953 12.305 8.102 1 98.12 82 ARG B C 1
ATOM 2420 O O . ARG B 1 82 ? 19.688 12.969 9.109 1 98.12 82 ARG B O 1
ATOM 2427 N N . ILE B 1 83 ? 19.922 12.82 6.914 1 98.19 83 ILE B N 1
ATOM 2428 C CA . ILE B 1 83 ? 19.578 14.219 6.66 1 98.19 83 ILE B CA 1
ATOM 2429 C C . ILE B 1 83 ? 18.172 14.516 7.164 1 98.19 83 ILE B C 1
ATOM 2431 O O . ILE B 1 83 ? 17.938 15.523 7.832 1 98.19 83 ILE B O 1
ATOM 2435 N N . GLY B 1 84 ? 17.219 13.617 6.82 1 97.88 84 GLY B N 1
ATOM 2436 C CA . GLY B 1 84 ? 15.844 13.789 7.266 1 97.88 84 GLY B CA 1
ATOM 2437 C C . GLY B 1 84 ? 15.703 13.805 8.773 1 97.88 84 GLY B C 1
ATOM 2438 O O . GLY B 1 84 ? 14.977 14.633 9.328 1 97.88 84 GLY B O 1
ATOM 2439 N N . LEU B 1 85 ? 16.359 12.859 9.352 1 97.06 85 LEU B N 1
ATOM 2440 C CA . LEU B 1 85 ? 16.297 12.758 10.805 1 97.06 85 LEU B CA 1
ATOM 2441 C C . LEU B 1 85 ? 16.875 14.008 11.461 1 97.06 85 LEU B C 1
ATOM 2443 O O . LEU B 1 85 ? 16.266 14.547 12.391 1 97.06 85 LEU B O 1
ATOM 2447 N N . GLU B 1 86 ? 17.953 14.484 11.016 1 96.06 86 GLU B N 1
ATOM 2448 C CA . GLU B 1 86 ? 18.594 15.68 11.562 1 96.06 86 GLU B CA 1
ATOM 2449 C C . GLU B 1 86 ? 17.734 16.922 11.352 1 96.06 86 GLU B C 1
ATOM 2451 O O . GLU B 1 86 ? 17.516 17.688 12.289 1 96.06 86 GLU B O 1
ATOM 2456 N N . ALA B 1 87 ? 17.234 17.094 10.203 1 96.56 87 ALA B N 1
ATOM 2457 C CA . ALA B 1 87 ? 16.438 18.266 9.875 1 96.56 87 ALA B CA 1
ATOM 2458 C C . ALA B 1 87 ? 15.102 18.25 10.609 1 96.56 87 ALA B C 1
ATOM 2460 O O . ALA B 1 87 ? 14.57 19.297 10.984 1 96.56 87 ALA B O 1
ATOM 2461 N N . GLY B 1 88 ? 14.523 17.078 10.781 1 94.62 88 GLY B N 1
ATOM 2462 C CA . GLY B 1 88 ? 13.219 16.938 11.414 1 94.62 88 GLY B CA 1
ATOM 2463 C C . GLY B 1 88 ? 13.281 16.969 12.93 1 94.62 88 GLY B C 1
ATOM 2464 O O . GLY B 1 88 ? 12.289 17.266 13.594 1 94.62 88 GLY B O 1
ATOM 2465 N N . GLY B 1 89 ? 14.43 16.562 13.492 1 89.94 89 GLY B N 1
ATOM 2466 C CA . GLY B 1 89 ? 14.641 16.609 14.93 1 89.94 89 GLY B CA 1
ATOM 2467 C C . GLY B 1 89 ? 13.984 15.445 15.664 1 89.94 89 GLY B C 1
ATOM 2468 O O . GLY B 1 89 ? 13.812 15.5 16.875 1 89.94 89 GLY B O 1
ATOM 2469 N N . GLY B 1 90 ? 13.547 14.391 15.125 1 88.38 90 GLY B N 1
ATOM 2470 C CA . GLY B 1 90 ? 12.898 13.258 15.766 1 88.38 90 GLY B CA 1
ATOM 2471 C C . GLY B 1 90 ? 13.859 12.164 16.172 1 88.38 90 GLY B C 1
ATOM 2472 O O . GLY B 1 90 ? 15.078 12.344 16.109 1 88.38 90 GLY B O 1
ATOM 2473 N N . LYS B 1 91 ? 13.32 11.133 16.719 1 92.75 91 LYS B N 1
ATOM 2474 C CA . LYS B 1 91 ? 14.117 10.023 17.234 1 92.75 91 LYS B CA 1
ATOM 2475 C C . LYS B 1 91 ? 14.32 8.953 16.172 1 92.75 91 LYS B C 1
ATOM 2477 O O . LYS B 1 91 ? 15.328 8.234 16.188 1 92.75 91 LYS B O 1
ATOM 2482 N N . THR B 1 92 ? 13.359 8.844 15.367 1 96.56 92 THR B N 1
ATOM 2483 C CA . THR B 1 92 ? 13.43 7.824 14.328 1 96.56 92 THR B CA 1
ATOM 2484 C C . THR B 1 92 ? 12.938 8.375 12.992 1 96.56 92 THR B C 1
ATOM 2486 O O . THR B 1 92 ? 12.242 9.398 12.953 1 96.56 92 THR B O 1
ATOM 2489 N N . VAL B 1 93 ? 13.359 7.73 11.93 1 98 93 VAL B N 1
ATOM 2490 C CA . VAL B 1 93 ? 12.898 8.078 10.586 1 98 93 VAL B CA 1
ATOM 2491 C C . VAL B 1 93 ? 12.82 6.82 9.727 1 98 93 VAL B C 1
ATOM 2493 O O . VAL B 1 93 ? 13.586 5.875 9.914 1 98 93 VAL B O 1
ATOM 2496 N N . LYS B 1 94 ? 11.836 6.777 8.938 1 98.5 94 LYS B N 1
ATOM 2497 C CA . LYS B 1 94 ? 11.797 5.836 7.824 1 98.5 94 LYS B CA 1
ATOM 2498 C C . LYS B 1 94 ? 12.039 6.543 6.492 1 98.5 94 LYS B C 1
ATOM 2500 O O . LYS B 1 94 ? 11.336 7.5 6.156 1 98.5 94 LYS B O 1
ATOM 2505 N N . ALA B 1 95 ? 13 6.121 5.793 1 98.75 95 ALA B N 1
ATOM 2506 C CA . ALA B 1 95 ? 13.328 6.68 4.48 1 98.75 95 ALA B CA 1
ATOM 2507 C C . ALA B 1 95 ? 13.18 5.625 3.387 1 98.75 95 ALA B C 1
ATOM 2509 O O . ALA B 1 95 ? 13.57 4.473 3.574 1 98.75 95 ALA B O 1
ATOM 2510 N N . THR B 1 96 ? 12.586 5.992 2.33 1 98.81 96 THR B N 1
ATOM 2511 C CA . THR B 1 96 ? 12.508 5.176 1.124 1 98.81 96 THR B CA 1
ATOM 2512 C C . THR B 1 96 ? 13.047 5.941 -0.082 1 98.81 96 THR B C 1
ATOM 2514 O O . THR B 1 96 ? 12.641 7.074 -0.338 1 98.81 96 THR B O 1
ATOM 2517 N N . VAL B 1 97 ? 13.93 5.355 -0.769 1 98.75 97 VAL B N 1
ATOM 2518 C CA . VAL B 1 97 ? 14.375 5.918 -2.041 1 98.75 97 VAL B CA 1
ATOM 2519 C C . VAL B 1 97 ? 14.055 4.945 -3.174 1 98.75 97 VAL B C 1
ATOM 2521 O O . VAL B 1 97 ? 14.422 3.771 -3.115 1 98.75 97 VAL B O 1
ATOM 2524 N N . LYS B 1 98 ? 13.43 5.441 -4.156 1 98.5 98 LYS B N 1
ATOM 2525 C CA . LYS B 1 98 ? 13.086 4.645 -5.332 1 98.5 98 LYS B CA 1
ATOM 2526 C C . LYS B 1 98 ? 13.844 5.125 -6.562 1 98.5 98 LYS B C 1
ATOM 2528 O O . LYS B 1 98 ? 13.953 6.332 -6.801 1 98.5 98 LYS B O 1
ATOM 2533 N N . LEU B 1 99 ? 14.438 4.219 -7.242 1 98.12 99 LEU B N 1
ATOM 2534 C CA . LEU B 1 99 ? 14.969 4.418 -8.586 1 98.12 99 LEU B CA 1
ATOM 2535 C C . LEU B 1 99 ? 14.039 3.809 -9.633 1 98.12 99 LEU B C 1
ATOM 2537 O O . LEU B 1 99 ? 14.07 2.6 -9.875 1 98.12 99 LEU B O 1
ATOM 2541 N N . PRO B 1 100 ? 13.281 4.633 -10.305 1 97.69 100 PRO B N 1
ATOM 2542 C CA . PRO B 1 100 ? 12.188 4.086 -11.117 1 97.69 100 PRO B CA 1
ATOM 2543 C C . PRO B 1 100 ? 12.672 3.533 -12.461 1 97.69 100 PRO B C 1
ATOM 2545 O O . PRO B 1 100 ? 11.969 2.75 -13.094 1 97.69 100 PRO B O 1
ATOM 2548 N N . LYS B 1 101 ? 13.883 3.787 -12.922 1 95.88 101 LYS B N 1
ATOM 2549 C CA . LYS B 1 101 ? 14.266 3.465 -14.297 1 95.88 101 LYS B CA 1
ATOM 2550 C C . LYS B 1 101 ? 15.484 2.549 -14.32 1 95.88 101 LYS B C 1
ATOM 2552 O O . LYS B 1 101 ? 16.109 2.365 -15.375 1 95.88 101 LYS B O 1
ATOM 2557 N N . VAL B 1 102 ? 15.758 1.922 -13.242 1 96.81 102 VAL B N 1
ATOM 2558 C CA . VAL B 1 102 ? 17.078 1.324 -13.094 1 96.81 102 VAL B CA 1
ATOM 2559 C C . VAL B 1 102 ? 17.062 -0.097 -13.656 1 96.81 102 VAL B C 1
ATOM 2561 O O . VAL B 1 102 ? 18.125 -0.686 -13.883 1 96.81 102 VAL B O 1
ATOM 2564 N N . ILE B 1 103 ? 15.953 -0.71 -13.797 1 97.69 103 ILE B N 1
ATOM 2565 C CA . ILE B 1 103 ? 15.805 -2.012 -14.438 1 97.69 103 ILE B CA 1
ATOM 2566 C C . ILE B 1 103 ? 14.898 -1.884 -15.664 1 97.69 103 ILE B C 1
ATOM 2568 O O . ILE B 1 103 ? 13.781 -1.378 -15.562 1 97.69 103 ILE B O 1
ATOM 2572 N N . LEU B 1 104 ? 15.344 -2.367 -16.812 1 96.69 104 LEU B N 1
ATOM 2573 C CA . LEU B 1 104 ? 14.648 -2.201 -18.094 1 96.69 104 LEU B CA 1
ATOM 2574 C C . LEU B 1 104 ? 13.266 -2.85 -18.047 1 96.69 104 LEU B C 1
ATOM 2576 O O . LEU B 1 104 ? 12.32 -2.35 -18.656 1 96.69 104 LEU B O 1
ATOM 2580 N N . GLN B 1 105 ? 13.117 -3.902 -17.297 1 96.75 105 GLN B N 1
ATOM 2581 C CA . GLN B 1 105 ? 11.883 -4.684 -17.297 1 96.75 105 GLN B CA 1
ATOM 2582 C C . GLN B 1 105 ? 10.938 -4.227 -16.188 1 96.75 105 GLN B C 1
ATOM 2584 O O . GLN B 1 105 ? 9.836 -4.758 -16.047 1 96.75 105 GLN B O 1
ATOM 2589 N N . ALA B 1 106 ? 11.445 -3.375 -15.336 1 96 106 ALA B N 1
ATOM 2590 C CA . ALA B 1 106 ? 10.586 -2.867 -14.266 1 96 106 ALA B CA 1
ATOM 2591 C C . ALA B 1 106 ? 9.898 -1.573 -14.695 1 96 106 ALA B C 1
ATOM 2593 O O . ALA B 1 106 ? 10.516 -0.505 -14.695 1 96 106 ALA B O 1
ATOM 2594 N N . GLU B 1 107 ? 8.719 -1.702 -15.102 1 83.38 107 GLU B N 1
ATOM 2595 C CA . GLU B 1 107 ? 8.125 -0.536 -15.742 1 83.38 107 GLU B CA 1
ATOM 2596 C C . GLU B 1 107 ? 6.836 -0.113 -15.039 1 83.38 107 GLU B C 1
ATOM 2598 O O . GLU B 1 107 ? 6.332 -0.832 -14.172 1 83.38 107 GLU B O 1
ATOM 2603 N N . GLY B 1 108 ? 6.371 1.139 -15.414 1 83.31 108 GLY B N 1
ATOM 2604 C CA . GLY B 1 108 ? 5.148 1.722 -14.883 1 83.31 108 GLY B CA 1
ATOM 2605 C C . GLY B 1 108 ? 5.383 2.607 -13.68 1 83.31 108 GLY B C 1
ATOM 2606 O O . GLY B 1 108 ? 6.504 2.691 -13.172 1 83.31 108 GLY B O 1
ATOM 2607 N N . ASP B 1 109 ? 4.328 3.281 -13.227 1 80.62 109 ASP B N 1
ATOM 2608 C CA . ASP B 1 109 ? 4.414 4.242 -12.133 1 80.62 109 ASP B CA 1
ATOM 2609 C C . ASP B 1 109 ? 4.895 3.572 -10.844 1 80.62 109 ASP B C 1
ATOM 2611 O O . ASP B 1 109 ? 5.527 4.211 -10 1 80.62 109 ASP B O 1
ATOM 2615 N N . ASP B 1 110 ? 4.648 2.332 -10.867 1 89.88 110 ASP B N 1
ATOM 2616 C CA . ASP B 1 110 ? 5 1.631 -9.641 1 89.88 110 ASP B CA 1
ATOM 2617 C C . ASP B 1 110 ? 6.258 0.785 -9.828 1 89.88 110 ASP B C 1
ATOM 2619 O O . ASP B 1 110 ? 6.715 0.125 -8.891 1 89.88 110 ASP B O 1
ATOM 2623 N N . GLY B 1 111 ? 6.832 0.824 -10.969 1 96.62 111 GLY B N 1
ATOM 2624 C CA . GLY B 1 111 ? 7.988 -0.013 -11.258 1 96.62 111 GLY B CA 1
ATOM 2625 C C . GLY B 1 111 ? 9.297 0.59 -10.781 1 96.62 111 GLY B C 1
ATOM 2626 O O . GLY B 1 111 ? 9.367 1.791 -10.516 1 96.62 111 GLY B O 1
ATOM 2627 N N . GLY B 1 112 ? 10.32 -0.275 -10.617 1 98 112 GLY B N 1
ATOM 2628 C CA . GLY B 1 112 ? 11.648 0.176 -10.234 1 98 112 GLY B CA 1
ATOM 2629 C C . GLY B 1 112 ? 12.211 -0.566 -9.039 1 98 112 GLY B C 1
ATOM 2630 O O . GLY B 1 112 ? 11.758 -1.663 -8.711 1 98 112 GLY B O 1
ATOM 2631 N N . VAL B 1 113 ? 13.289 -0.018 -8.516 1 98.38 113 VAL B N 1
ATOM 2632 C CA . VAL B 1 113 ? 13.93 -0.559 -7.324 1 98.38 113 VAL B CA 1
ATOM 2633 C C . VAL B 1 113 ? 13.859 0.466 -6.191 1 98.38 113 VAL B C 1
ATOM 2635 O O . VAL B 1 113 ? 14.07 1.66 -6.418 1 98.38 113 VAL B O 1
ATOM 2638 N N . ALA B 1 114 ? 13.516 0.018 -5.051 1 98.56 114 ALA B N 1
ATOM 2639 C CA . ALA B 1 114 ? 13.438 0.91 -3.896 1 98.56 114 ALA B CA 1
ATOM 2640 C C . ALA B 1 114 ? 14.156 0.31 -2.691 1 98.56 114 ALA B C 1
ATOM 2642 O O . ALA B 1 114 ? 14.273 -0.912 -2.572 1 98.56 114 ALA B O 1
ATOM 2643 N N . MET B 1 115 ? 14.625 1.161 -1.854 1 98.44 115 MET B N 1
ATOM 2644 C CA . MET B 1 115 ? 15.234 0.773 -0.586 1 98.44 115 MET B CA 1
ATOM 2645 C C . MET B 1 115 ? 14.555 1.475 0.584 1 98.44 115 MET B C 1
ATOM 2647 O O . MET B 1 115 ? 14.406 2.697 0.58 1 98.44 115 MET B O 1
ATOM 2651 N N . ASP B 1 116 ? 14.086 0.71 1.533 1 98.75 116 ASP B N 1
ATOM 2652 C CA . ASP B 1 116 ? 13.602 1.231 2.809 1 98.75 116 ASP B CA 1
ATOM 2653 C C . ASP B 1 116 ? 14.695 1.172 3.875 1 98.75 116 ASP B C 1
ATOM 2655 O O . ASP B 1 116 ? 15.344 0.137 4.051 1 98.75 116 ASP B O 1
ATOM 2659 N N . VAL B 1 117 ? 14.867 2.242 4.566 1 98.5 117 VAL B N 1
ATOM 2660 C CA . VAL B 1 117 ? 15.789 2.281 5.703 1 98.5 117 VAL B CA 1
ATOM 2661 C C . VAL B 1 117 ? 15.078 2.887 6.914 1 98.5 117 VAL B C 1
ATOM 2663 O O . VAL B 1 117 ? 14.43 3.93 6.805 1 98.5 117 VAL B O 1
ATOM 2666 N N . GLU B 1 118 ? 15.109 2.229 7.98 1 98.38 118 GLU B N 1
ATOM 2667 C CA . GLU B 1 118 ? 14.742 2.809 9.266 1 98.38 118 GLU B CA 1
ATOM 2668 C C . GLU B 1 118 ? 15.977 3.162 10.094 1 98.38 118 GLU B C 1
ATOM 2670 O O . GLU B 1 118 ? 16.875 2.332 10.266 1 98.38 118 GLU B O 1
ATOM 2675 N N . MET B 1 119 ? 16 4.344 10.5 1 98.31 119 MET B N 1
ATOM 2676 C CA . MET B 1 119 ? 17.156 4.844 11.258 1 98.31 119 MET B CA 1
ATOM 2677 C C . MET B 1 119 ? 16.703 5.48 12.57 1 98.31 119 MET B C 1
ATOM 2679 O O . MET B 1 119 ? 15.633 6.086 12.633 1 98.31 119 MET B O 1
ATOM 2683 N N . ALA B 1 120 ? 17.562 5.316 13.617 1 97.56 120 ALA B N 1
ATOM 2684 C CA . ALA B 1 120 ? 17.266 5.891 14.93 1 97.56 120 ALA B CA 1
ATOM 2685 C C . ALA B 1 120 ? 18.453 6.684 15.461 1 97.56 120 ALA B C 1
ATOM 2687 O O . ALA B 1 120 ? 19.609 6.316 15.219 1 97.56 120 ALA B O 1
ATOM 2688 N N . ALA B 1 121 ? 18.078 7.707 16.094 1 94.56 121 ALA B N 1
ATOM 2689 C CA . ALA B 1 121 ? 19.094 8.484 16.797 1 94.56 121 ALA B CA 1
ATOM 2690 C C . ALA B 1 121 ? 19.234 8.016 18.234 1 94.56 121 ALA B C 1
ATOM 2692 O O . ALA B 1 121 ? 18.25 7.91 18.969 1 94.56 121 ALA B O 1
ATOM 2693 N N . GLY B 1 122 ? 20.484 7.742 18.562 1 91 122 GLY B N 1
ATOM 2694 C CA . GLY B 1 122 ? 20.75 7.402 19.953 1 91 122 GLY B CA 1
ATOM 2695 C C . GLY B 1 122 ? 20.844 8.609 20.859 1 91 122 GLY B C 1
ATOM 2696 O O . GLY B 1 122 ? 20.844 9.75 20.375 1 91 122 GLY B O 1
ATOM 2697 N N . GLU B 1 123 ? 20.906 8.336 22.172 1 89.62 123 GLU B N 1
ATOM 2698 C CA . GLU B 1 123 ? 21.031 9.406 23.141 1 89.62 123 GLU B CA 1
ATOM 2699 C C . GLU B 1 123 ? 22.312 10.195 22.953 1 89.62 123 GLU B C 1
ATOM 2701 O O . GLU B 1 123 ? 22.375 11.398 23.234 1 89.62 123 GLU B O 1
ATOM 2706 N N . ASP B 1 124 ? 23.328 9.57 22.438 1 89.44 124 ASP B N 1
ATOM 2707 C CA . ASP B 1 124 ? 24.609 10.219 22.25 1 89.44 124 ASP B CA 1
ATOM 2708 C C . ASP B 1 124 ? 24.703 10.891 20.875 1 89.44 124 ASP B C 1
ATOM 2710 O O . ASP B 1 124 ? 25.766 11.391 20.484 1 89.44 124 ASP B O 1
ATOM 2714 N N . GLY B 1 125 ? 23.625 10.852 20.141 1 85.44 125 GLY B N 1
ATOM 2715 C CA . GLY B 1 125 ? 23.594 11.492 18.844 1 85.44 125 GLY B CA 1
ATOM 2716 C C . GLY B 1 125 ? 23.969 10.562 17.703 1 85.44 125 GLY B C 1
ATOM 2717 O O . GLY B 1 125 ? 23.875 10.938 16.531 1 85.44 125 GLY B O 1
ATOM 2718 N N . THR B 1 126 ? 24.391 9.43 18.125 1 92.69 126 THR B N 1
ATOM 2719 C CA . THR B 1 126 ? 24.75 8.469 17.094 1 92.69 126 THR B CA 1
ATOM 2720 C C . THR B 1 126 ? 23.516 7.961 16.359 1 92.69 126 THR B C 1
ATOM 2722 O O . THR B 1 126 ? 22.484 7.711 16.984 1 92.69 126 THR B O 1
ATOM 2725 N N . MET B 1 127 ? 23.562 7.941 15.094 1 95.19 127 MET B N 1
ATOM 2726 C CA . MET B 1 127 ? 22.469 7.418 14.281 1 95.19 127 MET B CA 1
ATOM 2727 C C . MET B 1 127 ? 22.75 5.984 13.844 1 95.19 127 MET B C 1
ATOM 2729 O O . MET B 1 127 ? 23.844 5.684 13.359 1 95.19 127 MET B O 1
ATOM 2733 N N . THR B 1 128 ? 21.797 5.145 14.078 1 96.94 128 THR B N 1
ATOM 2734 C CA . THR B 1 128 ? 21.969 3.73 13.781 1 96.94 128 THR B CA 1
ATOM 2735 C C . THR B 1 128 ? 20.859 3.225 12.875 1 96.94 128 THR B C 1
ATOM 2737 O O . THR B 1 128 ? 19.688 3.547 13.078 1 96.94 128 THR B O 1
ATOM 2740 N N . VAL B 1 129 ? 21.25 2.463 11.867 1 97.25 129 VAL B N 1
ATOM 2741 C CA . VAL B 1 129 ? 20.281 1.823 10.984 1 97.25 129 VAL B CA 1
ATOM 2742 C C . VAL B 1 129 ? 19.594 0.665 11.719 1 97.25 129 VAL B C 1
ATOM 2744 O O . VAL B 1 129 ? 20.266 -0.218 12.25 1 97.25 129 VAL B O 1
ATOM 2747 N N . GLN B 1 130 ? 18.281 0.688 11.734 1 97.19 130 GLN B N 1
ATOM 2748 C CA . GLN B 1 130 ? 17.516 -0.335 12.438 1 97.19 130 GLN B CA 1
ATOM 2749 C C . GLN B 1 130 ? 17.062 -1.439 11.484 1 97.19 130 GLN B C 1
ATOM 2751 O O . GLN B 1 130 ? 16.891 -2.588 11.898 1 97.19 130 GLN B O 1
ATOM 2756 N N . SER B 1 131 ? 16.781 -1.163 10.32 1 97.62 131 SER B N 1
ATOM 2757 C CA . SER B 1 131 ? 16.359 -2.143 9.328 1 97.62 131 SER B CA 1
ATOM 2758 C C . SER B 1 131 ? 16.578 -1.626 7.91 1 97.62 131 SER B C 1
ATOM 2760 O O . SER B 1 131 ? 16.641 -0.415 7.688 1 97.62 131 SER B O 1
ATOM 2762 N N . LYS B 1 132 ? 16.781 -2.523 6.98 1 97.44 132 LYS B N 1
ATOM 2763 C CA . LYS B 1 132 ? 16.906 -2.277 5.547 1 97.44 132 LYS B CA 1
ATOM 2764 C C . LYS B 1 132 ? 16.141 -3.326 4.742 1 97.44 132 LYS B C 1
ATOM 2766 O O . LYS B 1 132 ? 16.188 -4.516 5.055 1 97.44 132 LYS B O 1
ATOM 2771 N N . VAL B 1 133 ? 15.406 -2.873 3.773 1 98.56 133 VAL B N 1
ATOM 2772 C CA . VAL B 1 133 ? 14.695 -3.779 2.873 1 98.56 133 VAL B CA 1
ATOM 2773 C C . VAL B 1 133 ? 14.82 -3.281 1.436 1 98.56 133 VAL B C 1
ATOM 2775 O O . VAL B 1 133 ? 14.555 -2.111 1.151 1 98.56 133 VAL B O 1
ATOM 2778 N N . LEU B 1 134 ? 15.242 -4.121 0.547 1 98.62 134 LEU B N 1
ATOM 2779 C CA . LEU B 1 134 ? 15.305 -3.826 -0.879 1 98.62 134 LEU B CA 1
ATOM 2780 C C . LEU B 1 134 ? 14.055 -4.336 -1.596 1 98.62 134 LEU B C 1
ATOM 2782 O O . LEU B 1 134 ? 13.641 -5.477 -1.393 1 98.62 134 LEU B O 1
ATOM 2786 N N . HIS B 1 135 ? 13.469 -3.49 -2.379 1 98.69 135 HIS B N 1
ATOM 2787 C CA . HIS B 1 135 ? 12.281 -3.852 -3.143 1 98.69 135 HIS B CA 1
ATOM 2788 C C . HIS B 1 135 ? 12.547 -3.781 -4.645 1 98.69 135 HIS B C 1
ATOM 2790 O O . HIS B 1 135 ? 13.211 -2.857 -5.117 1 98.69 135 HIS B O 1
ATOM 2796 N N . VAL B 1 136 ? 12.094 -4.73 -5.355 1 98.62 136 VAL B N 1
ATOM 2797 C CA . VAL B 1 136 ? 11.938 -4.664 -6.805 1 98.62 136 VAL B CA 1
ATOM 2798 C C . VAL B 1 136 ? 10.461 -4.723 -7.172 1 98.62 136 VAL B C 1
ATOM 2800 O O . VAL B 1 136 ? 9.773 -5.699 -6.867 1 98.62 136 VAL B O 1
ATOM 2803 N N . HIS B 1 137 ? 10.055 -3.672 -7.789 1 98.31 137 HIS B N 1
ATOM 2804 C CA . HIS B 1 137 ? 8.625 -3.535 -8.031 1 98.31 137 HIS B CA 1
ATOM 2805 C C . HIS B 1 137 ? 8.297 -3.666 -9.516 1 98.31 137 HIS B C 1
ATOM 2807 O O . HIS B 1 137 ? 8.969 -3.068 -10.352 1 98.31 137 HIS B O 1
ATOM 2813 N N . ASN B 1 138 ? 7.27 -4.438 -9.75 1 97.5 138 ASN B N 1
ATOM 2814 C CA . ASN B 1 138 ? 6.625 -4.551 -11.055 1 97.5 138 ASN B CA 1
ATOM 2815 C C . ASN B 1 138 ? 7.617 -4.965 -12.141 1 97.5 138 ASN B C 1
ATOM 2817 O O . ASN B 1 138 ? 7.719 -4.316 -13.18 1 97.5 138 ASN B O 1
ATOM 2821 N N . LEU B 1 139 ? 8.43 -5.918 -11.852 1 97.75 139 LEU B N 1
ATOM 2822 C CA . LEU B 1 139 ? 9.25 -6.578 -12.859 1 97.75 139 LEU B CA 1
ATOM 2823 C C . LEU B 1 139 ? 8.383 -7.387 -13.82 1 97.75 139 LEU B C 1
ATOM 2825 O O . LEU B 1 139 ? 7.754 -8.367 -13.414 1 97.75 139 LEU B O 1
ATOM 2829 N N . ARG B 1 140 ? 8.328 -7.012 -15.062 1 97.12 140 ARG B N 1
ATOM 2830 C CA . ARG B 1 140 ? 7.492 -7.645 -16.078 1 97.12 140 ARG B CA 1
ATOM 2831 C C . ARG B 1 140 ? 8.328 -8.516 -17.016 1 97.12 140 ARG B C 1
ATOM 2833 O O . ARG B 1 140 ? 9.234 -8.016 -17.688 1 97.12 140 ARG B O 1
ATOM 2840 N N . VAL B 1 141 ? 7.965 -9.734 -17.047 1 97.94 141 VAL B N 1
ATOM 2841 C CA . VAL B 1 141 ? 8.734 -10.688 -17.844 1 97.94 141 VAL B CA 1
ATOM 2842 C C . VAL B 1 141 ? 7.797 -11.664 -18.547 1 97.94 141 VAL B C 1
ATOM 2844 O O . VAL B 1 141 ? 6.816 -12.125 -17.953 1 97.94 141 VAL B O 1
ATOM 2847 N N . ALA B 1 142 ? 8.07 -11.945 -19.828 1 97.75 142 ALA B N 1
ATOM 2848 C CA . ALA B 1 142 ? 7.254 -12.875 -20.594 1 97.75 142 ALA B CA 1
ATOM 2849 C C . ALA B 1 142 ? 7.781 -14.305 -20.453 1 97.75 142 ALA B C 1
ATOM 2851 O O . ALA B 1 142 ? 8.992 -14.531 -20.531 1 97.75 142 ALA B O 1
ATOM 2852 N N . CYS B 1 143 ? 6.828 -15.273 -20.172 1 98.19 143 CYS B N 1
ATOM 2853 C CA . CYS B 1 143 ? 7.207 -16.688 -20.094 1 98.19 143 CYS B CA 1
ATOM 2854 C C . CYS B 1 143 ? 6.02 -17.578 -20.391 1 98.19 143 CYS B C 1
ATOM 2856 O O . CYS B 1 143 ? 4.891 -17.109 -20.516 1 98.19 143 CYS B O 1
ATOM 2858 N N . VAL B 1 144 ? 6.316 -18.844 -20.719 1 97.81 144 VAL B N 1
ATOM 2859 C CA . VAL B 1 144 ? 5.27 -19.859 -20.797 1 97.81 144 VAL B CA 1
ATOM 2860 C C . VAL B 1 144 ? 4.871 -20.328 -19.406 1 97.81 144 VAL B C 1
ATOM 2862 O O . VAL B 1 144 ? 5.727 -20.688 -18.594 1 97.81 144 VAL B O 1
ATOM 2865 N N . LEU B 1 145 ? 3.574 -20.234 -19.109 1 97.44 145 LEU B N 1
ATOM 2866 C CA . LEU B 1 145 ? 3.117 -20.531 -17.766 1 97.44 145 LEU B CA 1
ATOM 2867 C C . LEU B 1 145 ? 1.649 -20.938 -17.75 1 97.44 145 LEU B C 1
ATOM 2869 O O . LEU B 1 145 ? 0.804 -20.25 -18.328 1 97.44 145 LEU B O 1
ATOM 2873 N N . GLY B 1 146 ? 1.453 -22.062 -17.188 1 95.38 146 GLY B N 1
ATOM 2874 C CA . GLY B 1 146 ? 0.053 -22.406 -17 1 95.38 146 GLY B CA 1
ATOM 2875 C C . GLY B 1 146 ? -0.232 -23.875 -17.234 1 95.38 146 GLY B C 1
ATOM 2876 O O . GLY B 1 146 ? 0.536 -24.562 -17.906 1 95.38 146 GLY B O 1
ATOM 2877 N N . VAL B 1 147 ? -1.402 -24.375 -16.75 1 93.56 147 VAL B N 1
ATOM 2878 C CA . VAL B 1 147 ? -1.771 -25.781 -16.828 1 93.56 147 VAL B CA 1
ATOM 2879 C C . VAL B 1 147 ? -2.607 -26.031 -18.078 1 93.56 147 VAL B C 1
ATOM 2881 O O . VAL B 1 147 ? -2.73 -27.172 -18.531 1 93.56 147 VAL B O 1
ATOM 2884 N N . ASN B 1 148 ? -3.154 -24.969 -18.594 1 92.25 148 ASN B N 1
ATOM 2885 C CA . ASN B 1 148 ? -4.027 -25.141 -19.75 1 92.25 148 ASN B CA 1
ATOM 2886 C C . ASN B 1 148 ? -3.234 -25.188 -21.047 1 92.25 148 ASN B C 1
ATOM 2888 O O . ASN B 1 148 ? -2.25 -24.453 -21.203 1 92.25 148 ASN B O 1
ATOM 2892 N N . ASP B 1 149 ? -3.75 -25.906 -22.016 1 94.06 149 ASP B N 1
ATOM 2893 C CA . ASP B 1 149 ? -3.037 -26.109 -23.266 1 94.06 149 ASP B CA 1
ATOM 2894 C C . ASP B 1 149 ? -2.807 -24.781 -23.984 1 94.06 149 ASP B C 1
ATOM 2896 O O . ASP B 1 149 ? -1.726 -24.547 -24.531 1 94.06 149 ASP B O 1
ATOM 2900 N N . HIS B 1 150 ? -3.768 -23.938 -24.016 1 93.38 150 HIS B N 1
ATOM 2901 C CA . HIS B 1 150 ? -3.658 -22.703 -24.766 1 93.38 150 HIS B CA 1
ATOM 2902 C C . HIS B 1 150 ? -2.602 -21.781 -24.156 1 93.38 150 HIS B C 1
ATOM 2904 O O . HIS B 1 150 ? -2.033 -20.938 -24.859 1 93.38 150 HIS B O 1
ATOM 2910 N N . GLU B 1 151 ? -2.322 -21.922 -22.922 1 93.38 151 GLU B N 1
ATOM 2911 C CA . GLU B 1 151 ? -1.343 -21.094 -22.219 1 93.38 151 GLU B CA 1
ATOM 2912 C C . GLU B 1 151 ? 0.083 -21.516 -22.562 1 93.38 151 GLU B C 1
ATOM 2914 O O . GLU B 1 151 ? 1.043 -20.828 -22.203 1 93.38 151 GLU B O 1
ATOM 2919 N N . ARG B 1 152 ? 0.188 -22.641 -23.234 1 94.62 152 ARG B N 1
ATOM 2920 C CA . ARG B 1 152 ? 1.514 -23.203 -23.453 1 94.62 152 ARG B CA 1
ATOM 2921 C C . ARG B 1 152 ? 1.985 -22.953 -24.875 1 94.62 152 ARG B C 1
ATOM 2923 O O . ARG B 1 152 ? 3.094 -23.344 -25.25 1 94.62 152 ARG B O 1
ATOM 2930 N N . THR B 1 153 ? 1.16 -22.266 -25.594 1 94.44 153 THR B N 1
ATOM 2931 C CA . THR B 1 153 ? 1.453 -22.047 -27 1 94.44 153 THR B CA 1
ATOM 2932 C C . THR B 1 153 ? 2.27 -20.766 -27.188 1 94.44 153 THR B C 1
ATOM 2934 O O . THR B 1 153 ? 2.842 -20.547 -28.25 1 94.44 153 THR B O 1
ATOM 2937 N N . GLY B 1 154 ? 2.352 -19.906 -26.203 1 94.69 154 GLY B N 1
ATOM 2938 C CA . GLY B 1 154 ? 3.096 -18.656 -26.266 1 94.69 154 GLY B CA 1
ATOM 2939 C C . GLY B 1 154 ? 3.414 -18.094 -24.891 1 94.69 154 GLY B C 1
ATOM 2940 O O . GLY B 1 154 ? 2.887 -18.562 -23.875 1 94.69 154 GLY B O 1
ATOM 2941 N N . LYS B 1 155 ? 4.207 -17.109 -24.984 1 97.19 155 LYS B N 1
ATOM 2942 C CA . LYS B 1 155 ? 4.609 -16.484 -23.719 1 97.19 155 LYS B CA 1
ATOM 2943 C C . LYS B 1 155 ? 3.57 -15.453 -23.266 1 97.19 155 LYS B C 1
ATOM 2945 O O . LYS B 1 155 ? 2.938 -14.797 -24.094 1 97.19 155 LYS B O 1
ATOM 2950 N N . GLN B 1 156 ? 3.363 -15.391 -22.031 1 96.75 156 GLN B N 1
ATOM 2951 C CA . GLN B 1 156 ? 2.529 -14.367 -21.406 1 96.75 156 GLN B CA 1
ATOM 2952 C C . GLN B 1 156 ? 3.326 -13.547 -20.391 1 96.75 156 GLN B C 1
ATOM 2954 O O . GLN B 1 156 ? 4.277 -14.047 -19.781 1 96.75 156 GLN B O 1
ATOM 2959 N N . LEU B 1 157 ? 2.887 -12.305 -20.203 1 95.56 157 LEU B N 1
ATOM 2960 C CA . LEU B 1 157 ? 3.553 -11.453 -19.219 1 95.56 157 LEU B CA 1
ATOM 2961 C C . LEU B 1 157 ? 3.162 -11.852 -17.797 1 95.56 157 LEU B C 1
ATOM 2963 O O . LEU B 1 157 ? 1.993 -12.125 -17.531 1 95.56 157 LEU B O 1
ATOM 2967 N N . VAL B 1 158 ? 4.156 -11.93 -16.953 1 97.62 158 VAL B N 1
ATOM 2968 C CA . VAL B 1 158 ? 3.943 -11.992 -15.516 1 97.62 158 VAL B CA 1
ATOM 2969 C C . VAL B 1 158 ? 4.59 -10.789 -14.836 1 97.62 158 VAL B C 1
ATOM 2971 O O . VAL B 1 158 ? 5.504 -10.172 -15.391 1 97.62 158 VAL B O 1
ATOM 2974 N N . ALA B 1 159 ? 4.016 -10.383 -13.75 1 97.44 159 ALA B N 1
ATOM 2975 C CA . ALA B 1 159 ? 4.566 -9.289 -12.953 1 97.44 159 ALA B CA 1
ATOM 2976 C C . ALA B 1 159 ? 5.121 -9.805 -11.625 1 97.44 159 ALA B C 1
ATOM 2978 O O . ALA B 1 159 ? 4.426 -10.516 -10.891 1 97.44 159 ALA B O 1
ATOM 2979 N N . LEU B 1 160 ? 6.316 -9.484 -11.32 1 98.31 160 LEU B N 1
ATOM 2980 C CA . LEU B 1 160 ? 6.957 -9.906 -10.078 1 98.31 160 LEU B CA 1
ATOM 2981 C C . LEU B 1 160 ? 7.176 -8.711 -9.148 1 98.31 160 LEU B C 1
ATOM 2983 O O . LEU B 1 160 ? 7.555 -7.629 -9.602 1 98.31 160 LEU B O 1
ATOM 2987 N N . ASN B 1 161 ? 6.957 -8.891 -7.902 1 98.5 161 ASN B N 1
ATOM 2988 C CA . ASN B 1 161 ? 7.355 -7.996 -6.824 1 98.5 161 ASN B CA 1
ATOM 2989 C C . ASN B 1 161 ? 8.188 -8.719 -5.77 1 98.5 161 ASN B C 1
ATOM 2991 O O . ASN B 1 161 ? 7.801 -9.789 -5.297 1 98.5 161 ASN B O 1
ATOM 2995 N N . LEU B 1 162 ? 9.289 -8.117 -5.441 1 98.75 162 LEU B N 1
ATOM 2996 C CA . LEU B 1 162 ? 10.242 -8.758 -4.535 1 98.75 162 LEU B CA 1
ATOM 2997 C C . LEU B 1 162 ? 10.523 -7.863 -3.33 1 98.75 162 LEU B C 1
ATOM 2999 O O . LEU B 1 162 ? 10.75 -6.66 -3.479 1 98.75 162 LEU B O 1
ATOM 3003 N N . ASP B 1 163 ? 10.445 -8.367 -2.156 1 98.81 163 ASP B N 1
ATOM 3004 C CA . ASP B 1 163 ? 11.008 -7.789 -0.939 1 98.81 163 ASP B CA 1
ATOM 3005 C C . ASP B 1 163 ? 12.188 -8.609 -0.436 1 98.81 163 ASP B C 1
ATOM 3007 O O . ASP B 1 163 ? 12.047 -9.797 -0.137 1 98.81 163 ASP B O 1
ATOM 3011 N N . LEU B 1 164 ? 13.273 -7.98 -0.354 1 98.69 164 LEU B N 1
ATOM 3012 C CA . LEU B 1 164 ? 14.523 -8.695 -0.145 1 98.69 164 LEU B CA 1
ATOM 3013 C C . LEU B 1 164 ? 15.234 -8.195 1.107 1 98.69 164 LEU B C 1
ATOM 3015 O O . LEU B 1 164 ? 15.453 -6.992 1.266 1 98.69 164 LEU B O 1
ATOM 3019 N N . TYR B 1 165 ? 15.633 -9.141 1.958 1 97.94 165 TYR B N 1
ATOM 3020 C CA . TYR B 1 165 ? 16.281 -8.828 3.229 1 97.94 165 TYR B CA 1
ATOM 3021 C C . TYR B 1 165 ? 17.656 -9.461 3.314 1 97.94 165 TYR B C 1
ATOM 3023 O O . TYR B 1 165 ? 17.891 -10.547 2.783 1 97.94 165 TYR B O 1
ATOM 3031 N N . GLY B 1 166 ? 18.562 -8.711 3.979 1 95.56 166 GLY B N 1
ATOM 3032 C CA . GLY B 1 166 ? 19.859 -9.266 4.355 1 95.56 166 GLY B CA 1
ATOM 3033 C C . GLY B 1 166 ? 20.781 -9.492 3.172 1 95.56 166 GLY B C 1
ATOM 3034 O O . GLY B 1 166 ? 21.531 -10.477 3.141 1 95.56 166 GLY B O 1
ATOM 3035 N N . GLY B 1 167 ? 20.75 -8.703 2.203 1 90.19 167 GLY B N 1
ATOM 3036 C CA . GLY B 1 167 ? 21.672 -8.812 1.084 1 90.19 167 GLY B CA 1
ATOM 3037 C C . GLY B 1 167 ? 23 -8.141 1.344 1 90.19 167 GLY B C 1
ATOM 3038 O O . GLY B 1 167 ? 23.094 -7.242 2.186 1 90.19 167 GLY B O 1
ATOM 3039 N N . ASN B 1 168 ? 23.984 -8.656 0.623 1 87.75 168 ASN B N 1
ATOM 3040 C CA . ASN B 1 168 ? 25.297 -8.016 0.695 1 87.75 168 ASN B CA 1
ATOM 3041 C C . ASN B 1 168 ? 25.328 -6.715 -0.096 1 87.75 168 ASN B C 1
ATOM 3043 O O . ASN B 1 168 ? 24.703 -6.609 -1.152 1 87.75 168 ASN B O 1
ATOM 3047 N N . LEU B 1 169 ? 26.109 -5.836 0.51 1 84.75 169 LEU B N 1
ATOM 3048 C CA . LEU B 1 169 ? 26.281 -4.57 -0.195 1 84.75 169 LEU B CA 1
ATOM 3049 C C . LEU B 1 169 ? 27.359 -4.684 -1.271 1 84.75 169 LEU B C 1
ATOM 3051 O O . LEU B 1 169 ? 28.484 -5.098 -0.986 1 84.75 169 LEU B O 1
ATOM 3055 N N . PRO B 1 170 ? 26.938 -4.312 -2.438 1 88.5 170 PRO B N 1
ATOM 3056 C CA . PRO B 1 170 ? 27.953 -4.289 -3.488 1 88.5 170 PRO B CA 1
ATOM 3057 C C . PRO B 1 170 ? 28.875 -3.066 -3.393 1 88.5 170 PRO B C 1
ATOM 3059 O O . PRO B 1 170 ? 28.562 -2.119 -2.664 1 88.5 170 PRO B O 1
ATOM 3062 N N . ALA B 1 171 ? 29.984 -3.17 -4.094 1 92.5 171 ALA B N 1
ATOM 3063 C CA . ALA B 1 171 ? 30.844 -1.99 -4.188 1 92.5 171 ALA B CA 1
ATOM 3064 C C . ALA B 1 171 ? 30.125 -0.853 -4.91 1 92.5 171 ALA B C 1
ATOM 3066 O O . ALA B 1 171 ? 30.156 0.297 -4.465 1 92.5 171 ALA B O 1
ATOM 3067 N N . LYS B 1 172 ? 29.484 -1.243 -6.016 1 96.44 172 LYS B N 1
ATOM 3068 C CA . LYS B 1 172 ? 28.672 -0.314 -6.785 1 96.44 172 LYS B CA 1
ATOM 3069 C C . LYS B 1 172 ? 27.375 -0.984 -7.27 1 96.44 172 LYS B C 1
ATOM 3071 O O . LYS B 1 172 ? 27.422 -2.086 -7.82 1 96.44 172 LYS B O 1
ATOM 3076 N N . THR B 1 173 ? 26.266 -0.36 -7.027 1 95.56 173 THR B N 1
ATOM 3077 C CA . THR B 1 173 ? 24.984 -0.939 -7.41 1 95.56 173 THR B CA 1
ATOM 3078 C C . THR B 1 173 ? 24.844 -0.987 -8.93 1 95.56 173 THR B C 1
ATOM 3080 O O . THR B 1 173 ? 25.125 -0.006 -9.617 1 95.56 173 THR B O 1
ATOM 3083 N N . ASP B 1 174 ? 24.5 -2.072 -9.477 1 97.75 174 ASP B N 1
ATOM 3084 C CA . ASP B 1 174 ? 24.109 -2.338 -10.859 1 97.75 174 ASP B CA 1
ATOM 3085 C C . ASP B 1 174 ? 22.922 -3.301 -10.914 1 97.75 174 ASP B C 1
ATOM 3087 O O . ASP B 1 174 ? 23.094 -4.488 -11.203 1 97.75 174 ASP B O 1
ATOM 3091 N N . TYR B 1 175 ? 21.766 -2.719 -10.711 1 97.56 175 TYR B N 1
ATOM 3092 C CA . TYR B 1 175 ? 20.594 -3.559 -10.492 1 97.56 175 TYR B CA 1
ATOM 3093 C C . TYR B 1 175 ? 20.203 -4.281 -11.773 1 97.56 175 TYR B C 1
ATOM 3095 O O . TYR B 1 175 ? 19.656 -5.391 -11.727 1 97.56 175 TYR B O 1
ATOM 3103 N N . GLN B 1 176 ? 20.391 -3.646 -12.922 1 97.5 176 GLN B N 1
ATOM 3104 C CA . GLN B 1 176 ? 20.125 -4.352 -14.172 1 97.5 176 GLN B CA 1
ATOM 3105 C C . GLN B 1 176 ? 20.938 -5.637 -14.266 1 97.5 176 GLN B C 1
ATOM 3107 O O . GLN B 1 176 ? 20.422 -6.684 -14.648 1 97.5 176 GLN B O 1
ATOM 3112 N N . LYS B 1 177 ? 22.172 -5.523 -13.906 1 97.62 177 LYS B N 1
ATOM 3113 C CA . LYS B 1 177 ? 23.047 -6.695 -13.891 1 97.62 177 LYS B CA 1
ATOM 3114 C C . LYS B 1 177 ? 22.656 -7.652 -12.766 1 97.62 177 LYS B C 1
ATOM 3116 O O . LYS B 1 177 ? 22.562 -8.859 -12.984 1 97.62 177 LYS B O 1
ATOM 3121 N N . ASP B 1 178 ? 22.391 -7.164 -11.586 1 96.81 178 ASP B N 1
ATOM 3122 C CA . ASP B 1 178 ? 22.172 -7.969 -10.391 1 96.81 178 ASP B CA 1
ATOM 3123 C C . ASP B 1 178 ? 20.906 -8.82 -10.539 1 96.81 178 ASP B C 1
ATOM 3125 O O . ASP B 1 178 ? 20.844 -9.938 -10.023 1 96.81 178 ASP B O 1
ATOM 3129 N N . PHE B 1 179 ? 19.891 -8.266 -11.242 1 97.94 179 PHE B N 1
ATOM 3130 C CA . PHE B 1 179 ? 18.625 -8.992 -11.312 1 97.94 179 PHE B CA 1
ATOM 3131 C C . PHE B 1 179 ? 18.438 -9.633 -12.68 1 97.94 179 PHE B C 1
ATOM 3133 O O . PHE B 1 179 ? 17.391 -10.242 -12.953 1 97.94 179 PHE B O 1
ATOM 3140 N N . ALA B 1 180 ? 19.422 -9.547 -13.57 1 97.94 180 ALA B N 1
ATOM 3141 C CA . ALA B 1 180 ? 19.391 -10.203 -14.875 1 97.94 180 ALA B CA 1
ATOM 3142 C C . ALA B 1 180 ? 19.172 -11.711 -14.727 1 97.94 180 ALA B C 1
ATOM 3144 O O . ALA B 1 180 ? 18.406 -12.312 -15.492 1 97.94 180 ALA B O 1
ATOM 3145 N N . PRO B 1 181 ? 19.781 -12.383 -13.711 1 98.56 181 PRO B N 1
ATOM 3146 C CA . PRO B 1 181 ? 19.531 -13.82 -13.562 1 98.56 181 PRO B CA 1
ATOM 3147 C C . PRO B 1 181 ? 18.078 -14.148 -13.25 1 98.56 181 PRO B C 1
ATOM 3149 O O . PRO B 1 181 ? 17.578 -15.195 -13.656 1 98.56 181 PRO B O 1
ATOM 3152 N N . VAL B 1 182 ? 17.406 -13.312 -12.477 1 98.75 182 VAL B N 1
ATOM 3153 C CA . VAL B 1 182 ? 15.992 -13.516 -12.164 1 98.75 182 VAL B CA 1
ATOM 3154 C C . VAL B 1 182 ? 15.164 -13.406 -13.445 1 98.75 182 VAL B C 1
ATOM 3156 O O . VAL B 1 182 ? 14.32 -14.258 -13.719 1 98.75 182 VAL B O 1
ATOM 3159 N N . ILE B 1 183 ? 15.422 -12.383 -14.211 1 98.44 183 ILE B N 1
ATOM 3160 C CA . ILE B 1 183 ? 14.719 -12.148 -15.469 1 98.44 183 ILE B CA 1
ATOM 3161 C C . ILE B 1 183 ? 14.93 -13.328 -16.406 1 98.44 183 ILE B C 1
ATOM 3163 O O . ILE B 1 183 ? 13.969 -13.852 -16.984 1 98.44 183 ILE B O 1
ATOM 3167 N N . LYS B 1 184 ? 16.172 -13.758 -16.531 1 98.62 184 LYS B N 1
ATOM 3168 C CA . LYS B 1 184 ? 16.516 -14.875 -17.406 1 98.62 184 LYS B CA 1
ATOM 3169 C C . LYS B 1 184 ? 15.82 -16.156 -16.953 1 98.62 184 LYS B C 1
ATOM 3171 O O . LYS B 1 184 ? 15.297 -16.906 -17.781 1 98.62 184 LYS B O 1
ATOM 3176 N N . LEU B 1 185 ? 15.828 -16.391 -15.664 1 98.75 185 LEU B N 1
ATOM 3177 C CA . LEU B 1 185 ? 15.156 -17.578 -15.125 1 98.75 185 LEU B CA 1
ATOM 3178 C C . LEU B 1 185 ? 13.688 -17.594 -15.523 1 98.75 185 LEU B C 1
ATOM 3180 O O . LEU B 1 185 ? 13.188 -18.609 -16.016 1 98.75 185 LEU B O 1
ATOM 3184 N N . VAL B 1 186 ? 13 -16.5 -15.336 1 98.75 186 VAL B N 1
ATOM 3185 C CA . VAL B 1 186 ? 11.57 -16.406 -15.633 1 98.75 186 VAL B CA 1
ATOM 3186 C C . VAL B 1 186 ? 11.344 -16.562 -17.141 1 98.75 186 VAL B C 1
ATOM 3188 O O . VAL B 1 186 ? 10.5 -17.359 -17.562 1 98.75 186 VAL B O 1
ATOM 3191 N N . GLU B 1 187 ? 12.125 -15.898 -17.906 1 98.12 187 GLU B N 1
ATOM 3192 C CA . GLU B 1 187 ? 11.992 -15.93 -19.359 1 98.12 187 GLU B CA 1
ATOM 3193 C C . GLU B 1 187 ? 12.156 -17.344 -19.906 1 98.12 187 GLU B C 1
ATOM 3195 O O . GLU B 1 187 ? 11.5 -17.734 -20.875 1 98.12 187 GLU B O 1
ATOM 3200 N N . ASP B 1 188 ? 13.023 -18.109 -19.297 1 98.12 188 ASP B N 1
ATOM 3201 C CA . ASP B 1 188 ? 13.391 -19.422 -19.797 1 98.12 188 ASP B CA 1
ATOM 3202 C C . ASP B 1 188 ? 12.484 -20.5 -19.219 1 98.12 188 ASP B C 1
ATOM 3204 O O . ASP B 1 188 ? 12.555 -21.672 -19.641 1 98.12 188 ASP B O 1
ATOM 3208 N N . SER B 1 189 ? 11.625 -20.109 -18.359 1 97.25 189 SER B N 1
ATOM 3209 C CA . SER B 1 189 ? 10.852 -21.125 -17.641 1 97.25 189 SER B CA 1
ATOM 3210 C C . SER B 1 189 ? 9.602 -21.516 -18.422 1 97.25 189 SER B C 1
ATOM 3212 O O . SER B 1 189 ? 9.219 -20.828 -19.375 1 97.25 189 SER B O 1
ATOM 3214 N N . SER B 1 190 ? 9.086 -22.672 -18.078 1 97.56 190 SER B N 1
ATOM 3215 C CA . SER B 1 190 ? 7.824 -23.172 -18.609 1 97.56 190 SER B CA 1
ATOM 3216 C C . SER B 1 190 ? 7.062 -23.969 -17.562 1 97.56 190 SER B C 1
ATOM 3218 O O . SER B 1 190 ? 6.648 -25.109 -17.828 1 97.56 190 SER B O 1
ATOM 3220 N N . TYR B 1 191 ? 6.855 -23.391 -16.453 1 97.75 191 TYR B N 1
ATOM 3221 C CA . TYR B 1 191 ? 6.188 -24.047 -15.352 1 97.75 191 TYR B CA 1
ATOM 3222 C C . TYR B 1 191 ? 4.688 -24.172 -15.602 1 97.75 191 TYR B C 1
ATOM 3224 O O . TYR B 1 191 ? 4.121 -23.391 -16.375 1 97.75 191 TYR B O 1
ATOM 3232 N N . LEU B 1 192 ? 4.109 -25.094 -14.945 1 97.31 192 LEU B N 1
ATOM 3233 C CA . LEU B 1 192 ? 2.658 -25.25 -14.992 1 97.31 192 LEU B CA 1
ATOM 3234 C C . LEU B 1 192 ? 1.989 -24.312 -13.984 1 97.31 192 LEU B C 1
ATOM 3236 O O . LEU B 1 192 ? 0.892 -23.812 -14.234 1 97.31 192 LEU B O 1
ATOM 3240 N N . THR B 1 193 ? 2.645 -24.078 -12.859 1 97 193 THR B N 1
ATOM 3241 C CA . THR B 1 193 ? 2.004 -23.344 -11.781 1 97 193 THR B CA 1
ATOM 3242 C C . THR B 1 193 ? 2.803 -22.078 -11.438 1 97 193 THR B C 1
ATOM 3244 O O . THR B 1 193 ? 4.031 -22.078 -11.547 1 97 193 THR B O 1
ATOM 3247 N N . LEU B 1 194 ? 2.074 -21.031 -10.969 1 97.88 194 LEU B N 1
ATOM 3248 C CA . LEU B 1 194 ? 2.707 -19.844 -10.414 1 97.88 194 LEU B CA 1
ATOM 3249 C C . LEU B 1 194 ? 3.586 -20.188 -9.219 1 97.88 194 LEU B C 1
ATOM 3251 O O . LEU B 1 194 ? 4.652 -19.594 -9.031 1 97.88 194 LEU B O 1
ATOM 3255 N N . GLU B 1 195 ? 3.137 -21.172 -8.461 1 97.94 195 GLU B N 1
ATOM 3256 C CA . GLU B 1 195 ? 3.828 -21.578 -7.238 1 97.94 195 GLU B CA 1
ATOM 3257 C C . GLU B 1 195 ? 5.227 -22.109 -7.547 1 97.94 195 GLU B C 1
ATOM 3259 O O . GLU B 1 195 ? 6.188 -21.766 -6.852 1 97.94 195 GLU B O 1
ATOM 3264 N N . ALA B 1 196 ? 5.293 -22.875 -8.562 1 98.44 196 ALA B N 1
ATOM 3265 C CA . ALA B 1 196 ? 6.59 -23.438 -8.945 1 98.44 196 ALA B CA 1
ATOM 3266 C C . ALA B 1 196 ? 7.535 -22.344 -9.43 1 98.44 196 ALA B C 1
ATOM 3268 O O . ALA B 1 196 ? 8.727 -22.344 -9.094 1 98.44 196 ALA B O 1
ATOM 3269 N N . LEU B 1 197 ? 6.996 -21.453 -10.227 1 98.62 197 LEU B N 1
ATOM 3270 C CA . LEU B 1 197 ? 7.801 -20.328 -10.68 1 98.62 197 LEU B CA 1
ATOM 3271 C C . LEU B 1 197 ? 8.266 -19.484 -9.5 1 98.62 197 LEU B C 1
ATOM 3273 O O . LEU B 1 197 ? 9.438 -19.109 -9.414 1 98.62 197 LEU B O 1
ATOM 3277 N N . CYS B 1 198 ? 7.375 -19.203 -8.609 1 98.38 198 CYS B N 1
ATOM 3278 C CA . CYS B 1 198 ? 7.672 -18.422 -7.414 1 98.38 198 CYS B CA 1
ATOM 3279 C C . CYS B 1 198 ? 8.758 -19.094 -6.578 1 98.38 198 CYS B C 1
ATOM 3281 O O . CYS B 1 198 ? 9.68 -18.422 -6.102 1 98.38 198 CYS B O 1
ATOM 3283 N N . TRP B 1 199 ? 8.625 -20.328 -6.426 1 97.81 199 TRP B N 1
ATOM 3284 C CA . TRP B 1 199 ? 9.602 -21.109 -5.676 1 97.81 199 TRP B CA 1
ATOM 3285 C C . TRP B 1 199 ? 10.977 -21.031 -6.324 1 97.81 199 TRP B C 1
ATOM 3287 O O . TRP B 1 199 ? 11.984 -20.844 -5.641 1 97.81 199 TRP B O 1
ATOM 3297 N N . ALA B 1 200 ? 11.031 -21.172 -7.605 1 98.5 200 ALA B N 1
ATOM 3298 C CA . ALA B 1 200 ? 12.297 -21.094 -8.336 1 98.5 200 ALA B CA 1
ATOM 3299 C C . ALA B 1 200 ? 12.961 -19.734 -8.156 1 98.5 200 ALA B C 1
ATOM 3301 O O . ALA B 1 200 ? 14.172 -19.656 -7.949 1 98.5 200 ALA B O 1
ATOM 3302 N N . VAL B 1 201 ? 12.172 -18.703 -8.234 1 98.75 201 VAL B N 1
ATOM 3303 C CA . VAL B 1 201 ? 12.688 -17.344 -8.07 1 98.75 201 VAL B CA 1
ATOM 3304 C C . VAL B 1 201 ? 13.211 -17.172 -6.648 1 98.75 201 VAL B C 1
ATOM 3306 O O . VAL B 1 201 ? 14.305 -16.641 -6.445 1 98.75 201 VAL B O 1
ATOM 3309 N N . ALA B 1 202 ? 12.461 -17.641 -5.668 1 98.44 202 ALA B N 1
ATOM 3310 C CA . ALA B 1 202 ? 12.883 -17.547 -4.273 1 98.44 202 ALA B CA 1
ATOM 3311 C C . ALA B 1 202 ? 14.219 -18.234 -4.051 1 98.44 202 ALA B C 1
ATOM 3313 O O . ALA B 1 202 ? 15.109 -17.688 -3.395 1 98.44 202 ALA B O 1
ATOM 3314 N N . LYS B 1 203 ? 14.344 -19.391 -4.613 1 98.19 203 LYS B N 1
ATOM 3315 C CA . LYS B 1 203 ? 15.586 -20.141 -4.477 1 98.19 203 LYS B CA 1
ATOM 3316 C C . LYS B 1 203 ? 16.766 -19.391 -5.09 1 98.19 203 LYS B C 1
ATOM 3318 O O . LYS B 1 203 ? 17.844 -19.312 -4.496 1 98.19 203 LYS B O 1
ATOM 3323 N N . LEU B 1 204 ? 16.562 -18.859 -6.246 1 98.44 204 LEU B N 1
ATOM 3324 C CA . LEU B 1 204 ? 17.625 -18.109 -6.918 1 98.44 204 LEU B CA 1
ATOM 3325 C C . LEU B 1 204 ? 18.047 -16.906 -6.086 1 98.44 204 LEU B C 1
ATOM 3327 O O . LEU B 1 204 ? 19.234 -16.641 -5.938 1 98.44 204 LEU B O 1
ATOM 3331 N N . LEU B 1 205 ? 17.109 -16.188 -5.523 1 98.44 205 LEU B N 1
ATOM 3332 C CA . LEU B 1 205 ? 17.406 -14.984 -4.742 1 98.44 205 LEU B CA 1
ATOM 3333 C C . LEU B 1 205 ? 18.203 -15.328 -3.49 1 98.44 205 LEU B C 1
ATOM 3335 O O . LEU B 1 205 ? 19.109 -14.586 -3.109 1 98.44 205 LEU B O 1
ATOM 3339 N N . ILE B 1 206 ? 17.859 -16.438 -2.889 1 97.94 206 ILE B N 1
ATOM 3340 C CA . ILE B 1 206 ? 18.5 -16.812 -1.63 1 97.94 206 ILE B CA 1
ATOM 3341 C C . ILE B 1 206 ? 19.828 -17.484 -1.911 1 97.94 206 ILE B C 1
ATOM 3343 O O . ILE B 1 206 ? 20.859 -17.094 -1.363 1 97.94 206 ILE B O 1
ATOM 3347 N N . LEU B 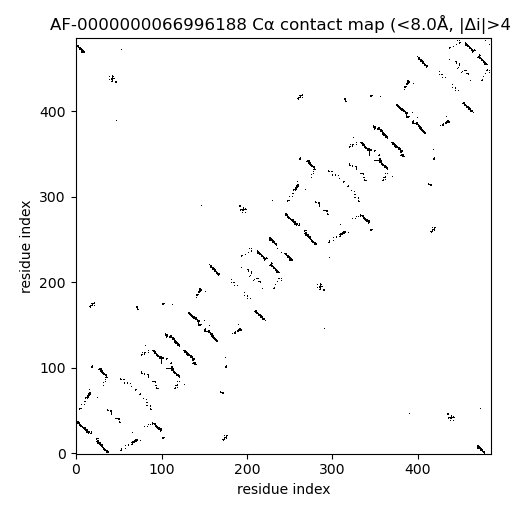1 207 ? 19.844 -18.453 -2.807 1 97.12 207 LEU B N 1
ATOM 3348 C CA . LEU B 1 207 ? 21.047 -19.266 -3.041 1 97.12 207 LEU B CA 1
ATOM 3349 C C . LEU B 1 207 ? 22 -18.547 -4.008 1 97.12 207 LEU B C 1
ATOM 3351 O O . LEU B 1 207 ? 23.219 -18.656 -3.883 1 97.12 207 LEU B O 1
ATOM 3355 N N . GLY B 1 208 ? 21.469 -17.875 -4.984 1 96 208 GLY B N 1
ATOM 3356 C CA . GLY B 1 208 ? 22.281 -17.25 -6.02 1 96 208 GLY B CA 1
ATOM 3357 C C . GLY B 1 208 ? 22.703 -15.836 -5.68 1 96 208 GLY B C 1
ATOM 3358 O O . GLY B 1 208 ? 23.828 -15.43 -5.961 1 96 208 GLY B O 1
ATOM 3359 N N . LEU B 1 209 ? 21.797 -15.109 -5.059 1 96.06 209 LEU B N 1
ATOM 3360 C CA . LEU B 1 209 ? 22.062 -13.695 -4.836 1 96.06 209 LEU B CA 1
ATOM 3361 C C . LEU B 1 209 ? 22.266 -13.406 -3.354 1 96.06 209 LEU B C 1
ATOM 3363 O O . LEU B 1 209 ? 22.469 -12.25 -2.961 1 96.06 209 LEU B O 1
ATOM 3367 N N . ALA B 1 210 ? 22.234 -14.414 -2.488 1 96 210 ALA B N 1
ATOM 3368 C CA . ALA B 1 210 ? 22.672 -14.422 -1.097 1 96 210 ALA B CA 1
ATOM 3369 C C . ALA B 1 210 ? 21.797 -13.492 -0.243 1 96 210 ALA B C 1
ATOM 3371 O O . ALA B 1 210 ? 22.312 -12.805 0.644 1 96 210 ALA B O 1
ATOM 3372 N N . PHE B 1 211 ? 20.516 -13.352 -0.535 1 97.81 211 PHE B N 1
ATOM 3373 C CA . PHE B 1 211 ? 19.578 -12.719 0.395 1 97.81 211 PHE B CA 1
ATOM 3374 C C . PHE B 1 211 ? 19.188 -13.688 1.499 1 97.81 211 PHE B C 1
ATOM 3376 O O . PHE B 1 211 ? 19.031 -14.891 1.257 1 97.81 211 PHE B O 1
ATOM 3383 N N . SER B 1 212 ? 19 -13.195 2.693 1 97.56 212 SER B N 1
ATOM 3384 C CA . SER B 1 212 ? 18.703 -14.07 3.824 1 97.56 212 SER B CA 1
ATOM 3385 C C . SER B 1 212 ? 17.219 -14.445 3.85 1 97.56 212 SER B C 1
ATOM 3387 O O . SER B 1 212 ? 16.859 -15.539 4.297 1 97.56 212 SER B O 1
ATOM 3389 N N . THR B 1 213 ? 16.375 -13.547 3.555 1 98.12 213 THR B N 1
ATOM 3390 C CA . THR B 1 213 ? 14.93 -13.734 3.504 1 98.12 213 THR B CA 1
ATOM 3391 C C . THR B 1 213 ? 14.328 -12.992 2.318 1 98.12 213 THR B C 1
ATOM 3393 O O . THR B 1 213 ? 14.711 -11.852 2.033 1 98.12 213 THR B O 1
ATOM 3396 N N . VAL B 1 214 ? 13.383 -13.656 1.635 1 98.5 214 VAL B N 1
ATOM 3397 C CA . VAL B 1 214 ? 12.781 -13.031 0.46 1 98.5 214 VAL B CA 1
ATOM 3398 C C . VAL B 1 214 ? 11.266 -13.227 0.493 1 98.5 214 VAL B C 1
ATOM 3400 O O . VAL B 1 214 ? 10.781 -14.266 0.942 1 98.5 214 VAL B O 1
ATOM 3403 N N . ARG B 1 215 ? 10.531 -12.203 0.142 1 98.75 215 ARG B N 1
ATOM 3404 C CA . ARG B 1 215 ? 9.117 -12.281 -0.202 1 98.75 215 ARG B CA 1
ATOM 3405 C C . ARG B 1 215 ? 8.906 -12.078 -1.699 1 98.75 215 ARG B C 1
ATOM 3407 O O . ARG B 1 215 ? 9.266 -11.031 -2.246 1 98.75 215 ARG B O 1
ATOM 3414 N N . VAL B 1 216 ? 8.383 -13.07 -2.344 1 98.75 216 VAL B N 1
ATOM 3415 C CA . VAL B 1 216 ? 8.195 -13.055 -3.791 1 98.75 216 VAL B CA 1
ATOM 3416 C C . VAL B 1 216 ? 6.707 -13.125 -4.121 1 98.75 216 VAL B C 1
ATOM 3418 O O . VAL B 1 216 ? 6 -14.016 -3.65 1 98.75 216 VAL B O 1
ATOM 3421 N N . SER B 1 217 ? 6.289 -12.188 -4.844 1 98.5 217 SER B N 1
ATOM 3422 C CA . SER B 1 217 ? 4.93 -12.18 -5.367 1 98.5 217 SER B CA 1
ATOM 3423 C C . SER B 1 217 ? 4.926 -12.211 -6.895 1 98.5 217 SER B C 1
ATOM 3425 O O . SER B 1 217 ? 5.68 -11.484 -7.539 1 98.5 217 SER B O 1
ATOM 3427 N N . ILE B 1 218 ? 4.109 -13.07 -7.477 1 98.44 218 ILE B N 1
ATOM 3428 C CA . ILE B 1 218 ? 3.98 -13.156 -8.922 1 98.44 218 ILE B CA 1
ATOM 3429 C C . ILE B 1 218 ? 2.502 -13.156 -9.312 1 98.44 218 ILE B C 1
ATOM 3431 O O . ILE B 1 218 ? 1.69 -13.844 -8.688 1 98.44 218 ILE B O 1
ATOM 3435 N N . GLU B 1 219 ? 2.227 -12.391 -10.281 1 97.19 219 GLU B N 1
ATOM 3436 C CA . GLU B 1 219 ? 0.835 -12.266 -10.703 1 97.19 219 GLU B CA 1
ATOM 3437 C C . GLU 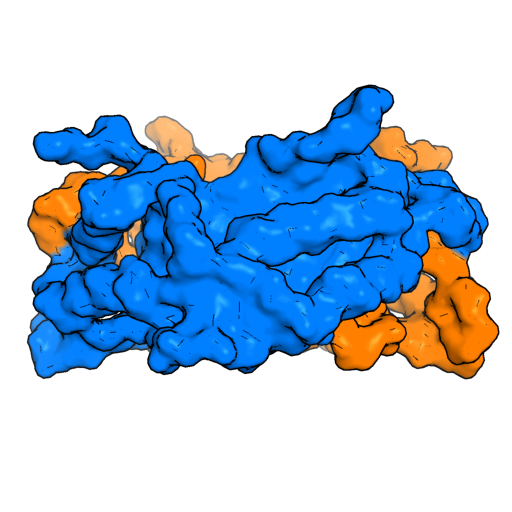B 1 219 ? 0.705 -12.391 -12.219 1 97.19 219 GLU B C 1
ATOM 3439 O O . GLU B 1 219 ? 1.679 -12.188 -12.945 1 97.19 219 GLU B O 1
ATOM 3444 N N . LYS B 1 220 ? -0.478 -12.766 -12.703 1 96.88 220 LYS B N 1
ATOM 3445 C CA . LYS B 1 220 ? -0.847 -12.875 -14.109 1 96.88 220 LYS B CA 1
ATOM 3446 C C . LYS B 1 220 ? -1.854 -11.797 -14.5 1 96.88 220 LYS B C 1
ATOM 3448 O O . LYS B 1 220 ? -3.064 -12.016 -14.43 1 96.88 220 LYS B O 1
ATOM 3453 N N . PRO B 1 221 ? -1.317 -10.727 -15.062 1 93.75 221 PRO B N 1
ATOM 3454 C CA . PRO B 1 221 ? -2.232 -9.617 -15.352 1 93.75 221 PRO B CA 1
ATOM 3455 C C . PRO B 1 221 ? -3.23 -9.953 -16.453 1 93.75 221 PRO B C 1
ATOM 3457 O O . PRO B 1 221 ? -4.301 -9.344 -16.531 1 93.75 221 PRO B O 1
ATOM 3460 N N . ASN B 1 222 ? -3.004 -10.953 -17.234 1 91.56 222 ASN B N 1
ATOM 3461 C CA . ASN B 1 222 ? -3.865 -11.219 -18.391 1 91.56 222 ASN B CA 1
ATOM 3462 C C . ASN B 1 222 ? -4.645 -12.516 -18.219 1 91.56 222 ASN B C 1
ATOM 3464 O O . ASN B 1 222 ? -5.211 -13.039 -19.172 1 91.56 222 ASN B O 1
ATOM 3468 N N . ALA B 1 223 ? -4.668 -13.016 -17 1 90.62 223 ALA B N 1
ATOM 3469 C CA . ALA B 1 223 ? -5.332 -14.289 -16.766 1 90.62 223 ALA B CA 1
ATOM 3470 C C . ALA B 1 223 ? -6.832 -14.188 -17.016 1 90.62 223 ALA B C 1
ATOM 3472 O O . ALA B 1 223 ? -7.441 -15.102 -17.562 1 90.62 223 ALA B O 1
ATOM 3473 N N . TYR B 1 224 ? -7.457 -13.133 -16.531 1 89.94 224 TYR B N 1
ATOM 3474 C CA . TYR B 1 224 ? -8.883 -12.898 -16.719 1 89.94 224 TYR B CA 1
ATOM 3475 C C . TYR B 1 224 ? -9.148 -11.469 -17.188 1 89.94 224 TYR B C 1
ATOM 3477 O O . TYR B 1 224 ? -8.523 -10.523 -16.688 1 89.94 224 TYR B O 1
ATOM 3485 N N . GLY B 1 225 ? -10.109 -11.32 -18.047 1 86.25 225 GLY B N 1
ATOM 3486 C CA . GLY B 1 225 ? -10.422 -10.008 -18.578 1 86.25 225 GLY B CA 1
ATOM 3487 C C . GLY B 1 225 ? -10.992 -9.062 -17.547 1 86.25 225 GLY B C 1
ATOM 3488 O O . GLY B 1 225 ? -10.82 -7.844 -17.641 1 86.25 225 GLY B O 1
ATOM 3489 N N . VAL B 1 226 ? -11.672 -9.602 -16.547 1 90.75 226 VAL B N 1
ATOM 3490 C CA . VAL B 1 226 ? -12.398 -8.742 -15.617 1 90.75 226 VAL B CA 1
ATOM 3491 C C . VAL B 1 226 ? -11.75 -8.797 -14.242 1 90.75 226 VAL B C 1
ATOM 3493 O O . VAL B 1 226 ? -12.375 -8.43 -13.242 1 90.75 226 VAL B O 1
ATOM 3496 N N . VAL B 1 227 ? -10.602 -9.367 -14.188 1 92 227 VAL B N 1
ATOM 3497 C CA . VAL B 1 227 ? -9.797 -9.406 -12.977 1 92 227 VAL B CA 1
ATOM 3498 C C . VAL B 1 227 ? -8.453 -8.711 -13.227 1 92 227 VAL B C 1
ATOM 3500 O O . VAL B 1 227 ? -7.793 -8.977 -14.227 1 92 227 VAL B O 1
ATOM 3503 N N . ASP B 1 228 ? -8.102 -7.734 -12.328 1 91.88 228 ASP B N 1
ATOM 3504 C CA . ASP B 1 228 ? -6.781 -7.137 -12.523 1 91.88 228 ASP B CA 1
ATOM 3505 C C . ASP B 1 228 ? -5.695 -8.203 -12.57 1 91.88 228 ASP B C 1
ATOM 3507 O O . ASP B 1 228 ? -4.875 -8.227 -13.492 1 91.88 228 ASP B O 1
ATOM 3511 N N . CYS B 1 229 ? -5.801 -9.086 -11.477 1 92.06 229 CYS B N 1
ATOM 3512 C CA . CYS B 1 229 ? -4.852 -10.188 -11.586 1 92.06 229 CYS B CA 1
ATOM 3513 C C . CYS B 1 229 ? -5.055 -11.203 -10.469 1 92.06 229 CYS B C 1
ATOM 3515 O O . CYS B 1 229 ? -5.449 -10.836 -9.359 1 92.06 229 CYS B O 1
ATOM 3517 N N . PRO B 1 230 ? -4.832 -12.492 -10.828 1 96.38 230 PRO B N 1
ATOM 3518 C CA . PRO B 1 230 ? -4.496 -13.484 -9.797 1 96.38 230 PRO B CA 1
ATOM 3519 C C . PRO B 1 230 ? -2.994 -13.562 -9.531 1 96.38 230 PRO B C 1
ATOM 3521 O O . PRO B 1 230 ? -2.191 -13.07 -10.328 1 96.38 230 PRO B O 1
ATOM 3524 N N . GLY B 1 231 ? -2.682 -14.109 -8.359 1 97.81 231 GLY B N 1
ATOM 3525 C CA . GLY B 1 231 ? -1.264 -14.258 -8.07 1 97.81 231 GLY B CA 1
ATOM 3526 C C . GLY B 1 231 ? -0.996 -15.055 -6.805 1 97.81 231 GLY B C 1
ATOM 3527 O O . GLY B 1 231 ? -1.929 -15.539 -6.16 1 97.81 231 GLY B O 1
ATOM 3528 N N . VAL B 1 232 ? 0.269 -15.289 -6.566 1 98.19 232 VAL B N 1
ATOM 3529 C CA . VAL B 1 232 ? 0.73 -15.953 -5.352 1 98.19 232 VAL B CA 1
ATOM 3530 C C . VAL B 1 232 ? 1.846 -15.133 -4.707 1 98.19 232 VAL B C 1
ATOM 3532 O O . VAL B 1 232 ? 2.486 -14.312 -5.371 1 98.19 232 VAL B O 1
ATOM 3535 N N . VAL B 1 233 ? 1.977 -15.352 -3.473 1 98.5 233 VAL B N 1
ATOM 3536 C CA . VAL B 1 233 ? 3.076 -14.75 -2.729 1 98.5 233 VAL B CA 1
ATOM 3537 C C . VAL B 1 233 ? 3.652 -15.758 -1.74 1 98.5 233 VAL B C 1
ATOM 3539 O O . VAL B 1 233 ? 2.912 -16.547 -1.146 1 98.5 233 VAL B O 1
ATOM 3542 N N . MET B 1 234 ? 4.945 -15.781 -1.605 1 97.56 234 MET B N 1
ATOM 3543 C CA . MET B 1 234 ? 5.59 -16.625 -0.602 1 97.56 234 MET B CA 1
ATOM 3544 C C . MET B 1 234 ? 6.73 -15.875 0.081 1 97.56 234 MET B C 1
ATOM 3546 O O . MET B 1 234 ? 7.344 -14.992 -0.517 1 97.56 234 MET B O 1
ATOM 3550 N N . THR B 1 235 ? 6.984 -16.188 1.27 1 98.12 235 THR B N 1
ATOM 3551 C CA . THR B 1 235 ? 8.148 -15.742 2.023 1 98.12 235 THR B CA 1
ATOM 3552 C C . THR B 1 235 ? 9.023 -16.922 2.414 1 98.12 235 THR B C 1
ATOM 3554 O O . THR B 1 235 ? 8.523 -17.938 2.916 1 98.12 235 THR B O 1
ATOM 3557 N N . ARG B 1 236 ? 10.258 -16.844 2.08 1 97.75 236 ARG B N 1
ATOM 3558 C CA . ARG B 1 236 ? 11.203 -17.906 2.404 1 97.75 236 ARG B CA 1
ATOM 3559 C C . ARG B 1 236 ? 12.5 -17.328 2.967 1 97.75 236 ARG B C 1
ATOM 3561 O O . ARG B 1 236 ? 12.922 -16.234 2.57 1 97.75 236 ARG B O 1
ATOM 3568 N N . SER B 1 237 ? 13.094 -18.031 3.869 1 97 237 SER B N 1
ATOM 3569 C CA . SER B 1 237 ? 14.422 -17.734 4.391 1 97 237 SER B CA 1
ATOM 3570 C C . SER B 1 237 ? 15.414 -18.844 4.051 1 97 237 SER B C 1
ATOM 3572 O O . SER B 1 237 ? 15.031 -19.875 3.512 1 97 237 SER B O 1
ATOM 3574 N N . VAL B 1 238 ? 16.672 -18.547 4.434 1 95.69 238 VAL B N 1
ATOM 3575 C CA . VAL B 1 238 ? 17.734 -19.531 4.219 1 95.69 238 VAL B CA 1
ATOM 3576 C C . VAL B 1 238 ? 17.391 -20.844 4.918 1 95.69 238 VAL B C 1
ATOM 3578 O O . VAL B 1 238 ? 17.75 -21.922 4.441 1 95.69 238 VAL B O 1
ATOM 3581 N N . MET B 1 239 ? 16.625 -20.781 5.934 1 94.5 239 MET B N 1
ATOM 3582 C CA . MET B 1 239 ? 16.266 -21.953 6.727 1 94.5 239 MET B CA 1
ATOM 3583 C C . MET B 1 239 ? 15.25 -22.828 5.984 1 94.5 239 MET B C 1
ATOM 3585 O O . MET B 1 239 ? 15.141 -24.031 6.246 1 94.5 239 MET B O 1
ATOM 3589 N N . ASP B 1 240 ? 14.508 -22.219 5.074 1 93.5 240 ASP B N 1
ATOM 3590 C CA . ASP B 1 240 ? 13.453 -22.922 4.344 1 93.5 240 ASP B CA 1
ATOM 3591 C C . ASP B 1 240 ? 14.023 -23.625 3.113 1 93.5 240 ASP B C 1
ATOM 3593 O O . ASP B 1 240 ? 13.367 -24.484 2.523 1 93.5 240 ASP B O 1
ATOM 3597 N N . ILE B 1 241 ? 15.164 -23.125 2.605 1 90.12 241 ILE B N 1
ATOM 3598 C CA . ILE B 1 241 ? 15.68 -23.594 1.326 1 90.12 241 ILE B CA 1
ATOM 3599 C C . ILE B 1 241 ? 16.938 -24.438 1.558 1 90.12 241 ILE B C 1
ATOM 3601 O O . ILE B 1 241 ? 17.891 -23.984 2.199 1 90.12 241 ILE B O 1
ATOM 3605 N N . LYS B 1 242 ? 16.875 -25.656 2.146 1 72.06 242 LYS B N 1
ATOM 3606 C CA . LYS B 1 242 ? 18.031 -26.516 2.348 1 72.06 242 LYS B CA 1
ATOM 3607 C C . LYS B 1 242 ? 18.969 -26.453 1.147 1 72.06 242 LYS B C 1
ATOM 3609 O O . LYS B 1 242 ? 18.531 -26.516 -0 1 72.06 242 LYS B O 1
ATOM 3614 N N . PRO B 1 243 ? 20.359 -26.312 1.468 1 58.34 243 PRO B N 1
ATOM 3615 C CA . PRO B 1 243 ? 21.281 -26.422 0.337 1 58.34 243 PRO B CA 1
ATOM 3616 C C . PRO B 1 243 ? 21.125 -27.734 -0.432 1 58.34 243 PRO B C 1
ATOM 3618 O O . PRO B 1 243 ? 20.688 -28.734 0.135 1 58.34 243 PRO B O 1
#

InterPro domains:
  IPR006156 Dihydroneopterin aldolase [PTHR42844] (2-103)
  IPR006157 Dihydroneopterin aldolase/epimerase domain [PF02152] (5-114)
  IPR006157 Dihydroneopterin aldolase/epimerase domain [PF02152] (135-235)
  IPR006157 Dihydroneopterin aldolase/epimerase domain [SM00905] (5-119)
  IPR006157 Dihydroneopterin aldolase/epimerase domain [SM00905] (134-236)
  IPR006157 Dihydroneopterin aldolase/epimerase domain [TIGR00526] (3-102)
  IPR043133 GTP cyclohydrolase I, C-terminal/NADPH-dependent 7-cyano-7-deazaguanine reductase [G3DSA:3.30.1130.10] (2-114)
  IPR043133 GTP cyclohydrolase I, C-terminal/NADPH-dependent 7-cyano-7-deazaguanine reductase [G3DSA:3.30.1130.10] (115-238)

Nearest PDB structures (foldseek):
  7su4-assembly1_C-2  TM=9.108E-01  e=3.470E-08  Yersinia pestis
  7su7-assembly1_D  TM=8.936E-01  e=2.143E-08  Yersinia pestis
  1nbu-assembly1_G  TM=8.739E-01  e=7.593E-08  Mycobacterium tuberculosis
  1nbu-assembly1_D  TM=8.734E-01  e=4.357E-07  Mycobacterium tuberculosis
  1nbu-assembly1_C  TM=8.698E-01  e=6.642E-07  Mycobacterium tuberculosis